Protein 2BF6 (pdb70)

Foldseek 3Di:
DPPWFKDDWDQPFFACQVNAHWKDAWAWEQFPLQKIKIKTWRWRPDQDFPQVTFIFIKIWMDNPFPPDIDSIDTAAGAPASWYWAFKAWDAQVVQRKIKIKTKTFFHPADLPFFAFALQWDDDPHDTFHWKAAPVGFIWTADVQFIAGPVRHTAQWGADLNQFIDRVRHTDGGQRHPDDRIHGGGAMWMWMWMDNPRPPHIDRTDTQSVAEIGRFWRHKTFLHYYWYQFCADDLHRKTKTKIWTAGPLSAIFIAIWIDSPRPPGIHIAATLLDQAQPPVGDGGGRRPDNDQQAHWGRWYWEADPRGKIWIWTQGDPQFIWIWIDPPNGNYTDNYIDGDVVAGHLRARKEKYWADDDDPPFGWMKIWAARDNDQFQIKIFIWGWDFPQADPVRHTDIDTDRQFIGRSAGDGWGHKYWYQGPVRWIWMWTCNDSIGGIIIIITHVVNRRD

InterPro domains:
  IPR004124 Glycoside hydrolase, family 33, N-terminal [PF02973] (50-236)
  IPR011040 Sialidase [PF13859] (268-617)
  IPR013320 Concanavalin A-like lectin/glucanase domain superfamily [SSF49899] (59-235)
  IPR023364 Trans-sialidase, domain 3 [G3DSA:2.40.220.10] (361-426)
  IPR026856 Sialidase family [PTHR10628] (252-686)
  IPR036278 Sialidase superfamily [SSF50939] (251-688)

Nearest PDB structures (foldseek):
  5tsp-assembly2_B  TM=1.002E+00  e=3.547E-85  Clostridium perfringens ATCC 13124
  8u2a-assembly1_A  TM=1.002E+00  e=2.166E-84  Clostridium perfringens ATCC 13124
  2vk7-assembly2_B  TM=9.993E-01  e=9.905E-85  Clostridium perfringens
  9c20-assembly1_A  TM=9.511E-01  e=1.148E-60  Clostridium perfringens ATCC 13124
  6qzh-assembly1_A  TM=9.066E-01  e=5.402E-44  Homo sapiens

Organism: Clostridium perfringens (NCBI:txid1502)

Structure (mmCIF, N/CA/C/O backbone):
data_2BF6
#
_entry.id   2BF6
#
_cell.length_a   96.981
_cell.length_b   69.413
_cell.length_c   72.694
_cell.angle_alpha   90.00
_cell.angle_beta   90.00
_cell.angle_gamma   90.00
#
_symmetry.space_group_name_H-M   'P 21 21 21'
#
loop_
_entity.id
_entity.type
_entity.pdbx_description
1 polymer EXO-ALPHA-SIALIDASE
2 non-polymer 'N-acetyl-alpha-neuraminic acid'
3 non-polymer 'CALCIUM ION'
4 non-polymer GLYCEROL
5 water water
#
loop_
_atom_site.group_PDB
_atom_site.id
_atom_site.type_symbol
_atom_site.label_atom_id
_atom_site.label_alt_id
_atom_site.label_comp_id
_atom_site.label_asym_id
_atom_site.label_entity_id
_atom_site.label_seq_id
_at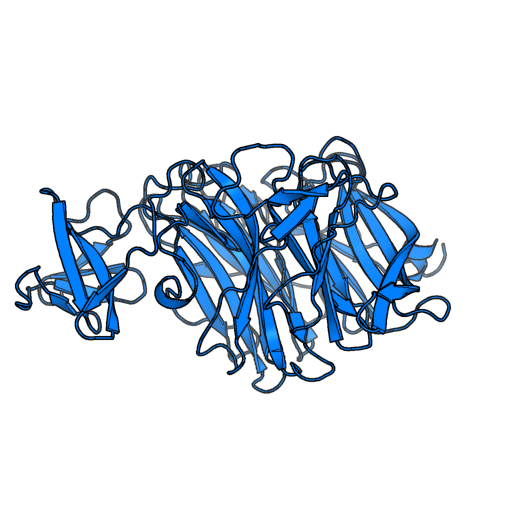om_site.pdbx_PDB_ins_code
_atom_site.Cartn_x
_atom_site.Cartn_y
_atom_site.Cartn_z
_atom_site.occupancy
_atom_site.B_iso_or_equiv
_atom_site.auth_seq_id
_atom_site.auth_comp_id
_atom_site.auth_asym_id
_atom_site.auth_atom_id
_atom_site.pdbx_PDB_model_num
ATOM 1 N N . VAL A 1 1 ? 90.408 -30.315 2.914 1.00 22.24 243 VAL A N 1
ATOM 2 C CA . VAL A 1 1 ? 91.432 -31.162 3.488 1.00 17.57 243 VAL A CA 1
ATOM 3 C C . VAL A 1 1 ? 90.975 -31.566 4.891 1.00 15.40 243 VAL A C 1
ATOM 4 O O . VAL A 1 1 ? 90.149 -30.864 5.489 1.00 15.42 243 VAL A O 1
ATOM 8 N N . GLU A 1 2 ? 91.451 -32.706 5.383 1.00 14.60 244 GLU A N 1
ATOM 9 C CA . GLU A 1 2 ? 91.017 -33.193 6.677 1.00 13.84 244 GLU A CA 1
ATOM 10 C C . GLU A 1 2 ? 91.297 -32.156 7.786 1.00 12.98 244 GLU A C 1
ATOM 11 O O . GLU A 1 2 ? 92.438 -31.713 7.956 1.00 14.82 244 GLU A O 1
ATOM 21 N N . GLY A 1 3 ? 90.250 -31.871 8.540 1.00 11.97 245 GLY A N 1
ATOM 22 C CA . GLY A 1 3 ? 90.346 -30.903 9.661 1.00 11.01 245 GLY A CA 1
ATOM 23 C C . GLY A 1 3 ? 90.026 -29.486 9.260 1.00 9.59 245 GLY A C 1
ATOM 24 O O . GLY A 1 3 ? 89.904 -28.583 10.096 1.00 9.89 245 GLY A O 1
ATOM 25 N N . ALA A 1 4 ? 89.868 -29.204 7.971 1.00 9.72 246 ALA A N 1
ATOM 26 C CA . ALA A 1 4 ? 89.507 -27.855 7.540 1.00 9.43 246 ALA A CA 1
ATOM 27 C C . ALA A 1 4 ? 88.070 -27.590 7.960 1.00 9.29 246 ALA A C 1
ATOM 28 O O . ALA A 1 4 ? 87.210 -28.474 7.917 1.00 12.72 246 ALA A O 1
ATOM 30 N N . VAL A 1 5 ? 87.842 -26.332 8.317 1.00 9.04 247 VAL A N 1
ATOM 31 C CA . VAL A 1 5 ? 86.508 -25.895 8.717 1.00 9.60 247 VAL A CA 1
ATOM 32 C C . VAL A 1 5 ? 86.149 -24.718 7.850 1.00 8.44 247 VAL A C 1
ATOM 33 O O . VAL A 1 5 ? 86.881 -23.737 7.777 1.00 7.38 247 VAL A O 1
ATOM 37 N N . LYS A 1 6 ? 84.995 -24.821 7.169 1.00 9.15 248 LYS A N 1
ATOM 38 C CA . LYS A 1 6 ? 84.299 -23.706 6.544 1.00 7.51 248 LYS A CA 1
ATOM 39 C C . LYS A 1 6 ? 82.829 -24.057 6.724 1.00 8.01 248 LYS A C 1
ATOM 40 O O . LYS A 1 6 ? 82.309 -24.942 6.032 1.00 10.67 248 LYS A O 1
ATOM 46 N N . THR A 1 7 ? 82.170 -23.495 7.719 1.00 7.82 249 THR A N 1
ATOM 47 C CA . THR A 1 7 ? 80.807 -23.891 7.998 1.00 8.44 249 THR A CA 1
ATOM 48 C C . THR A 1 7 ? 79.861 -23.489 6.869 1.00 9.27 249 THR A C 1
ATOM 49 O O . THR A 1 7 ? 80.094 -22.549 6.138 1.00 10.25 249 THR A O 1
ATOM 53 N N . GLU A 1 8 ? 78.779 -24.243 6.757 1.00 9.66 250 GLU A N 1
ATOM 54 C CA . GLU A 1 8 ? 77.744 -23.905 5.794 1.00 10.17 250 GLU A CA 1
ATOM 55 C C . GLU A 1 8 ? 77.119 -22.594 6.207 1.00 8.81 250 GLU A C 1
ATOM 56 O O . GLU A 1 8 ? 76.818 -22.403 7.395 1.00 9.31 250 GLU A O 1
ATOM 62 N N . PRO A 1 9 ? 76.890 -21.649 5.264 1.00 8.94 251 PRO A N 1
ATOM 63 C CA . PRO A 1 9 ? 76.390 -20.337 5.698 1.00 8.17 251 PRO A CA 1
ATOM 64 C C . PRO A 1 9 ? 75.078 -20.430 6.438 1.00 8.59 251 PRO A C 1
ATOM 65 O O . PRO A 1 9 ? 74.186 -21.207 6.069 1.00 10.68 251 PRO A O 1
ATOM 69 N N . VAL A 1 10 ? 74.947 -19.558 7.460 1.00 7.80 252 VAL A N 1
ATOM 70 C CA . VAL A 1 10 ? 73.679 -19.332 8.171 1.00 8.84 252 VAL A CA 1
ATOM 71 C C . VAL A 1 10 ? 73.219 -17.934 7.869 1.00 7.91 252 VAL A C 1
ATOM 72 O O . VAL A 1 10 ? 74.020 -16.995 7.833 1.00 9.26 252 VAL A O 1
ATOM 79 N N . ASP A 1 11 ? 71.944 -17.771 7.648 1.00 7.88 253 ASP A N 1
ATOM 80 C CA . ASP A 1 11 ? 71.333 -16.465 7.364 1.00 8.21 253 ASP A CA 1
ATOM 81 C C . ASP A 1 11 ? 71.093 -15.784 8.703 1.00 8.19 253 ASP A C 1
ATOM 82 O O . ASP A 1 11 ? 70.036 -15.862 9.311 1.00 9.72 253 ASP A O 1
ATOM 87 N N . LEU A 1 12 ? 72.114 -15.101 9.193 1.00 7.69 254 LEU A N 1
ATOM 88 C CA . LEU A 1 12 ? 72.068 -14.447 10.488 1.00 7.73 254 LEU A CA 1
ATOM 89 C C . LEU A 1 12 ? 71.021 -13.307 10.535 1.00 6.74 254 LEU A C 1
ATOM 90 O O . LEU A 1 12 ? 70.401 -13.017 11.530 1.00 7.63 254 LEU A O 1
ATOM 95 N N . PHE A 1 13 ? 70.896 -12.622 9.394 1.00 6.41 255 PHE A N 1
ATOM 96 C CA . PHE A 1 13 ? 69.789 -11.683 9.178 1.00 6.34 255 PHE A CA 1
ATOM 97 C C . PHE A 1 13 ? 69.155 -12.080 7.847 1.00 6.09 255 PHE A C 1
ATOM 98 O O . PHE A 1 13 ? 69.844 -12.586 6.971 1.00 6.97 255 PHE A O 1
ATOM 106 N N . HIS A 1 14 ? 67.859 -11.837 7.722 1.00 6.55 256 HIS A N 1
ATOM 107 C CA . HIS A 1 14 ? 67.133 -12.273 6.536 1.00 7.00 256 HIS A CA 1
ATOM 108 C C . HIS A 1 14 ? 65.771 -11.585 6.543 1.00 6.92 256 HIS A C 1
ATOM 109 O O . HIS A 1 14 ? 65.317 -11.150 7.605 1.00 6.97 256 HIS A O 1
ATOM 116 N N . PRO A 1 15 ? 65.113 -11.521 5.403 1.00 7.25 257 PRO A N 1
ATOM 117 C CA . PRO A 1 15 ? 63.765 -10.936 5.361 1.00 7.53 257 PRO A CA 1
ATOM 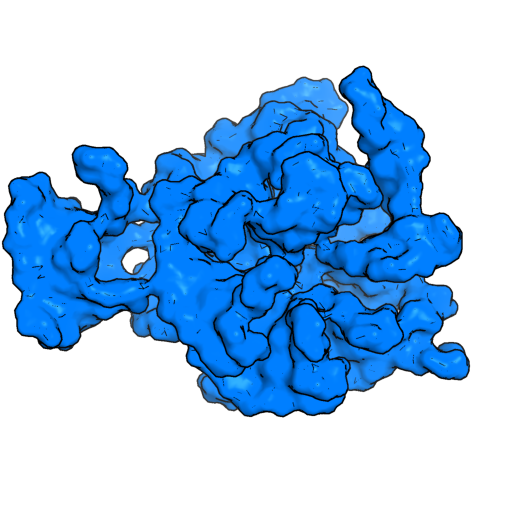118 C C . PRO A 1 15 ? 62.874 -11.585 6.393 1.00 8.05 257 PRO A C 1
ATOM 119 O O . PRO A 1 15 ? 62.807 -12.828 6.503 1.00 9.33 257 PRO A O 1
ATOM 123 N N . GLY A 1 16 ? 62.147 -10.752 7.139 1.00 8.21 258 GLY A N 1
ATOM 124 C CA . GLY A 1 16 ? 61.244 -11.225 8.184 1.00 8.98 258 GLY A CA 1
ATOM 125 C C . GLY A 1 16 ? 61.838 -11.252 9.576 1.00 8.18 258 GLY A C 1
ATOM 126 O O . GLY A 1 16 ? 61.118 -11.221 10.560 1.00 8.99 258 GLY A O 1
ATOM 127 N N . PHE A 1 17 ? 63.178 -11.312 9.701 1.00 8.04 259 PHE A N 1
ATOM 128 C CA . PHE A 1 17 ? 63.796 -11.287 11.009 1.00 7.73 259 PHE A CA 1
ATOM 129 C C . PHE A 1 17 ? 63.518 -9.916 11.623 1.00 7.28 259 PHE A C 1
ATOM 130 O O . PHE A 1 17 ? 63.726 -8.903 10.928 1.00 7.36 259 PHE A O 1
ATOM 138 N N . LEU A 1 18 ? 63.015 -9.888 12.840 1.00 7.89 260 LEU A N 1
ATOM 139 C CA . LEU A 1 18 ? 62.633 -8.635 13.490 1.00 7.85 260 LEU A CA 1
ATOM 140 C C . LEU A 1 18 ? 61.649 -7.834 12.640 1.00 8.07 260 LEU A C 1
ATOM 141 O O . LEU A 1 18 ? 61.552 -6.596 12.755 1.00 9.00 260 LEU A O 1
ATOM 146 N N . ASN A 1 19 ? 60.897 -8.510 11.791 1.00 8.26 261 ASN A N 1
ATOM 147 C CA . ASN A 1 19 ? 59.907 -7.890 10.926 1.00 8.73 261 ASN A CA 1
ATOM 148 C C . ASN A 1 19 ? 60.544 -6.850 10.023 1.00 8.22 261 ASN A C 1
ATOM 149 O O . ASN A 1 19 ? 59.888 -5.883 9.646 1.00 9.77 261 ASN A O 1
ATOM 154 N N . SER A 1 20 ? 61.790 -7.055 9.602 1.00 7.47 262 SER A N 1
ATOM 155 C CA . SER A 1 20 ? 62.417 -6.210 8.585 1.00 6.93 262 SER A CA 1
ATOM 156 C C . SER A 1 20 ? 62.494 -6.966 7.264 1.00 7.35 262 SER A C 1
ATOM 157 O O . SER A 1 20 ? 63.014 -8.080 7.191 1.00 7.72 262 SER A O 1
ATOM 160 N N . SER A 1 21 ? 62.049 -6.303 6.183 1.00 7.43 263 SER A N 1
ATOM 161 C CA . SER A 1 21 ? 62.119 -6.927 4.884 1.00 7.85 263 SER A CA 1
ATOM 162 C C . SER A 1 21 ? 63.524 -7.056 4.310 1.00 7.09 263 SER A C 1
ATOM 163 O O . SER A 1 21 ? 63.785 -7.914 3.493 1.00 7.88 263 SER A O 1
ATOM 166 N N . ASN A 1 22 ? 64.411 -6.140 4.735 1.00 6.47 264 ASN A N 1
ATOM 167 C CA . ASN A 1 22 ? 65.736 -6.047 4.109 1.00 5.88 264 ASN A CA 1
ATOM 168 C C . ASN A 1 22 ? 66.775 -5.800 5.206 1.00 5.03 264 ASN A C 1
ATOM 169 O O . ASN A 1 22 ? 66.474 -5.283 6.285 1.00 5.71 264 ASN A O 1
ATOM 174 N N . TYR A 1 23 ? 67.997 -6.122 4.858 1.00 5.11 265 TYR A N 1
ATOM 175 C CA . TYR A 1 23 ? 69.163 -5.975 5.729 1.00 4.92 265 TYR A CA 1
ATOM 176 C C . TYR A 1 23 ? 70.372 -5.647 4.885 1.00 4.66 265 TYR A C 1
ATOM 177 O O . TYR A 1 23 ? 70.520 -6.174 3.784 1.00 5.32 265 TYR A O 1
ATOM 186 N N . ARG A 1 24 ? 71.261 -4.811 5.433 1.00 4.55 266 ARG A N 1
ATOM 187 C CA . ARG A 1 24 ? 72.558 -4.537 4.814 1.00 4.43 266 ARG A CA 1
ATOM 188 C C . ARG A 1 24 ? 73.533 -4.087 5.873 1.00 4.00 266 ARG A C 1
ATOM 189 O O . ARG A 1 24 ? 73.138 -3.664 6.976 1.00 4.57 266 ARG A O 1
ATOM 197 N N . ILE A 1 25 ? 74.806 -4.149 5.524 1.00 3.74 267 ILE A N 1
ATOM 198 C CA . ILE A 1 25 ? 75.908 -3.447 6.222 1.00 3.73 267 ILE A CA 1
ATOM 199 C C . ILE A 1 25 ? 76.341 -4.167 7.509 1.00 3.81 267 ILE A C 1
ATOM 200 O O . ILE A 1 25 ? 76.042 -3.724 8.623 1.00 4.28 267 ILE A O 1
ATOM 205 N N . PRO A 1 26 ? 77.038 -5.279 7.370 1.00 4.05 268 PRO A N 1
ATOM 206 C CA . PRO A 1 26 ? 77.391 -6.085 8.551 1.00 4.61 268 PRO A CA 1
ATOM 207 C C . PRO A 1 26 ? 78.535 -5.522 9.383 1.00 4.16 268 PRO A C 1
ATOM 208 O O . PRO A 1 26 ? 79.536 -5.006 8.869 1.00 5.21 268 PRO A O 1
ATOM 212 N N . ALA A 1 27 ? 78.421 -5.748 10.676 1.00 4.22 269 ALA A N 1
ATOM 213 C CA . ALA A 1 27 ? 79.491 -5.514 11.637 1.00 4.32 269 ALA A CA 1
ATOM 214 C C . ALA A 1 27 ? 79.524 -6.725 12.571 1.00 3.89 269 ALA A C 1
ATOM 215 O O . ALA A 1 27 ? 78.476 -7.246 12.961 1.00 4.86 269 ALA A O 1
ATOM 217 N N . LEU A 1 28 ? 80.724 -7.182 12.932 1.00 4.10 270 LEU A N 1
ATOM 218 C CA . LEU A 1 28 ? 80.903 -8.395 13.702 1.00 4.37 270 LEU A CA 1
ATOM 219 C C . LEU A 1 28 ? 82.096 -8.244 14.626 1.00 4.56 270 LEU A C 1
ATOM 220 O O . LEU A 1 28 ? 83.173 -7.823 14.168 1.00 5.67 270 LEU A O 1
ATOM 225 N N . PHE A 1 29 ? 81.936 -8.593 15.887 1.00 4.61 271 PHE A N 1
ATOM 226 C CA . PHE A 1 29 ? 82.934 -8.332 16.882 1.00 4.83 271 PHE A CA 1
ATOM 227 C C . PHE A 1 29 ? 82.845 -9.374 18.011 1.00 4.87 271 PHE A C 1
ATOM 228 O O . PHE A 1 29 ? 81.767 -9.649 18.488 1.00 7.55 271 PHE A O 1
ATOM 236 N N . LYS A 1 30 ? 83.991 -9.851 18.472 1.00 5.09 272 LYS A N 1
ATOM 237 C CA . LYS A 1 30 ? 84.070 -10.725 19.642 1.00 5.40 272 LYS A CA 1
ATOM 238 C C . LYS A 1 30 ? 84.467 -9.889 20.867 1.00 5.37 272 LYS A C 1
ATOM 239 O O . LYS A 1 30 ? 85.520 -9.240 20.851 1.00 6.35 272 LYS A O 1
ATOM 245 N N . THR A 1 31 ? 83.647 -9.907 21.907 1.00 5.86 273 THR A N 1
ATOM 246 C CA . THR A 1 31 ? 83.906 -9.152 23.117 1.00 6.28 273 THR A CA 1
ATOM 247 C C . THR A 1 31 ? 84.976 -9.864 23.968 1.00 7.41 273 THR A C 1
ATOM 248 O O . THR A 1 31 ? 85.316 -11.028 23.731 1.00 8.03 273 THR A O 1
ATOM 252 N N . LYS A 1 32 ? 85.420 -9.155 24.962 1.00 10.11 274 LYS A N 1
ATOM 253 C CA . LYS A 1 32 ? 86.489 -9.708 25.849 1.00 14.93 274 LYS A CA 1
ATOM 254 C C . LYS A 1 32 ? 85.938 -10.936 26.576 1.00 13.18 274 LYS A C 1
ATOM 255 O O . LYS A 1 32 ? 86.708 -11.835 26.959 1.00 18.87 274 LYS A O 1
ATOM 261 N N . GLU A 1 33 ? 84.629 -11.031 26.781 1.00 14.14 275 GLU A N 1
ATOM 262 C CA . GLU A 1 33 ? 84.032 -12.210 27.402 1.00 15.45 275 GLU A CA 1
ATOM 263 C C . GLU A 1 33 ? 83.905 -13.383 26.445 1.00 13.29 275 GLU A C 1
ATOM 264 O O . GLU A 1 33 ? 83.580 -14.505 26.835 1.00 17.56 275 GLU A O 1
ATOM 270 N N . GLY A 1 34 ? 84.144 -13.128 25.176 1.00 10.84 276 GLY A N 1
ATOM 271 C CA . GLY A 1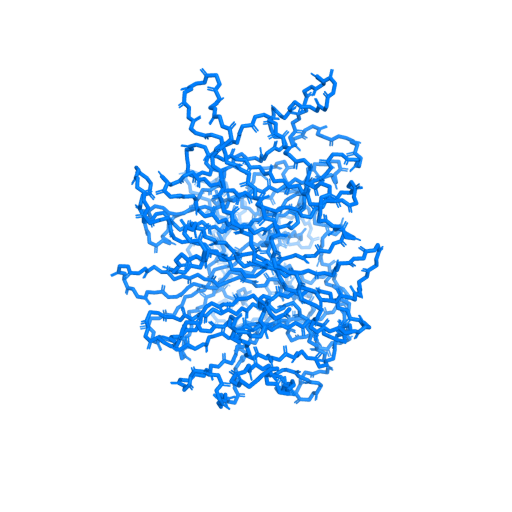 34 ? 83.966 -14.206 24.184 1.00 10.52 276 GLY A CA 1
ATOM 272 C C . GLY A 1 34 ? 82.681 -14.176 23.420 1.00 9.58 276 GLY A C 1
ATOM 273 O O . GLY A 1 34 ? 82.446 -15.061 22.589 1.00 12.05 276 GLY A O 1
ATOM 274 N N . THR A 1 35 ? 81.803 -13.232 23.699 1.00 8.71 277 THR A N 1
ATOM 275 C CA . THR A 1 35 ? 80.524 -13.142 23.012 1.00 7.41 277 THR A CA 1
ATOM 276 C C . THR A 1 35 ? 80.707 -12.559 21.626 1.00 6.36 277 THR A C 1
ATOM 277 O O . THR A 1 35 ? 81.465 -11.613 21.467 1.00 7.63 277 THR A O 1
ATOM 281 N N . LEU A 1 36 ? 79.981 -13.074 20.638 1.00 5.61 278 LEU A N 1
ATOM 282 C CA . LEU A 1 36 ? 79.943 -12.420 19.348 1.00 5.33 278 LEU A CA 1
ATOM 283 C C . LEU A 1 36 ? 78.744 -11.474 19.321 1.00 5.51 278 LEU A C 1
ATOM 284 O O . LEU A 1 36 ? 77.618 -11.824 19.686 1.00 6.52 278 LEU A O 1
ATOM 289 N N . ILE A 1 37 ? 79.030 -10.253 18.853 1.00 4.99 279 ILE A N 1
ATOM 290 C CA . ILE A 1 37 ? 78.012 -9.246 18.588 1.00 4.98 279 ILE A CA 1
ATOM 291 C C . ILE A 1 37 ? 78.005 -9.011 17.095 1.00 4.60 279 ILE A C 1
ATOM 292 O O . ILE A 1 37 ? 79.057 -8.699 16.501 1.00 5.24 279 ILE A O 1
ATOM 301 N N . ALA A 1 38 ? 76.827 -9.142 16.470 1.00 4.69 280 ALA A N 1
ATOM 302 C CA . ALA A 1 38 ? 76.621 -8.817 15.082 1.00 4.83 280 ALA A CA 1
ATOM 303 C C . ALA A 1 38 ? 75.611 -7.668 15.021 1.00 4.72 280 ALA A C 1
ATOM 304 O O . ALA A 1 38 ? 74.524 -7.782 15.570 1.00 5.92 280 ALA A O 1
ATOM 306 N N . SER A 1 39 ? 75.993 -6.582 14.335 1.00 4.74 281 SER A N 1
ATOM 307 C CA . SER A 1 39 ? 75.064 -5.489 14.092 1.00 4.67 281 SER A CA 1
ATOM 308 C C . SER A 1 39 ? 74.883 -5.324 12.577 1.00 4.49 281 SER A C 1
ATOM 309 O O . SER A 1 39 ? 75.653 -5.812 11.749 1.00 5.02 281 SER A O 1
ATOM 312 N N . ILE A 1 40 ? 73.801 -4.623 12.243 1.00 4.45 282 ILE A N 1
ATOM 313 C CA . ILE A 1 40 ? 73.317 -4.587 10.883 1.00 4.56 282 ILE A CA 1
ATOM 314 C C . ILE A 1 40 ? 72.323 -3.464 10.756 1.00 4.21 282 ILE A C 1
ATOM 315 O O . ILE A 1 40 ? 71.683 -3.052 11.750 1.00 4.94 282 ILE A O 1
ATOM 320 N N . ASP A 1 41 ? 72.108 -2.987 9.538 1.00 4.23 283 ASP A N 1
ATOM 321 C CA . ASP A 1 41 ? 71.009 -2.113 9.207 1.00 4.40 283 ASP A CA 1
ATOM 322 C C . ASP A 1 41 ? 69.768 -2.980 8.900 1.00 4.54 283 ASP A C 1
ATOM 323 O O . ASP A 1 41 ? 69.789 -3.774 7.967 1.00 5.32 283 ASP A O 1
ATOM 328 N N . ALA A 1 42 ? 68.693 -2.759 9.653 1.00 4.75 284 ALA A N 1
ATOM 329 C CA . ALA A 1 42 ? 67.362 -3.287 9.369 1.00 4.82 284 ALA A CA 1
ATOM 330 C C . ALA A 1 42 ? 66.665 -2.258 8.483 1.00 5.03 284 ALA A C 1
ATOM 331 O O . ALA A 1 42 ? 66.198 -1.199 8.933 1.00 5.48 284 ALA A O 1
ATOM 333 N N . ARG A 1 43 ? 66.731 -2.507 7.163 1.00 5.55 285 ARG A N 1
ATOM 334 C CA . ARG A 1 43 ? 66.246 -1.564 6.155 1.00 5.73 285 ARG A CA 1
ATOM 335 C C . ARG A 1 43 ? 64.795 -1.941 5.849 1.00 6.20 285 ARG A C 1
ATOM 336 O O . ARG A 1 43 ? 64.505 -2.974 5.253 1.00 7.30 285 ARG A O 1
ATOM 344 N N . ARG A 1 44 ? 63.874 -1.093 6.286 1.00 6.24 286 ARG A N 1
ATOM 345 C CA . ARG A 1 44 ? 62.481 -1.485 6.377 1.00 7.33 286 ARG A CA 1
ATOM 346 C C . ARG A 1 44 ? 61.702 -1.400 5.076 1.00 7.89 286 ARG A C 1
ATOM 347 O O . ARG A 1 44 ? 60.647 -2.028 4.958 1.00 9.91 286 ARG A O 1
ATOM 355 N N . HIS A 1 45 ? 62.166 -0.638 4.124 1.00 8.26 287 HIS A N 1
ATOM 356 C CA . HIS A 1 45 ? 61.417 -0.381 2.899 1.00 10.51 287 HIS A CA 1
ATOM 357 C C . HIS A 1 45 ? 62.237 -0.725 1.701 1.00 11.95 287 HIS A C 1
ATOM 358 O O . HIS A 1 45 ? 62.113 -0.062 0.695 1.00 27.57 287 HIS A O 1
ATOM 365 N N . GLY A 1 46 ? 62.994 -1.757 1.661 1.00 11.86 288 GLY A N 1
ATOM 366 C CA . GLY A 1 46 ? 63.839 -2.155 0.546 1.00 10.64 288 GLY A CA 1
ATOM 367 C C . GLY A 1 46 ? 65.300 -1.962 0.954 1.00 9.23 288 GLY A C 1
ATOM 368 O O . GLY A 1 46 ? 65.605 -1.685 2.118 1.00 9.71 288 GLY A O 1
ATOM 369 N N . GLY A 1 47 ? 66.189 -2.143 0.007 1.00 10.15 289 GLY A N 1
ATOM 370 C CA . GLY A 1 47 ? 67.619 -2.064 0.220 1.00 9.82 289 GLY A CA 1
ATOM 371 C C . GLY A 1 47 ? 68.247 -0.723 0.099 1.00 8.04 289 GLY A C 1
ATOM 372 O O . GLY A 1 47 ? 69.426 -0.563 0.393 1.00 8.84 289 GLY A O 1
ATOM 373 N N . ALA A 1 48 ? 67.507 0.303 -0.367 1.00 8.29 290 ALA A N 1
ATOM 374 C CA . ALA A 1 48 ? 68.127 1.580 -0.704 1.00 8.30 290 ALA A CA 1
ATOM 375 C C . ALA A 1 48 ? 68.734 2.280 0.501 1.00 6.72 290 ALA A C 1
ATOM 376 O O . ALA A 1 48 ? 68.248 2.177 1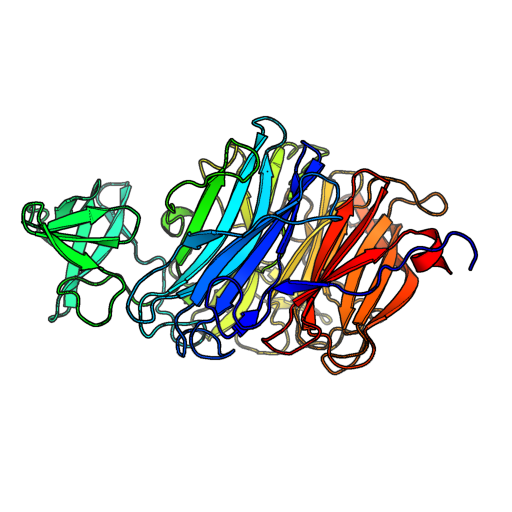.618 1.00 6.92 290 ALA A O 1
ATOM 378 N N . ASP A 1 49 ? 69.751 3.091 0.234 1.00 7.71 291 ASP A N 1
ATOM 379 C CA . ASP A 1 49 ? 70.321 3.975 1.245 1.00 7.58 291 ASP A CA 1
ATOM 380 C C . ASP A 1 49 ? 69.361 5.081 1.602 1.00 7.01 291 ASP A C 1
ATOM 381 O O . ASP A 1 49 ? 68.518 5.502 0.843 1.00 7.52 291 ASP A O 1
ATOM 386 N N . ALA A 1 50 ? 69.618 5.675 2.774 1.00 7.38 292 ALA A N 1
ATOM 387 C CA . ALA A 1 50 ? 69.019 6.945 3.116 1.00 7.15 292 ALA A CA 1
ATOM 388 C C . ALA A 1 50 ? 69.265 7.952 2.020 1.00 6.96 292 ALA A C 1
ATOM 389 O O . ALA A 1 50 ? 70.374 7.931 1.446 1.00 8.08 292 ALA A O 1
ATOM 391 N N . PRO A 1 51 ? 68.331 8.801 1.650 1.00 7.00 293 PRO A N 1
ATOM 392 C CA . PRO A 1 51 ? 67.073 9.066 2.345 1.00 6.69 293 PRO A CA 1
ATOM 393 C C . PRO A 1 51 ? 65.890 8.204 1.882 1.00 6.56 293 PRO A C 1
ATOM 394 O O . PRO A 1 51 ? 64.769 8.410 2.384 1.00 7.31 293 PRO A O 1
ATOM 398 N N . ASN A 1 52 ? 66.099 7.265 0.980 1.00 6.77 294 ASN A N 1
ATOM 399 C CA . ASN A 1 52 ? 65.004 6.510 0.374 1.00 7.48 294 ASN A CA 1
ATOM 400 C C . ASN A 1 52 ? 64.677 5.248 1.185 1.00 6.91 294 ASN A C 1
ATOM 401 O O . ASN A 1 52 ? 64.585 4.153 0.608 1.00 8.08 294 ASN A O 1
ATOM 406 N N . ASN A 1 53 ? 64.525 5.409 2.465 1.00 6.39 295 ASN A N 1
ATOM 407 C CA . ASN A 1 53 ? 64.247 4.251 3.326 1.00 6.30 295 ASN A CA 1
ATOM 408 C C . ASN A 1 53 ? 63.899 4.741 4.714 1.00 5.97 295 ASN A C 1
ATOM 409 O O . ASN A 1 53 ? 63.887 5.960 5.022 1.00 6.19 295 ASN A O 1
ATOM 414 N N . ASP A 1 54 ? 63.686 3.779 5.588 1.00 6.13 296 ASP A N 1
ATOM 415 C CA . ASP A 1 54 ? 63.554 3.983 7.047 1.00 5.63 296 ASP A CA 1
ATOM 416 C C . ASP A 1 54 ? 64.365 2.833 7.644 1.00 5.55 296 ASP A C 1
ATOM 417 O O . ASP A 1 54 ? 63.955 1.679 7.522 1.00 6.67 296 ASP A O 1
ATOM 422 N N . ILE A 1 55 ? 65.513 3.152 8.196 1.00 5.03 297 ILE A N 1
ATOM 423 C CA . ILE A 1 55 ? 66.504 2.161 8.592 1.00 4.98 297 ILE A CA 1
ATOM 424 C C . ILE A 1 55 ? 66.729 2.249 10.094 1.00 4.68 297 ILE A C 1
ATOM 425 O O . ILE A 1 55 ? 66.948 3.331 10.641 1.00 4.71 297 ILE A O 1
ATOM 430 N N . ASP A 1 56 ? 66.676 1.083 10.747 1.00 4.82 298 ASP A N 1
ATOM 431 C CA . ASP A 1 56 ? 66.926 0.903 12.168 1.00 4.70 298 ASP A CA 1
ATOM 432 C C . ASP A 1 56 ? 68.188 0.082 12.381 1.00 4.70 298 ASP A C 1
ATOM 433 O O . ASP A 1 56 ? 68.608 -0.633 11.458 1.00 6.49 298 ASP A O 1
ATOM 438 N N . THR A 1 57 ? 68.785 0.122 13.560 1.00 5.01 299 THR A N 1
ATOM 439 C CA . THR A 1 57 ? 69.939 -0.691 13.885 1.00 4.50 299 THR A CA 1
ATOM 440 C C . THR A 1 57 ? 69.507 -1.920 14.668 1.00 4.78 299 THR A C 1
ATOM 441 O O . THR A 1 57 ? 68.824 -1.801 15.689 1.00 5.53 299 THR A O 1
ATOM 445 N N . ALA A 1 58 ? 69.902 -3.116 14.173 1.00 5.04 300 ALA A N 1
ATOM 446 C CA . ALA A 1 58 ? 69.621 -4.382 14.854 1.00 5.07 300 ALA A CA 1
ATOM 447 C C . ALA A 1 58 ? 70.917 -5.033 15.313 1.00 4.82 300 ALA A C 1
ATOM 448 O O . ALA A 1 58 ? 71.967 -4.893 14.689 1.00 5.35 300 ALA A O 1
ATOM 450 N N . VAL A 1 59 ? 70.797 -5.816 16.402 1.00 5.46 301 VAL A N 1
ATOM 451 C CA . VAL A 1 59 ? 71.911 -6.526 17.002 1.00 5.38 301 VAL A CA 1
ATOM 452 C C . VAL A 1 59 ? 71.489 -7.947 17.336 1.00 5.49 301 VAL A C 1
ATOM 453 O O . VAL A 1 59 ? 70.412 -8.155 17.918 1.00 6.70 301 VAL A O 1
ATOM 457 N N . ARG A 1 60 ? 72.353 -8.922 17.054 1.00 5.19 302 ARG A N 1
ATOM 458 C CA . ARG A 1 60 ? 72.239 -10.266 17.601 1.00 5.60 302 ARG A CA 1
ATOM 459 C C . ARG A 1 60 ? 73.512 -10.625 18.370 1.00 5.67 302 ARG A C 1
ATOM 460 O O . ARG A 1 60 ? 74.599 -10.120 18.063 1.00 6.87 302 ARG A O 1
ATOM 468 N N . ARG A 1 61 ? 73.359 -11.493 19.348 1.00 5.79 303 ARG A N 1
ATOM 469 C CA . ARG A 1 61 ? 74.462 -11.959 20.183 1.00 5.86 303 ARG A CA 1
ATOM 470 C C . ARG A 1 61 ? 74.565 -13.484 20.132 1.00 5.53 303 ARG A C 1
ATOM 471 O O . ARG A 1 61 ? 73.552 -14.184 20.076 1.00 6.73 303 ARG A O 1
ATOM 479 N N . SER A 1 62 ? 75.801 -13.962 20.267 1.00 6.00 304 SER A N 1
ATOM 480 C CA . SER A 1 62 ? 76.057 -15.375 20.479 1.00 6.15 304 SER A CA 1
ATOM 481 C C . SER A 1 62 ? 77.019 -15.562 21.628 1.00 6.40 304 SER A C 1
ATOM 482 O O . SER A 1 62 ? 78.143 -15.118 21.572 1.00 8.68 304 SER A O 1
ATOM 485 N N . GLU A 1 63 ? 76.618 -16.267 22.652 1.00 10.40 305 GLU A N 1
ATOM 486 C CA . GLU A 1 63 ? 77.502 -16.539 23.795 1.00 11.79 305 GLU A CA 1
ATOM 487 C C . GLU A 1 63 ? 78.245 -17.856 23.605 1.00 13.37 305 GLU A C 1
ATOM 488 O O . GLU A 1 63 ? 78.957 -18.242 24.534 1.00 22.79 305 GLU A O 1
ATOM 494 N N . ASP A 1 64 ? 78.044 -18.619 22.545 1.00 10.95 306 ASP A N 1
ATOM 495 C CA . ASP A 1 64 ? 78.706 -19.924 22.348 1.00 11.79 306 ASP A CA 1
ATOM 496 C C . ASP A 1 64 ? 79.633 -19.958 21.121 1.00 12.75 306 ASP A C 1
ATOM 497 O O . ASP A 1 64 ? 79.817 -21.024 20.469 1.00 16.58 306 ASP A O 1
ATOM 502 N N . GLY A 1 65 ? 80.204 -18.851 20.798 1.00 13.36 307 GLY A N 1
ATOM 503 C CA . GLY A 1 65 ? 81.210 -18.808 19.766 1.00 14.14 307 GLY A CA 1
ATOM 504 C C . GLY A 1 65 ? 80.587 -18.822 18.395 1.00 11.97 307 GLY A C 1
ATOM 505 O O . GLY A 1 65 ? 81.280 -19.214 17.417 1.00 14.13 307 GLY A O 1
ATOM 506 N N . GLY A 1 66 ? 79.344 -18.413 18.186 1.00 9.43 308 GLY A N 1
ATOM 507 C CA . GLY A 1 66 ? 78.727 -18.337 16.903 1.00 8.18 308 GLY A CA 1
ATOM 508 C C . GLY A 1 66 ? 77.934 -19.526 16.514 1.00 8.66 308 GLY A C 1
ATOM 509 O O . GLY A 1 66 ? 77.429 -19.561 15.388 1.00 10.35 308 GLY A O 1
ATOM 510 N N . LYS A 1 67 ? 77.816 -20.516 17.383 1.00 9.01 309 LYS A N 1
ATOM 511 C CA . LYS A 1 67 ? 77.036 -21.708 17.086 1.00 10.92 309 LYS A CA 1
ATOM 512 C C . LYS A 1 67 ? 75.551 -21.444 17.156 1.00 10.51 309 LYS A C 1
ATOM 513 O O . LYS A 1 67 ? 74.797 -21.982 16.311 1.00 14.45 309 LYS A O 1
ATOM 519 N N . THR A 1 68 ? 75.100 -20.629 18.086 1.00 9.12 310 THR A N 1
ATOM 520 C CA . THR A 1 68 ? 73.702 -20.259 18.211 1.00 9.59 310 THR A CA 1
ATOM 521 C C . THR A 1 68 ? 73.612 -18.787 18.554 1.00 7.52 310 THR A C 1
ATOM 522 O O . THR A 1 68 ? 74.516 -18.231 19.213 1.00 8.52 310 THR A O 1
ATOM 526 N N . TRP A 1 69 ? 72.545 -18.171 18.108 1.00 7.18 311 TRP A N 1
ATOM 527 C CA . TRP A 1 69 ? 72.357 -16.714 18.206 1.00 6.88 311 TRP A CA 1
ATOM 528 C C . TRP A 1 69 ? 71.011 -16.430 18.866 1.00 7.53 311 TRP A C 1
ATOM 529 O O . TRP A 1 69 ? 70.055 -17.185 18.748 1.00 9.60 311 TRP A O 1
ATOM 540 N N . ASP A 1 70 ? 70.944 -15.282 19.530 1.00 7.58 312 ASP A N 1
ATOM 541 C CA . ASP A 1 70 ? 69.742 -14.846 20.236 1.00 7.44 312 ASP A CA 1
ATOM 542 C C . ASP A 1 70 ? 68.694 -14.333 19.258 1.00 6.67 312 ASP A C 1
ATOM 543 O O . ASP A 1 70 ? 68.862 -14.341 18.048 1.00 8.30 312 ASP A O 1
ATOM 548 N N . GLU A 1 71 ? 67.560 -13.872 19.845 1.00 7.68 313 GLU A N 1
ATOM 549 C CA . GLU A 1 71 ? 66.446 -13.444 19.034 1.00 7.99 313 GLU A CA 1
ATOM 550 C C . GLU A 1 71 ? 66.568 -12.034 18.464 1.00 7.71 313 GLU A C 1
ATOM 551 O O . GLU A 1 71 ? 65.684 -11.569 17.755 1.00 9.14 313 GLU A O 1
ATOM 557 N N . GLY A 1 72 ? 67.676 -11.361 18.744 1.00 7.51 314 GLY A N 1
ATOM 558 C CA . GLY A 1 72 ? 67.875 -10.023 18.218 1.00 7.73 314 GLY A CA 1
ATOM 559 C C . GLY A 1 72 ? 67.153 -8.946 18.939 1.00 6.23 314 GLY A C 1
ATOM 560 O O . GLY A 1 72 ? 66.193 -9.179 19.679 1.00 8.12 314 GLY A O 1
ATOM 561 N N . GLN A 1 73 ? 67.566 -7.709 18.698 1.00 6.23 315 GLN A N 1
ATOM 562 C CA . GLN A 1 73 ? 66.866 -6.542 19.203 1.00 7.31 315 GLN A CA 1
ATOM 563 C C . GLN A 1 73 ? 67.174 -5.374 18.274 1.00 6.27 315 GLN A C 1
ATOM 564 O O . GLN A 1 73 ? 68.229 -5.281 17.685 1.00 7.05 315 GLN A O 1
ATOM 570 N N . ILE A 1 74 ? 66.233 -4.432 18.219 1.00 7.33 316 ILE A N 1
ATOM 571 C CA . ILE A 1 74 ? 66.425 -3.123 17.610 1.00 6.18 316 ILE A CA 1
ATOM 572 C C . ILE A 1 74 ? 66.894 -2.173 18.685 1.00 6.95 316 ILE A C 1
ATOM 573 O O . ILE A 1 74 ? 66.264 -2.083 19.743 1.00 10.32 316 ILE A O 1
ATOM 578 N N . ILE A 1 75 ? 68.030 -1.518 18.446 1.00 6.64 317 ILE A N 1
ATOM 579 C CA . ILE A 1 75 ? 68.618 -0.619 19.444 1.00 6.86 317 ILE A CA 1
ATOM 580 C C . ILE A 1 75 ? 68.529 0.830 19.112 1.00 7.21 317 ILE A C 1
ATOM 581 O O . ILE A 1 75 ? 68.702 1.674 20.031 1.00 8.09 317 ILE A O 1
ATOM 586 N N . MET A 1 76 ? 68.244 1.199 17.865 1.00 6.46 318 MET A N 1
ATOM 587 C CA . MET A 1 76 ? 67.981 2.574 17.491 1.00 6.35 318 MET A CA 1
ATOM 588 C C . MET A 1 76 ? 66.926 2.540 16.372 1.00 5.98 318 MET A C 1
ATOM 589 O O . MET A 1 76 ? 67.090 1.797 15.394 1.00 6.73 318 MET A O 1
ATOM 594 N N . ASP A 1 77 ? 65.883 3.354 16.525 1.00 6.82 319 ASP A N 1
ATOM 595 C CA . ASP A 1 77 ? 64.765 3.418 15.576 1.00 6.79 319 ASP A CA 1
ATOM 596 C C . ASP A 1 77 ? 64.188 4.818 15.667 1.00 7.10 319 ASP A C 1
ATOM 597 O O . ASP A 1 77 ? 63.570 5.166 16.658 1.00 10.61 319 ASP A O 1
ATOM 602 N N . TYR A 1 78 ? 64.401 5.626 14.634 1.00 5.64 320 TYR A N 1
ATOM 603 C CA . TYR A 1 78 ? 63.839 6.944 14.512 1.00 5.32 320 TYR A CA 1
ATOM 604 C C . TYR A 1 78 ? 62.603 6.903 13.620 1.00 5.49 320 TYR A C 1
ATOM 605 O O . TYR A 1 78 ? 62.452 6.027 12.763 1.00 6.01 320 TYR A O 1
ATOM 614 N N . PRO A 1 79 ? 61.689 7.860 13.792 1.00 5.98 321 PRO A N 1
ATOM 615 C CA . PRO A 1 79 ? 60.459 7.802 13.022 1.00 6.06 321 PRO A CA 1
ATOM 616 C C . PRO A 1 79 ? 60.555 8.409 11.625 1.00 5.51 321 PRO A C 1
ATOM 617 O O . PRO A 1 79 ? 61.477 9.182 11.327 1.00 6.15 321 PRO A O 1
ATOM 621 N N . ASP A 1 80 ? 59.546 8.081 10.818 1.00 6.32 322 ASP A N 1
ATOM 622 C CA . ASP A 1 80 ? 59.218 8.891 9.644 1.00 5.99 322 ASP A CA 1
ATOM 623 C C . ASP A 1 80 ? 60.390 9.048 8.697 1.00 5.56 322 ASP A C 1
ATOM 624 O O . ASP A 1 80 ? 60.646 10.137 8.191 1.00 6.89 322 ASP A O 1
ATOM 629 N N . LYS A 1 81 ? 61.092 7.936 8.394 1.00 6.00 323 LYS A N 1
ATOM 630 C CA . LYS A 1 81 ? 62.135 7.920 7.387 1.00 6.15 323 LYS A CA 1
ATOM 631 C C . LYS A 1 81 ? 63.393 8.680 7.807 1.00 5.52 323 LYS A C 1
ATOM 632 O O . LYS A 1 81 ? 64.246 8.967 6.968 1.00 6.32 323 LYS A O 1
ATOM 638 N N . SER A 1 82 ? 63.553 8.946 9.101 1.00 5.18 324 SER A N 1
ATOM 639 C CA . SER A 1 82 ? 64.865 9.246 9.667 1.00 4.63 324 SER A CA 1
ATOM 640 C C . SER A 1 82 ? 65.578 7.928 9.869 1.00 5.07 324 SER A C 1
ATOM 641 O O . SER A 1 82 ? 64.958 7.021 10.421 1.00 7.55 324 SER A O 1
ATOM 644 N N . SER A 1 83 ? 66.817 7.821 9.428 1.00 4.98 325 SER A N 1
ATOM 645 C CA . SER A 1 83 ? 67.540 6.565 9.400 1.00 4.59 325 SER A CA 1
ATOM 646 C C . SER A 1 83 ? 68.837 6.613 10.178 1.00 4.25 325 SER A C 1
ATOM 647 O O . SER A 1 83 ? 69.542 7.624 10.177 1.00 4.97 325 SER A O 1
ATOM 650 N N . VAL A 1 84 ? 69.185 5.455 10.745 1.00 4.13 326 VAL A N 1
ATOM 651 C CA . VAL A 1 84 ? 70.539 5.163 11.196 1.00 4.25 326 VAL A CA 1
ATOM 652 C C . VAL A 1 84 ? 71.119 4.139 10.248 1.00 4.61 326 VAL A C 1
ATOM 653 O O . VAL A 1 84 ? 70.469 3.118 9.944 1.00 5.62 326 VAL A O 1
ATOM 657 N N . ILE A 1 85 ? 72.293 4.415 9.727 1.00 4.56 327 ILE A N 1
ATOM 658 C CA . ILE A 1 85 ? 72.916 3.664 8.637 1.00 5.29 327 ILE A CA 1
ATOM 659 C C . ILE A 1 85 ? 74.403 3.558 8.904 1.00 5.38 327 ILE A C 1
ATOM 660 O O . ILE A 1 85 ? 75.022 4.571 9.217 1.00 6.10 327 ILE A O 1
ATOM 669 N N . ASP A 1 86 ? 74.941 2.347 8.748 1.00 4.62 328 ASP A N 1
ATOM 670 C CA . ASP A 1 86 ? 76.369 2.043 8.765 1.00 4.50 328 ASP A CA 1
ATOM 671 C C . ASP A 1 86 ? 76.938 1.981 10.179 1.00 4.19 328 ASP A C 1
ATOM 672 O O . ASP A 1 86 ? 77.377 3.001 10.730 1.00 5.89 328 ASP A O 1
ATOM 677 N N . THR A 1 87 ? 76.891 0.791 10.768 1.00 4.27 329 THR A N 1
ATOM 678 C CA . THR A 1 87 ? 77.342 0.606 12.140 1.00 4.09 329 THR A CA 1
ATOM 679 C C . THR A 1 87 ? 78.811 0.132 12.203 1.00 3.83 329 THR A C 1
ATOM 680 O O . THR A 1 87 ? 79.362 -0.469 11.258 1.00 4.15 329 THR A O 1
ATOM 684 N N . THR A 1 88 ? 79.389 0.341 13.368 1.00 3.83 330 THR A N 1
ATOM 685 C CA . THR A 1 88 ? 80.731 -0.107 13.712 1.00 3.76 330 THR A CA 1
ATOM 686 C C . THR A 1 88 ? 80.781 -0.477 15.183 1.00 3.85 330 THR A C 1
ATOM 687 O O . THR A 1 88 ? 80.133 0.173 16.006 1.00 4.69 330 THR A O 1
ATOM 691 N N . LEU A 1 89 ? 81.572 -1.503 15.501 1.00 3.69 331 LEU A N 1
ATOM 692 C CA . LEU A 1 89 ? 81.714 -2.037 16.856 1.00 3.71 331 LEU A CA 1
ATOM 693 C C . LEU A 1 89 ? 83.154 -1.942 17.346 1.00 3.64 331 LEU A C 1
ATOM 694 O O . LEU A 1 89 ? 84.097 -2.217 16.583 1.00 4.12 331 LEU A O 1
ATOM 699 N N . ILE A 1 90 ? 83.313 -1.611 18.617 1.00 4.30 332 ILE A N 1
ATOM 700 C CA . ILE A 1 90 ? 84.610 -1.635 19.280 1.00 4.35 332 ILE A CA 1
ATOM 701 C C . ILE A 1 90 ? 84.356 -1.771 20.787 1.00 4.68 332 ILE A C 1
ATOM 702 O O . ILE A 1 90 ? 83.251 -1.694 21.262 1.00 8.95 332 ILE A O 1
ATOM 707 N N . GLN A 1 91 ? 85.380 -2.037 21.575 1.00 7.56 333 GLN A N 1
ATOM 708 C CA . GLN A 1 91 ? 85.294 -2.229 22.997 1.00 6.64 333 GLN A CA 1
ATOM 709 C C . GLN A 1 91 ? 86.494 -1.574 23.651 1.00 6.37 333 GLN A C 1
ATOM 710 O O . GLN A 1 91 ? 87.592 -1.574 23.074 1.00 8.62 333 GLN A O 1
ATOM 716 N N . ASP A 1 92 ? 86.311 -1.060 24.847 1.00 6.56 334 ASP A N 1
ATOM 717 C CA . ASP A 1 92 ? 87.408 -0.644 25.734 1.00 6.79 334 ASP A CA 1
ATOM 718 C C . ASP A 1 92 ? 87.781 -1.801 26.643 1.00 7.61 334 ASP A C 1
ATOM 719 O O . ASP A 1 92 ? 86.988 -2.159 27.501 1.00 9.42 334 ASP A O 1
ATOM 724 N N . ASP A 1 93 ? 88.975 -2.351 26.427 1.00 9.79 335 ASP A N 1
ATOM 725 C CA . ASP A 1 93 ? 89.347 -3.515 27.224 1.00 15.41 335 ASP A CA 1
ATOM 726 C C . ASP A 1 93 ? 89.530 -3.174 28.686 1.00 15.62 335 ASP A C 1
ATOM 727 O O . ASP A 1 93 ? 89.350 -4.027 29.570 1.00 20.40 335 ASP A O 1
ATOM 736 N N . GLU A 1 94 ? 89.842 -1.937 29.045 1.00 14.48 336 GLU A N 1
ATOM 737 C CA . GLU A 1 94 ? 90.077 -1.656 30.432 1.00 17.17 336 GLU A CA 1
ATOM 738 C C . GLU A 1 94 ? 88.757 -1.555 31.215 1.00 16.34 336 GLU A C 1
ATOM 739 O O . GLU A 1 94 ? 88.767 -1.960 32.394 1.00 19.77 336 GLU A O 1
ATOM 745 N N . THR A 1 95 ? 87.694 -0.985 30.658 1.00 14.34 337 THR A N 1
ATOM 746 C CA . THR A 1 95 ? 86.405 -0.891 31.350 1.00 14.20 337 THR A CA 1
ATOM 747 C C . THR A 1 95 ? 85.424 -1.981 30.993 1.00 13.15 337 THR A C 1
ATOM 748 O O . THR A 1 95 ? 84.445 -2.125 31.652 1.00 16.69 337 THR A O 1
ATOM 752 N N . GLY A 1 96 ? 85.619 -2.706 29.903 1.00 11.65 338 GLY A N 1
ATOM 753 C CA . GLY A 1 96 ? 84.668 -3.658 29.412 1.00 12.45 338 GLY A CA 1
ATOM 754 C C . GLY A 1 96 ? 83.510 -3.092 28.624 1.00 9.79 338 GLY A C 1
ATOM 755 O O . GLY A 1 96 ? 82.710 -3.868 28.081 1.00 13.00 338 GLY A O 1
ATOM 756 N N . ARG A 1 97 ? 83.473 -1.800 28.424 1.00 7.09 339 ARG A N 1
ATOM 757 C CA . ARG A 1 97 ? 82.378 -1.136 27.698 1.00 6.41 339 ARG A CA 1
ATOM 758 C C . ARG A 1 97 ? 82.482 -1.424 26.228 1.00 5.78 339 ARG A C 1
ATOM 759 O O . ARG A 1 97 ? 83.545 -1.256 25.627 1.00 7.87 339 ARG A O 1
ATOM 767 N N . ILE A 1 98 ? 81.395 -1.819 25.613 1.00 5.46 340 ILE A N 1
ATOM 768 C CA . ILE A 1 98 ? 81.263 -2.012 24.173 1.00 5.19 340 ILE A CA 1
ATOM 769 C C . ILE A 1 98 ? 80.599 -0.793 23.570 1.00 4.95 340 ILE A C 1
ATOM 770 O O . ILE A 1 98 ? 79.614 -0.290 24.111 1.00 6.70 340 ILE A O 1
ATOM 775 N N . PHE A 1 99 ? 81.125 -0.324 22.457 1.00 4.71 341 PHE A N 1
ATOM 776 C CA . PHE A 1 99 ? 80.600 0.826 21.744 1.00 4.73 341 PHE A CA 1
ATOM 777 C C . PHE A 1 99 ? 80.063 0.379 20.368 1.00 4.34 341 PHE A C 1
ATOM 778 O O . PHE A 1 99 ? 80.694 -0.424 19.694 1.00 5.08 341 PHE A O 1
ATOM 786 N N . LEU A 1 100 ? 78.974 1.004 19.985 1.00 4.21 342 LEU A N 1
ATOM 787 C CA . LEU A 1 100 ? 78.473 0.923 18.626 1.00 4.09 342 LEU A CA 1
ATOM 788 C C . LEU A 1 100 ? 78.261 2.347 18.174 1.00 3.77 342 LEU A C 1
ATOM 789 O O . LEU A 1 100 ? 77.627 3.154 18.890 1.00 4.68 342 LEU A O 1
ATOM 796 N N . LEU A 1 101 ? 78.785 2.696 17.010 1.00 3.72 343 LEU A N 1
ATOM 797 C CA . LEU A 1 101 ? 78.569 4.006 16.422 1.00 3.73 343 LEU A CA 1
ATOM 798 C C . LEU A 1 101 ? 77.868 3.803 15.075 1.00 3.74 343 LEU A C 1
ATOM 799 O O . LEU A 1 101 ? 78.013 2.762 14.423 1.00 4.20 343 LEU A O 1
ATOM 804 N N . VAL A 1 102 ? 77.120 4.828 14.652 1.00 3.81 344 VAL A N 1
ATOM 805 C CA . VAL A 1 102 ? 76.338 4.765 13.429 1.00 3.94 344 VAL A CA 1
ATOM 806 C C . VAL A 1 102 ? 76.133 6.180 12.917 1.00 3.73 344 VAL A C 1
ATOM 807 O O . VAL A 1 102 ? 76.114 7.119 13.674 1.00 5.48 344 VAL A O 1
ATOM 811 N N . THR A 1 103 ? 75.894 6.298 11.609 1.00 3.77 345 THR A N 1
ATOM 812 C CA . THR A 1 103 ? 75.538 7.585 11.029 1.00 3.62 345 THR A CA 1
ATOM 813 C C . THR A 1 103 ? 74.020 7.745 11.130 1.00 3.77 345 THR A C 1
ATOM 814 O O . THR A 1 103 ? 73.250 6.815 10.902 1.00 5.55 345 THR A O 1
ATOM 818 N N . HIS A 1 104 ? 73.568 8.969 11.442 1.00 3.95 346 HIS A N 1
ATOM 819 C CA . HIS A 1 104 ? 72.150 9.270 11.594 1.00 3.81 346 HIS A CA 1
ATOM 820 C C . HIS A 1 104 ? 71.790 10.465 10.716 1.00 3.84 346 HIS A C 1
ATOM 821 O O . HIS A 1 104 ? 72.486 11.468 10.709 1.00 4.95 346 HIS A O 1
ATOM 828 N N . PHE A 1 105 ? 70.666 10.349 10.004 1.00 4.17 347 PHE A N 1
ATOM 829 C CA . PHE A 1 105 ? 70.099 11.445 9.238 1.00 4.28 347 PHE A CA 1
ATOM 830 C C . PHE A 1 105 ? 68.660 11.699 9.659 1.00 4.05 347 PHE A C 1
ATOM 831 O O . PHE A 1 105 ? 67.868 10.757 9.744 1.00 4.50 347 PHE A O 1
ATOM 839 N N . PRO A 1 106 ? 68.266 12.974 9.764 1.00 4.46 348 PRO A N 1
ATOM 840 C CA . PRO A 1 106 ? 66.863 13.316 9.810 1.00 4.61 348 PRO A CA 1
ATOM 841 C C . PRO A 1 106 ? 66.137 12.853 8.532 1.00 4.59 348 PRO A C 1
ATOM 842 O O . PRO A 1 106 ? 66.753 12.611 7.489 1.00 5.17 348 PRO A O 1
ATOM 846 N N . SER A 1 107 ? 64.816 12.791 8.611 1.00 5.01 349 SER A N 1
ATOM 847 C CA . SER A 1 107 ? 63.982 12.496 7.468 1.00 5.62 349 SER A CA 1
ATOM 848 C C . SER A 1 107 ? 64.352 13.406 6.293 1.00 5.44 349 SER A C 1
ATOM 849 O O . SER A 1 107 ? 64.519 14.596 6.484 1.00 6.15 349 SER A O 1
ATOM 852 N N . LYS A 1 108 ? 64.471 12.798 5.103 1.00 6.01 350 LYS A N 1
ATOM 853 C CA . LYS A 1 108 ? 64.763 13.418 3.818 1.00 6.72 350 LYS A CA 1
ATOM 854 C C . LYS A 1 108 ? 66.241 13.567 3.489 1.00 6.54 350 LYS A C 1
ATOM 855 O O . LYS A 1 108 ? 66.567 13.948 2.374 1.00 8.03 350 LYS A O 1
ATOM 861 N N . TYR A 1 109 ? 67.127 13.245 4.431 1.00 5.74 351 TYR A N 1
ATOM 862 C CA . TYR A 1 109 ? 68.568 13.468 4.218 1.00 5.73 351 TYR A CA 1
ATOM 863 C C . TYR A 1 109 ? 69.349 12.179 4.145 1.00 5.79 351 TYR A C 1
ATOM 864 O O . TYR A 1 109 ? 68.989 11.141 4.696 1.00 6.32 351 TYR A O 1
ATOM 873 N N . GLY A 1 110 ? 70.467 12.243 3.420 1.00 6.68 352 GLY A N 1
ATOM 874 C CA . GLY A 1 110 ? 71.410 11.172 3.247 1.00 6.95 352 GLY A CA 1
ATOM 875 C C . GLY A 1 110 ? 72.723 11.689 2.739 1.00 6.59 352 GLY A C 1
ATOM 876 O O . GLY A 1 110 ? 72.954 12.885 2.737 1.00 7.25 352 GLY A O 1
ATOM 877 N N . PHE A 1 111 ? 73.568 10.767 2.281 1.00 7.26 353 PHE A N 1
ATOM 878 C CA . PHE A 1 111 ? 74.923 11.077 1.835 1.00 7.84 353 PHE A CA 1
ATOM 879 C C . PHE A 1 111 ? 74.945 12.252 0.859 1.00 8.29 353 PHE A C 1
ATOM 880 O O . PHE A 1 111 ? 75.821 13.110 0.935 1.00 10.14 353 PHE A O 1
ATOM 888 N N . TRP A 1 112 ? 74.047 12.222 -0.145 1.00 8.97 354 TRP A N 1
ATOM 889 C CA . TRP A 1 112 ? 74.194 13.111 -1.269 1.00 10.17 354 TRP A CA 1
ATOM 890 C C . TRP A 1 112 ? 73.739 14.528 -0.971 1.00 9.85 354 TRP A C 1
ATOM 891 O O . TRP A 1 112 ? 74.260 15.529 -1.486 1.00 18.08 354 TRP A O 1
ATOM 902 N N . ASN A 1 113 ? 72.772 14.686 -0.054 1.00 8.79 355 ASN A N 1
ATOM 903 C CA . ASN A 1 113 ? 72.193 15.990 0.190 1.00 8.09 355 ASN A CA 1
ATOM 904 C C . ASN A 1 113 ? 72.458 16.517 1.606 1.00 8.33 355 ASN A C 1
ATOM 905 O O . ASN A 1 113 ? 71.838 17.519 2.016 1.00 9.69 355 ASN A O 1
ATOM 910 N N . ALA A 1 114 ? 73.392 15.994 2.325 1.00 8.86 356 ALA A N 1
ATOM 911 C CA . ALA A 1 114 ? 73.708 16.471 3.678 1.00 8.28 356 ALA A CA 1
ATOM 912 C C . ALA A 1 114 ? 74.127 17.910 3.633 1.00 8.73 356 ALA A C 1
ATOM 913 O O . ALA A 1 114 ? 74.958 18.327 2.833 1.00 10.14 356 ALA A O 1
ATOM 915 N N . GLY A 1 115 ? 73.594 18.698 4.555 1.00 8.44 357 GLY A N 1
ATOM 916 C CA . GLY A 1 115 ? 73.983 20.071 4.700 1.00 9.13 357 GLY A CA 1
ATOM 917 C C . GLY A 1 115 ? 75.338 20.264 5.346 1.00 7.77 357 GLY A C 1
ATOM 918 O O . GLY A 1 115 ? 75.891 19.419 6.026 1.00 7.70 357 GLY A O 1
ATOM 919 N N . LEU A 1 116 ? 75.946 21.456 5.179 1.00 8.59 358 LEU A N 1
ATOM 920 C CA . LEU A 1 116 ? 77.234 21.750 5.742 1.00 8.22 358 LEU A CA 1
ATOM 921 C C . LEU A 1 116 ? 77.257 21.813 7.274 1.00 7.15 358 LEU A C 1
ATOM 922 O O . LEU A 1 116 ? 76.397 22.456 7.899 1.00 8.33 358 LEU A O 1
ATOM 927 N N . GLY A 1 117 ? 78.305 21.250 7.834 1.00 7.40 359 GLY A N 1
ATOM 928 C CA . GLY A 1 117 ? 78.646 21.481 9.231 1.00 7.43 359 GLY A CA 1
ATOM 929 C C . GLY A 1 117 ? 77.980 20.532 10.214 1.00 5.68 359 GLY A C 1
ATOM 930 O O . GLY A 1 117 ? 77.293 19.587 9.869 1.00 5.88 359 GLY A O 1
ATOM 931 N N . SER A 1 118 ? 78.219 20.844 11.465 1.00 6.31 360 SER A N 1
ATOM 932 C CA . SER A 1 118 ? 77.885 19.933 12.565 1.00 5.71 360 SER A CA 1
ATOM 933 C C . SER A 1 118 ? 76.430 19.953 12.980 1.00 5.14 360 SER A C 1
ATOM 934 O O . SER A 1 118 ? 76.003 18.996 13.685 1.00 5.19 360 SER A O 1
ATOM 937 N N . GLY A 1 119 ? 75.687 20.999 12.694 1.00 5.10 361 GLY A N 1
ATOM 938 C CA . GLY A 1 119 ? 74.373 21.173 13.215 1.00 4.86 361 GLY A CA 1
ATOM 939 C C . GLY A 1 119 ? 74.332 21.747 14.628 1.00 4.94 361 GLY A C 1
ATOM 940 O O . GLY A 1 119 ? 73.215 21.822 15.209 1.00 5.98 361 GLY A O 1
ATOM 941 N N . PHE A 1 120 ? 75.483 22.118 15.182 1.00 4.84 362 PHE A N 1
ATOM 942 C CA . PHE A 1 120 ? 75.612 22.713 16.494 1.00 4.97 362 PHE A CA 1
ATOM 943 C C . PHE A 1 120 ? 76.098 24.151 16.395 1.00 5.51 362 PHE A C 1
ATOM 944 O O . PHE A 1 120 ? 76.821 24.482 15.440 1.00 7.41 362 PHE A O 1
ATOM 952 N N . LYS A 1 121 ? 75.765 24.947 17.389 1.00 6.41 363 LYS A N 1
ATOM 953 C CA . LYS A 1 121 ? 76.163 26.331 17.524 1.00 6.77 363 LYS A CA 1
ATOM 954 C C . LYS A 1 121 ? 76.852 26.544 18.875 1.00 6.58 363 LYS A C 1
ATOM 955 O O . LYS A 1 121 ? 76.370 26.032 19.890 1.00 6.69 363 LYS A O 1
ATOM 961 N N . ASN A 1 122 ? 77.948 27.292 18.884 1.00 6.81 364 ASN A N 1
ATOM 962 C CA . ASN A 1 122 ? 78.623 27.653 20.108 1.00 7.80 364 ASN A CA 1
ATOM 963 C C . ASN A 1 122 ? 77.969 28.865 20.756 1.00 8.73 364 ASN A C 1
ATOM 964 O O . ASN A 1 122 ? 77.937 29.909 20.090 1.00 13.01 364 ASN A O 1
ATOM 969 N N . ILE A 1 123 ? 77.450 28.732 21.963 1.00 7.36 365 ILE A N 1
ATOM 970 C CA . ILE A 1 123 ? 76.974 29.821 22.736 1.00 8.63 365 ILE A CA 1
ATOM 971 C C . ILE A 1 123 ? 77.790 29.848 24.029 1.00 8.27 365 ILE A C 1
ATOM 972 O O . ILE A 1 123 ? 77.732 28.945 24.872 1.00 8.46 365 ILE A O 1
ATOM 977 N N . ASP A 1 124 ? 78.573 30.915 24.148 1.00 9.98 366 ASP A N 1
ATOM 978 C CA . ASP A 1 124 ? 79.383 31.188 25.308 1.00 10.72 366 ASP A CA 1
ATOM 979 C C . ASP A 1 124 ? 80.211 29.998 25.735 1.00 10.03 366 ASP A C 1
ATOM 980 O O . ASP A 1 124 ? 80.451 29.772 26.922 1.00 11.69 366 ASP A O 1
ATOM 985 N N . GLY A 1 125 ? 80.755 29.285 24.773 1.00 9.40 367 GLY A N 1
ATOM 986 C CA . GLY A 1 125 ? 81.769 28.300 24.993 1.00 9.79 367 GLY A CA 1
ATOM 987 C C . GLY A 1 125 ? 81.272 26.890 25.149 1.00 8.54 367 GLY A C 1
ATOM 988 O O . GLY A 1 125 ? 82.045 26.047 25.547 1.00 13.52 367 GLY A O 1
ATOM 989 N N . LYS A 1 126 ? 80.005 26.641 24.865 1.00 7.75 368 LYS A N 1
ATOM 990 C CA . LYS A 1 126 ? 79.458 25.289 24.787 1.00 7.94 368 LYS A CA 1
ATOM 991 C C . LYS A 1 126 ? 78.687 25.147 23.493 1.00 6.79 368 LYS A C 1
ATOM 992 O O . LYS A 1 126 ? 78.070 26.068 22.997 1.00 7.27 368 LYS A O 1
ATOM 1003 N N . GLU A 1 127 ? 78.764 23.929 22.946 1.00 6.81 369 GLU A N 1
ATOM 1004 C CA . GLU A 1 127 ? 78.101 23.587 21.701 1.00 6.10 369 GLU A CA 1
ATOM 1005 C C . GLU A 1 127 ? 76.697 23.073 21.984 1.00 5.46 369 GLU A C 1
ATOM 1006 O O . GLU A 1 127 ? 76.507 22.159 22.805 1.00 6.50 369 GLU A O 1
ATOM 1012 N N . TYR A 1 128 ? 75.706 23.613 21.242 1.00 5.24 370 TYR A N 1
ATOM 1013 C CA . TYR A 1 128 ? 74.311 23.251 21.413 1.00 5.31 370 TYR A CA 1
ATOM 1014 C C . TYR A 1 128 ? 73.702 22.891 20.067 1.00 4.63 370 TYR A C 1
ATOM 1015 O O . TYR A 1 128 ? 73.924 23.590 19.076 1.00 5.45 370 TYR A O 1
ATOM 1024 N N . LEU A 1 129 ? 72.907 21.829 20.021 1.00 4.69 371 LEU A N 1
ATOM 1025 C CA . LEU A 1 129 ? 72.210 21.451 18.821 1.00 4.35 371 LEU A CA 1
ATOM 1026 C C . LEU A 1 129 ? 71.265 22.560 18.407 1.00 4.66 371 LEU A C 1
ATOM 1027 O O . LEU A 1 129 ? 70.507 23.086 19.239 1.00 5.30 371 LEU A O 1
ATOM 1032 N N . CYS A 1 130 ? 71.257 22.908 17.127 1.00 4.77 372 CYS A N 1
ATOM 1033 C CA . CYS A 1 130 ? 70.308 23.888 16.595 1.00 5.46 372 CYS A CA 1
ATOM 1034 C C . CYS A 1 130 ? 69.009 23.221 16.178 1.00 5.15 372 CYS A C 1
ATOM 1035 O O . CYS A 1 130 ? 68.972 22.076 15.699 1.00 6.42 372 CYS A O 1
ATOM 1038 N N . LEU A 1 131 ? 67.927 23.961 16.340 1.00 5.26 373 LEU A N 1
ATOM 1039 C CA . LEU A 1 131 ? 66.626 23.566 15.759 1.00 5.24 373 LEU A CA 1
ATOM 1040 C C . LEU A 1 131 ? 66.118 24.740 14.929 1.00 5.60 373 LEU A C 1
ATOM 1041 O O . LEU A 1 131 ? 66.436 25.919 15.248 1.00 6.89 373 LEU A O 1
ATOM 1046 N N . TYR A 1 132 ? 65.287 24.440 13.973 1.00 5.86 374 TYR A N 1
ATOM 1047 C CA . TYR A 1 132 ? 64.771 25.472 13.055 1.00 6.31 374 TYR A CA 1
ATOM 1048 C C . TYR A 1 132 ? 63.265 25.361 12.985 1.00 6.97 374 TYR A C 1
ATOM 1049 O O . TYR A 1 132 ? 62.746 24.215 12.906 1.00 7.92 374 TYR A O 1
ATOM 1058 N N . ASP A 1 133 ? 62.590 26.472 12.950 1.00 8.13 375 ASP A N 1
ATOM 1059 C CA . ASP A 1 133 ? 61.146 26.528 12.754 1.00 9.79 375 ASP A CA 1
ATOM 1060 C C . ASP A 1 133 ? 60.835 26.735 11.277 1.00 11.47 375 ASP A C 1
ATOM 1061 O O . ASP A 1 133 ? 61.740 26.820 10.437 1.00 11.98 375 ASP A O 1
ATOM 1066 N N . SER A 1 134 ? 59.524 26.831 11.017 1.00 13.17 376 SER A N 1
ATOM 1067 C CA . SER A 1 134 ? 59.061 26.904 9.636 1.00 14.67 376 SER A CA 1
ATOM 1068 C C . SER A 1 134 ? 59.577 28.152 8.871 1.00 17.61 376 SER A C 1
ATOM 1069 O O . SER A 1 134 ? 59.651 28.178 7.658 1.00 23.92 376 SER A O 1
ATOM 1072 N N . SER A 1 135 ? 59.883 29.164 9.616 1.00 16.53 377 SER A N 1
ATOM 1073 C CA . SER A 1 135 ? 60.366 30.383 8.947 1.00 17.96 377 SER A CA 1
ATOM 1074 C C . SER A 1 135 ? 61.889 30.421 8.881 1.00 17.49 377 SER A C 1
ATOM 1075 O O . SER A 1 135 ? 62.485 31.406 8.412 1.00 21.19 377 SER A O 1
ATOM 1078 N N . GLY A 1 136 ? 62.592 29.388 9.374 1.00 13.86 378 GLY A N 1
ATOM 1079 C CA . GLY A 1 136 ? 64.033 29.390 9.426 1.00 13.29 378 GLY A CA 1
ATOM 1080 C C . GLY A 1 136 ? 64.657 30.005 10.639 1.00 11.15 378 GLY A C 1
ATOM 1081 O O . GLY A 1 136 ? 65.875 30.070 10.690 1.00 12.25 378 GLY A O 1
ATOM 1082 N N . LYS A 1 137 ? 63.848 30.405 11.601 1.00 10.47 379 LYS A N 1
ATOM 1083 C CA . LYS A 1 137 ? 64.404 30.923 12.838 1.00 10.49 379 LYS A CA 1
ATOM 1084 C C . LYS A 1 137 ? 65.167 29.805 13.561 1.00 9.35 379 LYS A C 1
ATOM 1085 O O . LYS A 1 137 ? 64.725 28.654 13.545 1.00 9.25 379 LYS A O 1
ATOM 1091 N N . GLU A 1 138 ? 66.284 30.167 14.177 1.00 9.30 380 GLU A N 1
ATOM 1092 C CA . GLU A 1 138 ? 67.216 29.243 14.827 1.00 8.39 380 GLU A CA 1
ATOM 1093 C C . GLU A 1 138 ? 67.017 29.266 16.315 1.00 8.57 380 GLU A C 1
ATOM 1094 O O . GLU A 1 138 ? 67.011 30.320 16.957 1.00 14.70 380 GLU A O 1
ATOM 1100 N N . PHE A 1 139 ? 66.924 28.104 16.901 1.00 6.86 381 PHE A N 1
ATOM 1101 C CA . PHE A 1 139 ? 66.822 27.827 18.323 1.00 6.32 381 PHE A CA 1
ATOM 1102 C C . PHE A 1 139 ? 68.008 26.962 18.702 1.00 5.84 381 PHE A C 1
ATOM 1103 O O . PHE A 1 139 ? 68.618 26.314 17.855 1.00 6.50 381 PHE A O 1
ATOM 1111 N N . THR A 1 140 ? 68.289 26.888 20.005 1.00 6.13 382 THR A N 1
ATOM 1112 C CA . THR A 1 140 ? 69.328 25.977 20.506 1.00 5.66 382 THR A CA 1
ATOM 1113 C C . THR A 1 140 ? 68.747 25.098 21.606 1.00 5.62 382 THR A C 1
ATOM 1114 O O . THR A 1 140 ? 67.900 25.509 22.377 1.00 7.13 382 THR A O 1
ATOM 1118 N N . VAL A 1 141 ? 69.323 23.888 21.695 1.00 4.77 383 VAL A N 1
ATOM 1119 C CA . VAL A 1 141 ? 68.941 22.959 22.767 1.00 4.81 383 VAL A CA 1
ATOM 1120 C C . VAL A 1 141 ? 70.041 22.973 23.810 1.00 5.21 383 VAL A C 1
ATOM 1121 O O . VAL A 1 141 ? 71.196 22.584 23.530 1.00 5.63 383 VAL A O 1
ATOM 1125 N N . ARG A 1 142 ? 69.709 23.446 25.014 1.00 5.48 384 ARG A N 1
ATOM 1126 C CA . ARG A 1 142 ? 70.683 23.622 26.077 1.00 5.73 384 ARG A CA 1
ATOM 1127 C C . ARG A 1 142 ? 70.235 22.708 27.228 1.00 5.93 384 ARG A C 1
ATOM 1128 O O . ARG A 1 142 ? 69.215 22.970 27.847 1.00 6.08 384 ARG A O 1
ATOM 1136 N N . GLU A 1 143 ? 70.975 21.645 27.486 1.00 6.14 385 GLU A N 1
ATOM 1137 C CA . GLU A 1 143 ? 70.578 20.646 28.488 1.00 6.92 385 GLU A CA 1
ATOM 1138 C C . GLU A 1 143 ? 69.122 20.238 28.262 1.00 5.84 385 GLU A C 1
ATOM 1139 O O . GLU A 1 143 ? 68.310 20.192 29.187 1.00 6.87 385 GLU A O 1
ATOM 1145 N N . ASN A 1 144 ? 68.790 19.958 27.013 1.00 5.25 386 ASN A N 1
ATOM 1146 C CA . ASN A 1 144 ? 67.492 19.437 26.597 1.00 4.82 386 ASN A CA 1
ATOM 1147 C C . ASN A 1 144 ? 66.346 20.419 26.722 1.00 4.93 386 ASN A C 1
ATOM 1148 O O . ASN A 1 144 ? 65.187 20.047 26.549 1.00 5.70 386 ASN A O 1
ATOM 1153 N N . VAL A 1 145 ? 66.671 21.723 26.939 1.00 5.27 387 VAL A N 1
ATOM 1154 C CA . VAL A 1 145 ? 65.683 22.782 26.961 1.00 5.45 387 VAL A CA 1
ATOM 1155 C C . VAL A 1 145 ? 65.904 23.673 25.742 1.00 5.04 387 VAL A C 1
ATOM 1156 O O . VAL A 1 145 ? 67.009 24.079 25.460 1.00 5.72 387 VAL A O 1
ATOM 1160 N N . VAL A 1 146 ? 64.824 23.965 25.012 1.00 5.42 388 VAL A N 1
ATOM 1161 C CA . VAL A 1 146 ? 64.944 24.735 23.783 1.00 5.17 388 VAL A CA 1
ATOM 1162 C C . VAL A 1 146 ? 64.863 26.240 24.109 1.00 5.66 388 VAL A C 1
ATOM 1163 O O . VAL A 1 146 ? 63.902 26.692 24.732 1.00 6.91 388 VAL A O 1
ATOM 1167 N N . TYR A 1 147 ? 65.870 26.957 23.647 1.00 6.08 389 TYR A N 1
ATOM 1168 C CA . TYR A 1 147 ? 65.984 28.414 23.758 1.00 6.66 389 TYR A CA 1
ATOM 1169 C C . TYR A 1 147 ? 65.848 29.057 22.385 1.00 7.12 389 TYR A C 1
ATOM 1170 O O . TYR A 1 147 ? 66.355 28.538 21.388 1.00 7.52 389 TYR A O 1
ATOM 1179 N N . ASP A 1 148 ? 65.179 30.220 22.340 1.00 8.11 390 ASP A N 1
ATOM 1180 C CA . ASP A 1 148 ? 65.106 30.961 21.119 1.00 10.40 390 ASP A CA 1
ATOM 1181 C C . ASP A 1 148 ? 66.381 31.755 20.834 1.00 12.73 390 ASP A C 1
ATOM 1182 O O . ASP A 1 148 ? 67.363 31.691 21.586 1.00 13.32 390 ASP A O 1
ATOM 1187 N N . LYS A 1 149 ? 66.365 32.487 19.736 1.00 17.42 391 LYS A N 1
ATOM 1188 C CA . LYS A 1 149 ? 67.617 33.123 19.316 1.00 23.12 391 LYS A CA 1
ATOM 1189 C C . LYS A 1 149 ? 68.062 34.236 20.276 1.00 25.06 391 LYS A C 1
ATOM 1190 O O . LYS A 1 149 ? 69.254 34.655 20.272 1.00 31.83 391 LYS A O 1
ATOM 1196 N N . ASP A 1 150 ? 67.077 34.715 21.045 1.00 21.33 392 ASP A N 1
ATOM 1197 C CA . ASP A 1 150 ? 67.298 35.761 22.068 1.00 25.38 392 ASP A CA 1
ATOM 1198 C C . ASP A 1 150 ? 67.646 35.180 23.449 1.00 20.13 392 ASP A C 1
ATOM 1199 O O . ASP A 1 150 ? 67.712 35.872 24.475 1.00 23.89 392 ASP A O 1
ATOM 1204 N N . SER A 1 151 ? 67.876 33.861 23.505 1.00 17.32 393 SER A N 1
ATOM 1205 C CA . SER A 1 151 ? 68.259 33.153 24.725 1.00 17.04 393 SER A CA 1
ATOM 1206 C C . SER A 1 151 ? 67.130 33.173 25.761 1.00 16.02 393 SER A C 1
ATOM 1207 O O . SER A 1 151 ? 67.357 33.113 26.948 1.00 20.75 393 SER A O 1
ATOM 1210 N N . ASN A 1 152 ? 65.882 33.191 25.275 1.00 16.24 394 ASN A N 1
ATOM 1211 C CA . ASN A 1 152 ? 64.705 33.038 26.097 1.00 16.11 394 ASN A CA 1
ATOM 1212 C C . ASN A 1 152 ? 64.272 31.566 26.061 1.00 12.71 394 ASN A C 1
ATOM 1213 O O . ASN A 1 152 ? 64.226 30.953 25.003 1.00 11.41 394 ASN A O 1
ATOM 1218 N N . LYS A 1 153 ? 63.960 31.027 27.224 1.00 13.56 395 LYS A N 1
ATOM 1219 C CA . LYS A 1 153 ? 63.443 29.641 27.278 1.00 11.94 395 LYS A CA 1
ATOM 1220 C C . LYS A 1 153 ? 62.107 29.571 26.587 1.00 9.93 395 LYS A C 1
ATOM 1221 O O . LYS A 1 153 ? 61.239 30.415 26.789 1.00 14.51 395 LYS A O 1
ATOM 1227 N N . THR A 1 154 ? 61.884 28.538 25.811 1.00 8.87 396 THR A N 1
ATOM 1228 C CA . THR A 1 154 ? 60.635 28.248 25.196 1.00 8.65 396 THR A CA 1
ATOM 1229 C C . THR A 1 154 ? 59.882 27.230 26.029 1.00 8.13 396 THR A C 1
ATOM 1230 O O . THR A 1 154 ? 60.328 26.799 27.080 1.00 9.60 396 THR A O 1
ATOM 1234 N N . GLU A 1 155 ? 58.737 26.793 25.504 1.00 8.77 397 GLU A N 1
ATOM 1235 C CA . GLU A 1 155 ? 57.927 25.694 26.060 1.00 8.97 397 GLU A CA 1
ATOM 1236 C C . GLU A 1 155 ? 58.414 24.296 25.653 1.00 7.35 397 GLU A C 1
ATOM 1237 O O . GLU A 1 155 ? 57.827 23.288 26.061 1.00 7.89 397 GLU A O 1
ATOM 1243 N N . TYR A 1 156 ? 59.471 24.230 24.828 1.00 6.13 398 TYR A N 1
ATOM 1244 C CA . TYR A 1 156 ? 59.906 22.960 24.274 1.00 5.64 398 TYR A CA 1
ATOM 1245 C C . TYR A 1 156 ? 61.123 22.417 24.993 1.00 5.31 398 TYR A C 1
ATOM 1246 O O . TYR A 1 156 ? 62.025 23.129 25.442 1.00 5.47 398 TYR A O 1
ATOM 1255 N N . THR A 1 157 ? 61.155 21.065 25.050 1.00 4.99 399 THR A N 1
ATOM 1256 C CA . THR A 1 157 ? 62.300 20.291 25.484 1.00 4.54 399 THR 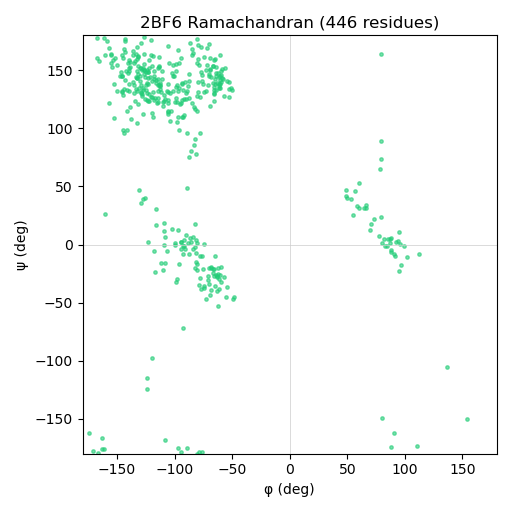A CA 1
ATOM 1257 C C . THR A 1 157 ? 62.472 19.126 24.520 1.00 4.64 399 THR A C 1
ATOM 1258 O O . THR A 1 157 ? 61.582 18.817 23.722 1.00 4.95 399 THR A O 1
ATOM 1262 N N . THR A 1 158 ? 63.638 18.478 24.610 1.00 4.35 400 THR A N 1
ATOM 1263 C CA . THR A 1 158 ? 63.921 17.309 23.801 1.00 4.30 400 THR A CA 1
ATOM 1264 C C . THR A 1 158 ? 64.428 16.178 24.709 1.00 4.51 400 THR A C 1
ATOM 1265 O O . THR A 1 158 ? 64.696 16.383 25.907 1.00 4.76 400 THR A O 1
ATOM 1269 N N . ASN A 1 159 ? 64.602 15.010 24.117 1.00 4.38 401 ASN A N 1
ATOM 1270 C CA . ASN A 1 159 ? 65.385 13.956 24.739 1.00 4.36 401 ASN A CA 1
ATOM 1271 C C . ASN A 1 159 ? 66.485 13.487 23.739 1.00 4.48 401 ASN A C 1
ATOM 1272 O O . ASN A 1 159 ? 66.610 14.013 22.627 1.00 5.07 401 ASN A O 1
ATOM 1277 N N . ALA A 1 160 ? 67.277 12.535 24.215 1.00 5.10 402 ALA A N 1
ATOM 1278 C CA . ALA A 1 160 ? 68.390 12.046 23.425 1.00 5.25 402 ALA A CA 1
ATOM 1279 C C . ALA A 1 160 ? 67.994 11.434 22.107 1.00 5.55 402 ALA A C 1
ATOM 1280 O O . ALA A 1 160 ? 68.812 11.452 21.177 1.00 7.22 402 ALA A O 1
ATOM 1282 N N . LEU A 1 161 ? 66.780 10.916 21.993 1.00 5.18 403 LEU A N 1
ATOM 1283 C CA . LEU A 1 161 ? 66.267 10.348 20.752 1.00 5.68 403 LEU A CA 1
ATOM 1284 C C . LEU A 1 161 ? 65.596 11.378 19.853 1.00 5.90 403 LEU A C 1
ATOM 1285 O O . LEU A 1 161 ? 65.086 11.027 18.780 1.00 7.41 403 LEU A O 1
ATOM 1290 N N . GLY A 1 162 ? 65.578 12.632 20.272 1.00 5.46 404 GLY A N 1
ATOM 1291 C CA . GLY A 1 162 ? 64.993 13.676 19.458 1.00 5.72 404 GLY A CA 1
ATOM 1292 C C . GLY A 1 162 ? 63.525 13.898 19.645 1.00 4.59 404 GLY A C 1
ATOM 1293 O O . GLY A 1 162 ? 62.931 14.714 18.940 1.00 4.88 404 GLY A O 1
ATOM 1294 N N . ASP A 1 163 ? 62.895 13.230 20.596 1.00 4.66 405 ASP A N 1
ATOM 1295 C CA . ASP A 1 163 ? 61.510 13.525 20.850 1.00 4.75 405 ASP A CA 1
ATOM 1296 C C . ASP A 1 163 ? 61.393 14.990 21.282 1.00 4.75 405 ASP A C 1
ATOM 1297 O O . ASP A 1 163 ? 62.262 15.530 21.972 1.00 5.29 405 ASP A O 1
ATOM 1302 N N . LEU A 1 164 ? 60.292 15.609 20.841 1.00 4.91 406 LEU A N 1
ATOM 1303 C CA . LEU A 1 164 ? 60.035 17.014 21.073 1.00 4.78 406 LEU A CA 1
ATOM 1304 C C . LEU A 1 164 ? 58.800 17.120 21.961 1.00 5.07 406 LEU A C 1
ATOM 1305 O O . LEU A 1 164 ? 57.727 16.633 21.585 1.00 5.86 406 LEU A O 1
ATOM 1310 N N . PHE A 1 165 ? 58.978 17.770 23.119 1.00 4.94 407 PHE A N 1
ATOM 1311 C CA . PHE A 1 165 ? 57.942 17.894 24.135 1.00 5.25 407 PHE A CA 1
ATOM 1312 C C . PHE A 1 165 ? 57.520 19.336 24.289 1.00 5.66 407 PHE A C 1
ATOM 1313 O O . PHE A 1 165 ? 58.389 20.200 24.416 1.00 6.89 407 PHE A O 1
ATOM 1321 N N . LYS A 1 166 ? 56.243 19.600 24.306 1.00 6.23 408 LYS A N 1
ATOM 1322 C CA . LYS A 1 166 ? 55.680 20.921 24.587 1.00 6.56 408 LYS A CA 1
ATOM 1323 C C . LYS A 1 166 ? 55.115 20.853 25.991 1.00 6.80 408 LYS A C 1
ATOM 1324 O O . LYS A 1 166 ? 54.195 20.092 26.249 1.00 7.46 408 LYS A O 1
ATOM 1330 N N . ASN A 1 167 ? 55.676 21.614 26.928 1.00 7.30 409 ASN A N 1
ATOM 1331 C CA . ASN A 1 167 ? 55.265 21.542 28.325 1.00 8.23 409 ASN A CA 1
ATOM 1332 C C . ASN A 1 167 ? 55.215 20.101 28.825 1.00 7.51 409 ASN A C 1
ATOM 1333 O O . ASN A 1 167 ? 54.293 19.751 29.598 1.00 9.17 409 ASN A O 1
ATOM 1338 N N . GLY A 1 168 ? 56.188 19.304 28.471 1.00 6.43 410 GLY A N 1
ATOM 1339 C CA . GLY A 1 168 ? 56.252 17.933 28.997 1.00 6.67 410 GLY A CA 1
ATOM 1340 C C . GLY A 1 168 ? 55.434 16.905 28.241 1.00 5.99 410 GLY A C 1
ATOM 1341 O O . GLY A 1 168 ? 55.459 15.736 28.637 1.00 6.86 410 GLY A O 1
ATOM 1342 N N . THR A 1 169 ? 54.703 17.278 27.204 1.00 6.21 411 THR A N 1
ATOM 1343 C CA . THR A 1 169 ? 53.884 16.357 26.419 1.00 6.85 411 THR A CA 1
ATOM 1344 C C . THR A 1 169 ? 54.528 16.149 25.060 1.00 6.39 411 THR A C 1
ATOM 1345 O O . THR A 1 169 ? 54.830 17.121 24.371 1.00 6.65 411 THR A O 1
ATOM 1349 N N . LYS A 1 170 ? 54.795 14.894 24.669 1.00 6.78 412 LYS A N 1
ATOM 1350 C CA . LYS A 1 170 ? 55.426 14.650 23.395 1.00 6.19 412 LYS A CA 1
ATOM 1351 C C . LYS A 1 170 ? 54.473 15.067 22.271 1.00 6.93 412 LYS A C 1
ATOM 1352 O O . LYS A 1 170 ? 53.317 14.634 22.260 1.00 9.24 412 LYS A O 1
ATOM 1358 N N . ILE A 1 171 ? 54.987 15.858 21.320 1.00 6.38 413 ILE A N 1
ATOM 1359 C CA . ILE A 1 171 ? 54.212 16.261 20.176 1.00 7.37 413 ILE A CA 1
ATOM 1360 C C . ILE A 1 171 ? 54.767 15.768 18.852 1.00 6.82 413 ILE A C 1
ATOM 1361 O O . ILE A 1 171 ? 54.007 15.692 17.875 1.00 7.41 413 ILE A O 1
ATOM 1366 N N . ASP A 1 172 ? 56.067 15.470 18.775 1.00 6.33 414 ASP A N 1
ATOM 1367 C CA . ASP A 1 172 ? 56.698 15.073 17.520 1.00 5.47 414 ASP A CA 1
ATOM 1368 C C . ASP A 1 172 ? 58.128 14.677 17.854 1.00 5.02 414 ASP A C 1
ATOM 1369 O O . ASP A 1 172 ? 58.425 14.388 19.038 1.00 5.55 414 ASP A O 1
ATOM 1374 N N . ASN A 1 173 ? 58.980 14.626 16.870 1.00 4.90 415 ASN A N 1
ATOM 1375 C CA . ASN A 1 173 ? 60.375 14.286 16.990 1.00 4.54 415 ASN A CA 1
ATOM 1376 C C . ASN A 1 173 ? 61.143 15.152 15.997 1.00 4.33 415 ASN A C 1
ATOM 1377 O O . ASN A 1 173 ? 60.688 15.293 14.846 1.00 4.90 415 ASN A O 1
ATOM 1382 N N . ILE A 1 174 ? 62.237 15.760 16.418 1.00 4.25 416 ILE A N 1
ATOM 1383 C CA . ILE A 1 174 ? 62.969 16.745 15.629 1.00 4.37 416 ILE A CA 1
ATOM 1384 C C . ILE A 1 174 ? 63.581 16.181 14.380 1.00 4.48 416 ILE A C 1
ATOM 1385 O O . ILE A 1 174 ? 64.095 16.959 13.549 1.00 5.10 416 ILE A O 1
ATOM 1390 N N . ASN A 1 175 ? 63.577 14.856 14.204 1.00 4.29 417 ASN A N 1
ATOM 1391 C CA . ASN A 1 175 ? 64.061 14.168 13.025 1.00 4.58 417 ASN A CA 1
ATOM 1392 C C . ASN A 1 175 ? 62.982 13.872 12.016 1.00 4.74 417 ASN A C 1
ATOM 1393 O O . ASN A 1 175 ? 63.290 13.325 10.960 1.00 5.27 417 ASN A O 1
ATOM 1398 N N . SER A 1 176 ? 61.730 14.178 12.324 1.00 5.00 418 SER A N 1
ATOM 1399 C CA . SER A 1 176 ? 60.628 13.814 11.432 1.00 5.20 418 SER A CA 1
ATOM 1400 C C . SER A 1 176 ? 60.409 14.891 10.365 1.00 5.33 418 SER A C 1
ATOM 1401 O O . SER A 1 176 ? 60.967 15.965 10.397 1.00 6.62 418 SER A O 1
ATOM 1404 N N . SER A 1 177 ? 59.525 14.577 9.428 1.00 5.07 419 SER A N 1
ATOM 1405 C CA . SER A 1 177 ? 59.139 15.540 8.385 1.00 5.32 419 SER A CA 1
ATOM 1406 C C . SER A 1 177 ? 58.094 16.542 8.824 1.00 5.48 419 SER A C 1
ATOM 1407 O O . SER A 1 177 ? 57.780 17.449 8.069 1.00 6.55 419 SER A O 1
ATOM 1410 N N . THR A 1 178 ? 57.513 16.373 10.031 1.00 5.81 420 THR A N 1
ATOM 1411 C CA . THR A 1 178 ? 56.377 17.178 10.469 1.00 5.88 420 THR A CA 1
ATOM 1412 C C . THR A 1 178 ? 56.642 18.000 11.684 1.00 5.66 420 THR A C 1
ATOM 1413 O O . THR A 1 178 ? 55.777 18.800 12.101 1.00 7.15 420 THR A O 1
ATOM 1417 N N . ALA A 1 179 ? 57.801 17.898 12.354 1.00 5.73 421 ALA A N 1
ATOM 1418 C CA . ALA A 1 179 ? 57.939 18.556 13.625 1.00 5.76 421 ALA A CA 1
ATOM 1419 C C . ALA A 1 179 ? 57.985 20.071 13.468 1.00 5.41 421 ALA A C 1
ATOM 1420 O O . ALA A 1 179 ? 58.582 20.608 12.508 1.00 6.30 421 ALA A O 1
ATOM 1422 N N . PRO A 1 180 ? 57.442 20.812 14.436 1.00 5.90 422 PRO A N 1
ATOM 1423 C CA . PRO A 1 180 ? 57.511 22.297 14.338 1.00 6.30 422 PRO A CA 1
ATOM 1424 C C . PRO A 1 180 ? 58.897 22.854 14.527 1.00 6.75 422 PRO A C 1
ATOM 1425 O O . PRO A 1 180 ? 59.158 24.007 14.168 1.00 8.40 422 PRO A O 1
ATOM 1429 N N . LEU A 1 181 ? 59.779 22.066 15.148 1.00 5.37 423 LEU A N 1
ATOM 1430 C CA . LEU A 1 181 ? 61.200 22.394 15.285 1.00 5.03 423 LEU A CA 1
ATOM 1431 C C . LEU A 1 181 ? 61.968 21.185 14.796 1.00 4.99 423 LEU A C 1
ATOM 1432 O O . LEU A 1 181 ? 61.691 20.055 15.264 1.00 5.90 423 LEU A O 1
ATOM 1437 N N . LYS A 1 182 ? 62.896 21.394 13.886 1.00 5.10 424 LYS A N 1
ATOM 1438 C CA . LYS A 1 182 ? 63.648 20.315 13.238 1.00 5.03 424 LYS A CA 1
ATOM 1439 C C . LYS A 1 182 ? 65.146 20.546 13.383 1.00 4.71 424 LYS A C 1
ATOM 1440 O O . LYS A 1 182 ? 65.615 21.685 13.299 1.00 5.48 424 LYS A O 1
ATOM 1446 N N . ALA A 1 183 ? 65.908 19.484 13.553 1.00 5.07 425 ALA A N 1
ATOM 1447 C CA . ALA A 1 183 ? 67.363 19.552 13.451 1.00 5.40 425 ALA A CA 1
ATOM 1448 C C . ALA A 1 183 ? 67.769 19.891 12.031 1.00 5.33 425 ALA A C 1
ATOM 1449 O O . ALA A 1 183 ? 67.023 19.680 11.085 1.00 6.21 425 ALA A O 1
ATOM 1451 N N . LYS A 1 184 ? 68.981 20.400 11.874 1.00 5.55 426 LYS A N 1
ATOM 1452 C CA . LYS A 1 184 ? 69.514 20.625 10.522 1.00 6.13 426 LYS A CA 1
ATOM 1453 C C . LYS A 1 184 ? 69.574 19.318 9.753 1.00 5.32 426 LYS A C 1
ATOM 1454 O O . LYS A 1 184 ? 69.960 18.269 10.289 1.00 5.70 426 LYS A O 1
ATOM 1460 N N . GLY A 1 185 ? 69.223 19.363 8.477 1.00 6.29 427 GLY A N 1
ATOM 1461 C CA . GLY A 1 185 ? 69.288 18.180 7.625 1.00 5.98 427 GLY A CA 1
ATOM 1462 C C . GLY A 1 185 ? 70.691 17.913 7.203 1.00 6.01 427 GLY A C 1
ATOM 1463 O O . GLY A 1 185 ? 71.212 18.481 6.197 1.00 7.34 427 GLY A O 1
ATOM 1464 N N . THR A 1 186 ? 71.361 17.048 7.915 1.00 5.43 428 THR A N 1
ATOM 1465 C CA . THR A 1 186 ? 72.742 16.663 7.652 1.00 4.95 428 THR A CA 1
ATOM 1466 C C . THR A 1 186 ? 72.998 15.331 8.373 1.00 4.57 428 THR A C 1
ATOM 1467 O O . THR A 1 186 ? 72.122 14.804 9.040 1.00 4.83 428 THR A O 1
ATOM 1471 N N . SER A 1 187 ? 74.221 14.819 8.186 1.00 4.43 429 SER A N 1
ATOM 1472 C CA . SER A 1 187 ? 74.658 13.638 8.920 1.00 4.14 429 SER A CA 1
ATOM 1473 C C . SER A 1 187 ? 75.030 14.028 10.342 1.00 3.93 429 SER A C 1
ATOM 1474 O O . SER A 1 187 ? 75.586 15.095 10.597 1.00 4.24 429 SER A O 1
ATOM 1477 N N . TYR A 1 188 ? 74.790 13.063 11.244 1.00 3.90 430 TYR A N 1
ATOM 1478 C CA . TYR A 1 188 ? 75.237 13.092 12.620 1.00 3.85 430 TYR A CA 1
ATOM 1479 C C . TYR A 1 188 ? 75.872 11.767 12.976 1.00 3.91 430 TYR A C 1
ATOM 1480 O O . TYR A 1 188 ? 75.412 10.718 12.541 1.00 6.36 430 TYR A O 1
ATOM 1489 N N . ILE A 1 189 ? 76.924 11.781 13.790 1.00 4.06 431 ILE A N 1
ATOM 1490 C CA . ILE A 1 189 ? 77.496 10.544 14.318 1.00 4.30 431 ILE A CA 1
ATOM 1491 C C . ILE A 1 189 ? 76.871 10.268 15.694 1.00 4.10 431 ILE A C 1
ATOM 1492 O O . ILE A 1 189 ? 76.984 11.090 16.607 1.00 4.94 431 ILE A O 1
ATOM 1497 N N . ASN A 1 190 ? 76.238 9.109 15.800 1.00 4.17 432 ASN A N 1
ATOM 1498 C CA . ASN A 1 190 ? 75.649 8.607 17.049 1.00 4.41 432 ASN A CA 1
ATOM 1499 C C . ASN A 1 190 ? 76.569 7.557 17.674 1.00 4.07 432 ASN A C 1
ATOM 1500 O O . ASN A 1 190 ? 77.199 6.758 16.984 1.00 4.81 432 ASN A O 1
ATOM 1505 N N . LEU A 1 191 ? 76.591 7.557 19.013 1.00 4.46 433 LEU A N 1
ATOM 1506 C CA . LEU A 1 191 ? 77.335 6.607 19.810 1.00 4.27 433 LEU A CA 1
ATOM 1507 C C . LEU A 1 191 ? 76.385 6.010 20.861 1.00 4.29 433 LEU A C 1
ATOM 1508 O O . LEU A 1 191 ? 75.758 6.768 21.622 1.00 4.80 433 LEU A O 1
ATOM 1517 N N . VAL A 1 192 ? 76.376 4.691 20.955 1.00 4.35 434 VAL A N 1
ATOM 1518 C CA . VAL A 1 192 ? 75.724 3.982 22.075 1.00 4.46 434 VAL A CA 1
ATOM 1519 C C . VAL A 1 192 ? 76.746 3.044 22.690 1.00 4.50 434 VAL A C 1
ATOM 1520 O O . VAL A 1 192 ? 77.757 2.687 22.079 1.00 5.02 434 VAL A O 1
ATOM 1524 N N . TYR A 1 193 ? 76.457 2.579 23.896 1.00 5.08 435 TYR A N 1
ATOM 1525 C CA . TYR A 1 193 ? 77.368 1.684 24.586 1.00 5.03 435 TYR A CA 1
ATOM 1526 C C . TYR A 1 193 ? 76.571 0.666 25.404 1.00 4.90 435 TYR A C 1
ATOM 1527 O O . TYR A 1 193 ? 75.437 0.886 25.784 1.00 5.76 435 TYR A O 1
ATOM 1536 N N . SER A 1 194 ? 77.293 -0.404 25.715 1.00 5.61 436 SER A N 1
ATOM 1537 C CA . SER A 1 194 ? 76.792 -1.486 26.570 1.00 5.42 436 SER A CA 1
ATOM 1538 C C . SER A 1 194 ? 77.820 -1.853 27.613 1.00 5.79 436 SER A C 1
ATOM 1539 O O . SER A 1 194 ? 78.971 -2.079 27.256 1.00 6.31 436 SER A O 1
ATOM 1542 N N . ASP A 1 195 ? 77.361 -1.999 28.868 1.00 6.33 437 ASP A N 1
ATOM 1543 C CA . ASP A 1 195 ? 78.200 -2.437 29.965 1.00 7.54 437 ASP A CA 1
ATOM 1544 C C . ASP A 1 195 ? 77.867 -3.853 30.411 1.00 7.31 437 ASP A C 1
ATOM 1545 O O . ASP A 1 195 ? 78.385 -4.312 31.447 1.00 9.57 437 ASP A O 1
ATOM 1550 N N . ASP A 1 196 ? 76.994 -4.544 29.691 1.00 7.30 438 ASP A N 1
ATOM 1551 C CA . ASP A 1 196 ? 76.560 -5.893 30.060 1.00 7.93 438 ASP A CA 1
ATOM 1552 C C . ASP A 1 196 ? 76.734 -6.832 28.877 1.00 8.31 438 ASP A C 1
ATOM 1553 O O . ASP A 1 196 ? 75.898 -7.715 28.590 1.00 9.90 438 ASP A O 1
ATOM 1558 N N . ASP A 1 197 ? 77.835 -6.647 28.156 1.00 7.89 439 ASP A N 1
ATOM 1559 C CA . ASP A 1 197 ? 78.230 -7.579 27.141 1.00 8.51 439 ASP A CA 1
ATOM 1560 C C . ASP A 1 197 ? 77.237 -7.614 25.962 1.00 7.68 439 ASP A C 1
ATOM 1561 O O . ASP A 1 197 ? 77.070 -8.626 25.288 1.00 8.62 439 ASP A O 1
ATOM 1566 N N . GLY A 1 198 ? 76.646 -6.452 25.664 1.00 7.54 440 GLY A N 1
ATOM 1567 C CA . GLY A 1 198 ? 75.767 -6.292 24.561 1.00 7.55 440 GLY A CA 1
ATOM 1568 C C . GLY A 1 198 ? 74.306 -6.609 24.808 1.00 7.68 440 GLY A C 1
ATOM 1569 O O . GLY A 1 198 ? 73.508 -6.533 23.834 1.00 8.33 440 GLY A O 1
ATOM 1570 N N . LYS A 1 199 ? 73.955 -6.977 26.043 1.00 7.45 441 LYS A N 1
ATOM 1571 C CA . LYS A 1 199 ? 72.553 -7.291 26.311 1.00 8.04 441 LYS A CA 1
ATOM 1572 C C . LYS A 1 199 ? 71.667 -6.031 26.241 1.00 8.00 441 LYS A C 1
ATOM 1573 O O . LYS A 1 199 ? 70.547 -6.062 25.689 1.00 10.10 441 LYS A O 1
ATOM 1579 N N . THR A 1 200 ? 72.140 -4.930 26.820 1.00 7.66 442 THR A N 1
ATOM 1580 C CA . THR A 1 200 ? 71.387 -3.682 26.804 1.00 8.29 442 THR A CA 1
ATOM 1581 C C . THR A 1 200 ? 72.334 -2.579 26.382 1.00 7.36 442 THR A C 1
ATOM 1582 O O . THR A 1 200 ? 73.546 -2.644 26.552 1.00 7.63 442 THR A O 1
ATOM 1586 N N . TRP A 1 201 ? 71.739 -1.539 25.801 1.00 7.28 443 TRP A N 1
ATOM 1587 C CA . TRP A 1 201 ? 72.460 -0.432 25.199 1.00 6.71 443 TRP A CA 1
ATOM 1588 C C . TRP A 1 201 ? 71.875 0.893 25.643 1.00 6.99 443 TRP A C 1
ATOM 1589 O O . TRP A 1 201 ? 70.687 1.019 25.895 1.00 8.85 443 TRP A O 1
ATOM 1600 N N . SER A 1 202 ? 72.747 1.904 25.709 1.00 6.38 444 SER A N 1
ATOM 1601 C CA . SER A 1 202 ? 72.363 3.250 26.051 1.00 6.32 444 SER A CA 1
ATOM 1602 C C . SER A 1 202 ? 71.570 3.894 24.894 1.00 6.06 444 SER A C 1
ATOM 1603 O O . SER A 1 202 ? 71.528 3.378 23.788 1.00 7.64 444 SER A O 1
ATOM 1606 N N . GLU A 1 203 ? 70.977 5.054 25.207 1.00 6.94 445 GLU A N 1
ATOM 1607 C CA . GLU A 1 203 ? 70.417 5.888 24.168 1.00 6.88 445 GLU A CA 1
ATOM 1608 C C . GLU A 1 203 ? 71.555 6.660 23.500 1.00 6.70 445 GLU A C 1
ATOM 1609 O O . GLU A 1 203 ? 72.591 6.914 24.089 1.00 8.31 445 GLU A O 1
ATOM 1618 N N . PRO A 1 204 ? 71.385 7.055 22.252 1.00 7.06 446 PRO A N 1
ATOM 1619 C CA . PRO A 1 204 ? 72.498 7.642 21.540 1.00 6.68 446 PRO A CA 1
ATOM 1620 C C . PRO A 1 204 ? 72.940 9.000 22.058 1.00 6.32 446 PRO A C 1
ATOM 1621 O O . PRO A 1 204 ? 72.165 9.857 22.446 1.00 9.83 446 PRO A O 1
ATOM 1625 N N . GLN A 1 205 ? 74.232 9.170 21.996 1.00 5.56 447 GLN A N 1
ATOM 1626 C CA . GLN A 1 205 ? 74.910 10.450 22.097 1.00 5.30 447 GLN A CA 1
ATOM 1627 C C . GLN A 1 205 ? 75.230 10.946 20.702 1.00 4.91 447 GLN A C 1
ATOM 1628 O O . GLN A 1 205 ? 75.741 10.210 19.907 1.00 8.49 447 GLN A O 1
ATOM 1634 N N . ASN A 1 206 ? 75.013 12.217 20.458 1.00 5.03 448 ASN A N 1
ATOM 1635 C CA . ASN A 1 206 ? 75.334 12.866 19.190 1.00 4.57 448 ASN A CA 1
ATOM 1636 C C . ASN A 1 206 ? 76.665 13.567 19.346 1.00 4.64 448 ASN A C 1
ATOM 1637 O O . ASN A 1 206 ? 76.773 14.590 20.048 1.00 5.99 448 ASN A O 1
ATOM 1642 N N . ILE A 1 207 ? 77.719 13.007 18.759 1.00 4.54 449 ILE A N 1
ATOM 1643 C CA . ILE A 1 207 ? 79.075 13.498 18.948 1.00 4.69 449 ILE A CA 1
ATOM 1644 C C . ILE A 1 207 ? 79.529 14.431 17.809 1.00 4.57 449 ILE A C 1
ATOM 1645 O O . ILE A 1 207 ? 80.701 14.792 17.742 1.00 4.84 449 ILE A O 1
ATOM 1650 N N . ASN A 1 208 ? 78.603 14.874 16.973 1.00 4.72 450 ASN A N 1
ATOM 1651 C CA . ASN A 1 208 ? 78.969 15.743 15.863 1.00 4.51 450 ASN A CA 1
ATOM 1652 C C . ASN A 1 208 ? 79.721 16.965 16.332 1.00 4.55 450 ASN A C 1
ATOM 1653 O O . ASN A 1 208 ? 80.593 17.497 15.622 1.00 6.22 450 ASN A O 1
ATOM 1658 N N . PHE A 1 209 ? 79.341 17.504 17.506 1.00 4.85 451 PHE A N 1
ATOM 1659 C CA . PHE A 1 209 ? 79.943 18.749 18.015 1.00 6.96 451 PHE A CA 1
ATOM 1660 C C . PHE A 1 209 ? 81.432 18.584 18.261 1.00 6.95 451 PHE A C 1
ATOM 1661 O O . PHE A 1 209 ? 82.115 19.604 18.366 1.00 12.44 451 PHE A O 1
ATOM 1669 N N . GLN A 1 210 ? 81.934 17.376 18.407 1.00 5.22 452 GLN A N 1
ATOM 1670 C CA . GLN A 1 210 ? 83.351 17.136 18.610 1.00 5.71 452 GLN A CA 1
ATOM 1671 C C . GLN A 1 210 ? 84.083 16.737 17.337 1.00 5.60 452 GLN A C 1
ATOM 1672 O O . GLN A 1 210 ? 85.262 17.013 17.256 1.00 10.48 452 GLN A O 1
ATOM 1678 N N . VAL A 1 211 ? 83.438 16.032 16.417 1.00 5.31 453 VAL A N 1
ATOM 1679 C CA . VAL A 1 211 ? 84.164 15.406 15.315 1.00 5.55 453 VAL A CA 1
ATOM 1680 C C . VAL A 1 211 ? 83.879 16.004 13.945 1.00 5.85 453 VAL A C 1
ATOM 1681 O O . VAL A 1 211 ? 84.617 15.684 13.008 1.00 7.53 453 VAL A O 1
ATOM 1685 N N . LYS A 1 212 ? 82.810 16.790 13.770 1.00 5.42 454 LYS A N 1
ATOM 1686 C CA . LYS A 1 212 ? 82.451 17.253 12.441 1.00 5.48 454 LYS A CA 1
ATOM 1687 C C . LYS A 1 212 ? 82.823 18.727 12.299 1.00 5.76 454 LYS A C 1
ATOM 1688 O O . LYS A 1 212 ? 82.415 19.575 13.062 1.00 8.20 454 LYS A O 1
ATOM 1694 N N . LYS A 1 213 ? 83.614 19.022 11.286 1.00 6.53 455 LYS A N 1
ATOM 1695 C CA . LYS A 1 213 ? 84.089 20.377 11.014 1.00 7.16 455 LYS A CA 1
ATOM 1696 C C . LYS A 1 213 ? 83.054 21.147 10.195 1.00 6.86 455 LYS A C 1
ATOM 1697 O O . LYS A 1 213 ? 82.194 20.607 9.525 1.00 6.74 455 LYS A O 1
ATOM 1703 N N . ASP A 1 214 ? 83.204 22.478 10.190 1.00 8.22 456 ASP A N 1
ATOM 1704 C CA . ASP A 1 214 ? 82.230 23.366 9.572 1.00 8.37 456 ASP A CA 1
ATOM 1705 C C . ASP A 1 214 ? 82.212 23.232 8.048 1.00 8.13 456 ASP A C 1
ATOM 1706 O O . ASP A 1 214 ? 81.199 23.621 7.442 1.00 10.39 456 ASP A O 1
ATOM 1711 N N . TRP A 1 215 ? 83.264 22.691 7.452 1.00 7.62 457 TRP A N 1
ATOM 1712 C CA . TRP A 1 215 ? 83.414 22.545 6.011 1.00 7.98 457 TRP A CA 1
ATOM 1713 C C . TRP A 1 215 ? 83.073 21.136 5.508 1.00 6.87 457 TRP A C 1
ATOM 1714 O O . TRP A 1 215 ? 83.135 20.901 4.341 1.00 8.88 457 TRP A O 1
ATOM 1725 N N . MET A 1 216 ? 82.702 20.218 6.420 1.00 6.14 458 MET A N 1
ATOM 1726 C CA . MET A 1 216 ? 82.276 18.916 6.044 1.00 5.82 458 MET A CA 1
ATOM 1727 C C . MET A 1 216 ? 80.763 18.881 5.766 1.00 5.81 458 MET A C 1
ATOM 1728 O O . MET A 1 216 ? 80.001 19.461 6.545 1.00 6.50 458 MET A O 1
ATOM 1733 N N . LYS A 1 217 ? 80.372 18.217 4.706 1.00 6.18 459 LYS A N 1
ATOM 1734 C CA . LYS A 1 217 ? 78.937 18.043 4.346 1.00 6.71 459 LYS A CA 1
ATOM 1735 C C . LYS A 1 217 ? 78.454 16.728 4.953 1.00 5.85 459 LYS A C 1
ATOM 1736 O O . LYS A 1 217 ? 77.675 16.739 5.904 1.00 7.20 459 LYS A O 1
ATOM 1742 N N . PHE A 1 218 ? 78.905 15.627 4.387 1.00 5.46 460 PHE A N 1
ATOM 1743 C CA . PHE A 1 218 ? 78.687 14.308 5.020 1.00 4.97 460 PHE A CA 1
ATOM 1744 C C . PHE A 1 218 ? 79.895 13.959 5.885 1.00 4.50 460 PHE A C 1
ATOM 1745 O O . PHE A 1 218 ? 81.026 14.147 5.461 1.00 4.87 460 PHE A O 1
ATOM 1753 N N . LEU A 1 219 ? 79.623 13.400 7.053 1.00 4.25 461 LEU A N 1
ATOM 1754 C CA . LEU A 1 219 ? 80.634 12.718 7.852 1.00 4.04 461 LEU A CA 1
ATOM 1755 C C . LEU A 1 219 ? 79.951 11.470 8.392 1.00 3.83 461 LEU A C 1
ATOM 1756 O O . LEU A 1 219 ? 78.945 11.560 9.091 1.00 4.78 461 LEU A O 1
ATOM 1761 N N . GLY A 1 220 ? 80.474 10.283 8.022 1.00 4.00 462 GLY A N 1
ATOM 1762 C CA . GLY A 1 220 ? 79.826 9.061 8.409 1.00 3.97 462 GLY A CA 1
ATOM 1763 C C . GLY A 1 220 ? 80.811 8.034 8.938 1.00 3.93 462 GLY A C 1
ATOM 1764 O O . GLY A 1 220 ? 81.996 8.041 8.636 1.00 4.11 462 GLY A O 1
ATOM 1765 N N . ILE A 1 221 ? 80.236 7.124 9.721 1.00 3.55 463 ILE A N 1
ATOM 1766 C CA . ILE A 1 221 ? 80.946 5.892 10.097 1.00 3.61 463 ILE A CA 1
ATOM 1767 C C . ILE A 1 221 ? 81.277 5.109 8.858 1.00 3.76 463 ILE A C 1
ATOM 1768 O O . ILE A 1 221 ? 80.476 4.950 7.924 1.00 4.55 463 ILE A O 1
ATOM 1773 N N . ALA A 1 222 ? 82.507 4.549 8.824 1.00 3.71 464 ALA A N 1
ATOM 1774 C CA . ALA A 1 222 ? 82.892 3.587 7.807 1.00 3.65 464 ALA A CA 1
ATOM 1775 C C . ALA A 1 222 ? 82.619 2.199 8.408 1.00 3.66 464 ALA A C 1
ATOM 1776 O O . ALA A 1 222 ? 83.258 1.829 9.396 1.00 4.45 464 ALA A O 1
ATOM 1778 N N . PRO A 1 223 ? 81.615 1.472 7.929 1.00 3.62 465 PRO A N 1
ATOM 1779 C CA . PRO A 1 223 ? 81.059 0.375 8.708 1.00 3.85 465 PRO A CA 1
ATOM 1780 C C . PRO A 1 223 ? 82.010 -0.798 8.839 1.00 3.60 465 PRO A C 1
ATOM 1781 O O . PRO A 1 223 ? 82.846 -1.108 7.969 1.00 4.06 465 PRO A O 1
ATOM 1785 N N . GLY A 1 224 ? 81.830 -1.496 9.971 1.00 3.72 466 GLY A N 1
ATOM 1786 C CA . GLY A 1 224 ? 82.578 -2.696 10.320 1.00 3.90 466 GLY A CA 1
ATOM 1787 C C . GLY A 1 224 ? 82.975 -2.630 11.788 1.00 3.74 466 GLY A C 1
ATOM 1788 O O . GLY A 1 224 ? 82.122 -2.781 12.670 1.00 4.32 466 GLY A O 1
ATOM 1789 N N . ARG A 1 225 ? 84.260 -2.360 12.037 1.00 3.66 467 ARG A N 1
ATOM 1790 C CA . ARG A 1 225 ? 84.773 -2.344 13.387 1.00 3.91 467 ARG A CA 1
ATOM 1791 C C . ARG A 1 225 ? 85.804 -1.263 13.538 1.00 3.80 467 ARG A C 1
ATOM 1792 O O . ARG A 1 225 ? 86.329 -0.691 12.583 1.00 4.56 467 ARG A O 1
ATOM 1800 N N . GLY A 1 226 ? 86.116 -0.976 14.817 1.00 4.75 468 GLY A N 1
ATOM 1801 C CA . GLY A 1 226 ? 87.248 -0.160 15.173 1.00 4.87 468 GLY A CA 1
ATOM 1802 C C . GLY A 1 226 ? 88.365 -0.994 15.807 1.00 4.42 468 GLY A C 1
ATOM 1803 O O . GLY A 1 226 ? 88.312 -2.217 15.799 1.00 5.23 468 GLY A O 1
ATOM 1804 N N . ILE A 1 227 ? 89.338 -0.284 16.394 1.00 4.55 469 ILE A N 1
ATOM 1805 C CA . ILE A 1 227 ? 90.404 -0.935 17.165 1.00 4.25 469 ILE A CA 1
ATOM 1806 C C . ILE A 1 227 ? 90.619 -0.163 18.441 1.00 4.10 469 ILE A C 1
ATOM 1807 O O . ILE A 1 227 ? 90.250 0.985 18.578 1.00 4.86 469 ILE A O 1
ATOM 1812 N N . GLN A 1 228 ? 91.290 -0.809 19.391 1.00 4.80 470 GLN A N 1
ATOM 1813 C CA . GLN A 1 228 ? 91.887 -0.152 20.543 1.00 4.93 470 GLN A CA 1
ATOM 1814 C C . GLN A 1 228 ? 93.385 -0.414 20.426 1.00 5.06 470 GLN A C 1
ATOM 1815 O O . GLN A 1 228 ? 93.808 -1.575 20.326 1.00 5.81 470 GLN A O 1
ATOM 1821 N N . ILE A 1 229 ? 94.187 0.655 20.424 1.00 4.82 471 ILE A N 1
ATOM 1822 C CA . ILE A 1 229 ? 95.628 0.496 20.209 1.00 5.05 471 ILE A CA 1
ATOM 1823 C C . ILE A 1 229 ? 96.242 -0.275 21.378 1.00 5.12 471 ILE A C 1
ATOM 1824 O O . ILE A 1 229 ? 95.974 -0.001 22.540 1.00 5.73 471 ILE A O 1
ATOM 1829 N N . LYS A 1 230 ? 97.059 -1.258 21.048 1.00 5.72 472 LYS A N 1
ATOM 1830 C CA . LYS A 1 230 ? 97.669 -2.150 22.028 1.00 6.67 472 LYS A CA 1
ATOM 1831 C C . LYS A 1 230 ? 99.089 -1.766 22.404 1.00 7.36 472 LYS A C 1
ATOM 1832 O O . LYS A 1 230 ? 99.507 -2.074 23.537 1.00 10.29 472 LYS A O 1
ATOM 1838 N N . ASN A 1 231 ? 99.837 -1.151 21.515 1.00 6.87 473 ASN A N 1
ATOM 1839 C CA . ASN A 1 231 ? 101.266 -0.910 21.694 1.00 7.85 473 ASN A CA 1
ATOM 1840 C C . ASN A 1 231 ? 101.598 0.552 21.600 1.00 8.44 473 ASN A C 1
ATOM 1841 O O . ASN A 1 231 ? 101.071 1.248 20.767 1.00 9.25 473 ASN A O 1
ATOM 1846 N N . GLY A 1 232 ? 102.562 0.943 22.441 1.00 11.85 474 GLY A N 1
ATOM 1847 C CA . GLY A 1 232 ? 103.208 2.258 22.237 1.00 12.60 474 GLY A CA 1
ATOM 1848 C C . GLY A 1 232 ? 102.516 3.364 22.973 1.00 9.58 474 GLY A C 1
ATOM 1849 O O . GLY A 1 232 ? 101.708 3.252 23.898 1.00 10.78 474 GLY A O 1
ATOM 1850 N N . GLU A 1 233 ? 102.874 4.583 22.483 1.00 9.26 475 GLU A N 1
ATOM 1851 C CA . GLU A 1 233 ? 102.537 5.827 23.148 1.00 7.63 475 GLU A CA 1
ATOM 1852 C C . GLU A 1 233 ? 101.051 6.145 23.188 1.00 7.35 475 GLU A C 1
ATOM 1853 O O . GLU A 1 233 ? 100.612 6.959 24.005 1.00 8.72 475 GLU A O 1
ATOM 1859 N N . HIS A 1 234 ? 100.300 5.524 22.286 1.00 6.11 476 HIS A N 1
ATOM 1860 C CA . HIS A 1 234 ? 98.856 5.737 22.208 1.00 6.04 476 HIS A CA 1
ATOM 1861 C C . HIS A 1 234 ? 98.061 4.495 22.673 1.00 6.09 476 HIS A C 1
ATOM 1862 O O . HIS A 1 234 ? 96.896 4.390 22.369 1.00 6.13 476 HIS A O 1
ATOM 1869 N N . LYS A 1 235 ? 98.714 3.599 23.415 1.00 6.56 477 LYS A N 1
ATOM 1870 C CA . LYS A 1 235 ? 98.023 2.445 23.957 1.00 6.53 477 LYS A CA 1
ATOM 1871 C C . LYS A 1 235 ? 96.738 2.886 24.668 1.00 6.24 477 LYS A C 1
ATOM 1872 O O . LYS A 1 235 ? 96.724 3.832 25.456 1.00 8.07 477 LYS A O 1
ATOM 1878 N N . GLY A 1 236 ? 95.642 2.186 24.373 1.00 5.62 478 GLY A N 1
ATOM 1879 C CA . GLY A 1 236 ? 94.368 2.469 24.966 1.00 5.79 478 GLY A CA 1
ATOM 1880 C C . GLY A 1 236 ? 93.453 3.338 24.128 1.00 5.13 478 GLY A C 1
ATOM 1881 O O . GLY A 1 236 ? 92.268 3.385 24.361 1.00 5.88 478 GLY A O 1
ATOM 1882 N N . ARG A 1 237 ? 94.023 4.032 23.142 1.00 5.32 479 ARG A N 1
ATOM 1883 C CA . ARG A 1 237 ? 93.206 4.889 22.279 1.00 4.77 479 ARG A CA 1
ATOM 1884 C C . ARG A 1 237 ? 92.232 4.025 21.493 1.00 4.53 479 ARG A C 1
ATOM 1885 O O . ARG A 1 237 ? 92.618 3.021 20.883 1.00 5.75 479 ARG A O 1
ATOM 1893 N N . ILE A 1 238 ? 90.981 4.437 21.473 1.00 4.53 480 ILE A N 1
ATOM 1894 C CA . ILE A 1 238 ? 89.908 3.789 20.694 1.00 4.47 480 ILE A CA 1
ATOM 1895 C C . ILE A 1 238 ? 89.825 4.519 19.365 1.00 4.29 480 ILE A C 1
ATOM 1896 O O . ILE A 1 238 ? 89.676 5.735 19.356 1.00 5.36 480 ILE A O 1
ATOM 1901 N N . VAL A 1 239 ? 89.947 3.770 18.267 1.00 4.26 481 VAL A N 1
ATOM 1902 C CA . VAL A 1 239 ? 90.050 4.319 16.918 1.00 3.99 481 VAL A CA 1
ATOM 1903 C C . VAL A 1 239 ? 88.899 3.790 16.090 1.00 4.03 481 VAL A C 1
ATOM 1904 O O . VAL A 1 239 ? 88.747 2.566 15.932 1.00 4.47 481 VAL A O 1
ATOM 1908 N N . VAL A 1 240 ? 88.146 4.704 15.461 1.00 3.75 482 VAL A N 1
ATOM 1909 C CA . VAL A 1 240 ? 86.948 4.379 14.686 1.00 3.68 482 VAL A CA 1
ATOM 1910 C C . VAL A 1 240 ? 87.054 4.992 13.309 1.00 3.40 482 VAL A C 1
ATOM 1911 O O . VAL A 1 240 ? 86.995 6.222 13.153 1.00 3.83 482 VAL A O 1
ATOM 1915 N N . PRO A 1 241 ? 87.173 4.168 12.260 1.00 3.53 483 PRO A N 1
ATOM 1916 C CA . PRO A 1 241 ? 87.186 4.684 10.887 1.00 3.68 483 PRO A CA 1
ATOM 1917 C C . PRO A 1 241 ? 85.915 5.438 10.508 1.00 3.22 483 PRO A C 1
ATOM 1918 O O . PRO A 1 241 ? 84.803 5.033 10.824 1.00 3.89 483 PRO A O 1
ATOM 1922 N N . VAL A 1 242 ? 86.123 6.517 9.746 1.00 3.50 484 VAL A N 1
ATOM 1923 C CA . VAL A 1 242 ? 85.091 7.364 9.232 1.00 3.61 484 VAL A CA 1
ATOM 1924 C C . VAL A 1 242 ? 85.466 7.844 7.831 1.00 3.61 484 VAL A C 1
ATOM 1925 O O . VAL A 1 242 ? 86.598 7.620 7.347 1.00 4.02 484 VAL A O 1
ATOM 1929 N N . TYR A 1 243 ? 84.562 8.569 7.165 1.00 3.58 485 TYR A N 1
ATOM 1930 C CA . TYR A 1 243 ? 84.912 9.277 5.949 1.00 3.60 485 TYR A CA 1
ATOM 1931 C C . TYR A 1 243 ? 83.965 10.448 5.819 1.00 3.83 485 TYR A C 1
ATOM 1932 O O . TYR A 1 243 ? 82.859 10.463 6.407 1.00 4.11 485 TYR A O 1
ATOM 1941 N N . TYR A 1 244 ? 84.358 11.454 5.042 1.00 4.19 486 TYR A N 1
ATOM 1942 C CA . TYR A 1 244 ? 83.566 12.680 4.911 1.00 4.18 486 TYR A CA 1
ATOM 1943 C C . TYR A 1 244 ? 83.678 13.238 3.516 1.00 4.30 486 TYR A C 1
ATOM 1944 O O . TYR A 1 244 ? 84.577 12.905 2.747 1.00 5.12 486 TYR A O 1
ATOM 1953 N N . THR A 1 245 ? 82.733 14.133 3.201 1.00 5.20 487 THR A N 1
ATOM 1954 C CA . THR A 1 245 ? 82.818 14.941 2.005 1.00 5.24 487 THR A CA 1
ATOM 1955 C C . THR A 1 245 ? 83.078 16.396 2.404 1.00 5.13 487 THR A C 1
ATOM 1956 O O . THR A 1 245 ? 82.640 16.888 3.440 1.00 5.71 487 THR A O 1
ATOM 1960 N N . ASN A 1 246 ? 83.786 17.073 1.495 1.00 5.67 488 ASN A N 1
ATOM 1961 C CA . ASN A 1 246 ? 83.992 18.520 1.581 1.00 6.64 488 ASN A CA 1
ATOM 1962 C C . ASN A 1 246 ? 82.882 19.221 0.863 1.00 7.90 488 ASN A C 1
ATOM 1963 O O . ASN A 1 246 ? 81.891 18.634 0.408 1.00 7.88 488 ASN A O 1
ATOM 1968 N N . GLU A 1 247 ? 83.002 20.561 0.777 1.00 10.30 489 GLU A N 1
ATOM 1969 C CA . GLU A 1 247 ? 81.981 21.407 0.226 1.00 13.36 489 GLU A CA 1
ATOM 1970 C C . GLU A 1 247 ? 81.778 21.061 -1.267 1.00 12.75 489 GLU A C 1
ATOM 1971 O O . GLU A 1 247 ? 80.643 21.254 -1.768 1.00 19.19 489 GLU A O 1
ATOM 1977 N N . LYS A 1 248 ? 82.793 20.541 -1.960 1.00 11.05 490 LYS A N 1
ATOM 1978 C CA . LYS A 1 248 ? 82.679 20.103 -3.341 1.00 11.07 490 LYS A CA 1
ATOM 1979 C C . LYS A 1 248 ? 82.172 18.685 -3.498 1.00 9.98 490 LYS A C 1
ATOM 1980 O O . LYS A 1 248 ? 82.086 18.180 -4.653 1.00 11.59 490 LYS A O 1
ATOM 1986 N N . GLY A 1 249 ? 81.846 18.018 -2.402 1.00 8.51 491 GLY A N 1
ATOM 1987 C CA . GLY A 1 249 ? 81.313 16.687 -2.494 1.00 8.93 491 GLY A CA 1
ATOM 1988 C C . GLY A 1 249 ? 82.335 15.568 -2.589 1.00 7.08 491 GLY A C 1
ATOM 1989 O O . GLY A 1 249 ? 81.934 14.410 -2.772 1.00 8.80 491 GLY A O 1
ATOM 1990 N N . LYS A 1 250 ? 83.619 15.865 -2.485 1.00 6.00 492 LYS A N 1
ATOM 1991 C CA . LYS A 1 250 ? 84.643 14.841 -2.670 1.00 5.66 492 LYS A CA 1
ATOM 1992 C C . LYS A 1 250 ? 84.973 14.202 -1.331 1.00 4.94 492 LYS A C 1
ATOM 1993 O O . LYS A 1 250 ? 85.091 14.856 -0.297 1.00 4.91 492 LYS A O 1
ATOM 1999 N N . GLN A 1 251 ? 85.159 12.879 -1.392 1.00 4.87 493 GLN A N 1
ATOM 2000 C CA . GLN A 1 251 ? 85.315 12.019 -0.208 1.00 4.44 493 GLN A CA 1
ATOM 2001 C C . GLN A 1 251 ? 86.747 11.778 0.197 1.00 4.25 493 GLN A C 1
ATOM 2002 O O . GLN A 1 251 ? 87.616 11.486 -0.637 1.00 4.70 493 GLN A O 1
ATOM 2008 N N . SER A 1 252 ? 86.959 11.831 1.526 1.00 4.00 494 SER A N 1
ATOM 2009 C CA . SER A 1 252 ? 88.231 11.523 2.162 1.00 4.07 494 SER A CA 1
ATOM 2010 C C . SER A 1 252 ? 88.009 10.733 3.457 1.00 3.81 494 SER A C 1
ATOM 2011 O O . SER A 1 252 ? 87.171 11.077 4.265 1.00 4.91 494 SER A O 1
ATOM 2014 N N . SER A 1 253 ? 88.867 9.716 3.663 1.00 3.93 495 SER A N 1
ATOM 2015 C CA . SER A 1 253 ? 88.832 8.881 4.856 1.00 3.67 495 SER A CA 1
ATOM 2016 C C . SER A 1 253 ? 89.514 9.566 6.033 1.00 3.75 495 SER A C 1
ATOM 2017 O O . SER A 1 253 ? 90.386 10.411 5.874 1.00 4.37 495 SER A O 1
ATOM 2020 N N . ALA A 1 254 ? 89.197 9.110 7.250 1.00 3.82 496 ALA A N 1
ATOM 2021 C CA . ALA A 1 254 ? 89.920 9.527 8.440 1.00 3.77 496 ALA A CA 1
ATOM 2022 C C . ALA A 1 254 ? 89.584 8.525 9.545 1.00 3.32 496 ALA A C 1
ATOM 2023 O O . ALA A 1 254 ? 88.840 7.555 9.325 1.00 4.05 496 ALA A O 1
ATOM 2025 N N . VAL A 1 255 ? 90.086 8.781 10.755 1.00 3.69 497 VAL A N 1
ATOM 2026 C CA . VAL A 1 255 ? 89.594 8.116 11.944 1.00 3.84 497 VAL A CA 1
ATOM 2027 C C . VAL A 1 255 ? 89.166 9.161 12.966 1.00 3.75 497 VAL A C 1
ATOM 2028 O O . VAL A 1 255 ? 89.776 10.239 13.059 1.00 4.48 497 VAL A O 1
ATOM 2032 N N . ILE A 1 256 ? 88.152 8.812 13.755 1.00 3.69 498 ILE A N 1
ATOM 2033 C CA . ILE A 1 256 ? 87.909 9.516 15.009 1.00 4.01 498 ILE A CA 1
ATOM 2034 C C . ILE A 1 256 ? 88.463 8.641 16.113 1.00 3.99 498 ILE A C 1
ATOM 2035 O O . ILE A 1 256 ? 88.608 7.427 15.997 1.00 4.69 498 ILE A O 1
ATOM 2040 N N . TYR A 1 257 ? 88.823 9.279 17.241 1.00 4.21 499 TYR A N 1
ATOM 2041 C CA . TYR A 1 257 ? 89.417 8.534 18.306 1.00 4.31 499 TYR A CA 1
ATOM 2042 C C . TYR A 1 257 ? 89.139 9.167 19.661 1.00 4.59 499 TYR A C 1
ATOM 2043 O O . TYR A 1 257 ? 88.837 10.343 19.780 1.00 5.14 499 TYR A O 1
ATOM 2052 N N . SER A 1 258 ? 89.291 8.333 20.687 1.00 4.72 500 SER A N 1
ATOM 2053 C CA . SER A 1 258 ? 89.083 8.706 22.066 1.00 4.78 500 SER A CA 1
ATOM 2054 C C . SER A 1 258 ? 90.205 8.179 22.938 1.00 5.01 500 SER A C 1
ATOM 2055 O O . SER A 1 258 ? 90.512 6.971 22.865 1.00 6.00 500 SER A O 1
ATOM 2058 N N . ASP A 1 259 ? 90.789 9.045 23.762 1.00 5.43 501 ASP A N 1
ATOM 2059 C CA . ASP A 1 259 ? 91.817 8.695 24.735 1.00 6.01 501 ASP A CA 1
ATOM 2060 C C . ASP A 1 259 ? 91.256 8.541 26.130 1.00 6.71 501 ASP A C 1
ATOM 2061 O O . ASP A 1 259 ? 92.026 8.236 27.057 1.00 9.03 501 ASP A O 1
ATOM 2066 N N . ASP A 1 260 ? 89.949 8.702 26.320 1.00 6.54 502 ASP A N 1
ATOM 2067 C CA . ASP A 1 260 ? 89.341 8.631 27.650 1.00 8.00 502 ASP A CA 1
ATOM 2068 C C . ASP A 1 260 ? 88.144 7.726 27.655 1.00 7.81 502 ASP A C 1
ATOM 2069 O O . ASP A 1 260 ? 87.061 8.021 28.186 1.00 8.52 502 ASP A O 1
ATOM 2074 N N . SER A 1 261 ? 88.331 6.545 27.053 1.00 8.72 503 SER A N 1
ATOM 2075 C CA . SER A 1 261 ? 87.372 5.450 27.218 1.00 10.08 503 SER A CA 1
ATOM 2076 C C . SER A 1 261 ? 86.016 5.847 26.609 1.00 8.92 503 SER A C 1
ATOM 2077 O O . SER A 1 261 ? 84.978 5.407 27.079 1.00 10.99 503 SER A O 1
ATOM 2080 N N . GLY A 1 262 ? 86.040 6.680 25.549 1.00 8.47 504 GLY A N 1
ATOM 2081 C CA . GLY A 1 262 ? 84.845 7.013 24.851 1.00 9.00 504 GLY A CA 1
ATOM 2082 C C . GLY A 1 262 ? 84.105 8.240 25.301 1.00 7.85 504 GLY A C 1
ATOM 2083 O O . GLY A 1 262 ? 83.041 8.569 24.748 1.00 9.40 504 GLY A O 1
ATOM 2084 N N . LYS A 1 263 ? 84.614 8.969 26.280 1.00 7.11 505 LYS A N 1
ATOM 2085 C CA . LYS A 1 263 ? 83.939 10.145 26.797 1.00 7.49 505 LYS A CA 1
ATOM 2086 C C . LYS A 1 263 ? 84.021 11.290 25.818 1.00 6.66 505 LYS A C 1
ATOM 2087 O O . LYS A 1 263 ? 83.019 11.950 25.559 1.00 9.93 505 LYS A O 1
ATOM 2093 N N . ASN A 1 264 ? 85.230 11.550 25.270 1.00 5.44 506 ASN A N 1
ATOM 2094 C CA . ASN A 1 264 ? 85.461 12.601 24.302 1.00 5.15 506 ASN A CA 1
ATOM 2095 C C . ASN A 1 264 ? 86.125 12.050 23.066 1.00 4.73 506 ASN A C 1
ATOM 2096 O O . ASN A 1 264 ? 86.891 11.081 23.162 1.00 5.79 506 ASN A O 1
ATOM 2101 N N . TRP A 1 265 ? 85.855 12.684 21.917 1.00 4.65 507 TRP A N 1
ATOM 2102 C CA . TRP A 1 265 ? 86.313 12.232 20.638 1.00 4.69 507 TRP A CA 1
ATOM 2103 C C . TRP A 1 265 ? 86.965 13.376 19.883 1.00 4.64 507 TRP A C 1
ATOM 2104 O O . TRP A 1 265 ? 86.596 14.538 20.016 1.00 5.66 507 TRP A O 1
ATOM 2115 N N . THR A 1 266 ? 87.908 12.994 19.007 1.00 4.97 508 THR A N 1
ATOM 2116 C CA . THR A 1 266 ? 88.610 13.880 18.102 1.00 5.06 508 THR A CA 1
ATOM 2117 C C . THR A 1 266 ? 88.637 13.259 16.727 1.00 4.71 508 THR A C 1
ATOM 2118 O O . THR A 1 266 ? 88.794 12.038 16.616 1.00 6.03 508 THR A O 1
ATOM 2122 N N . ILE A 1 267 ? 88.538 14.070 15.663 1.00 4.46 509 ILE A N 1
ATOM 2123 C CA . ILE A 1 267 ? 88.796 13.553 14.301 1.00 4.51 509 ILE A CA 1
ATOM 2124 C C . ILE A 1 267 ? 90.221 13.883 13.918 1.00 4.49 509 ILE A C 1
ATOM 2125 O O . ILE A 1 267 ? 90.692 15.039 14.086 1.00 5.97 509 ILE A O 1
ATOM 2130 N N . GLY A 1 268 ? 90.957 12.909 13.411 1.00 4.48 510 GLY A N 1
ATOM 2131 C CA . GLY A 1 268 ? 92.257 13.157 12.873 1.00 4.96 510 GLY A CA 1
ATOM 2132 C C . GLY A 1 268 ? 92.217 13.713 11.465 1.00 4.66 510 GLY A C 1
ATOM 2133 O O . GLY A 1 268 ? 91.160 13.840 10.853 1.00 5.28 510 GLY A O 1
ATOM 2134 N N . GLU A 1 269 ? 93.410 14.037 10.931 1.00 4.71 511 GLU A N 1
ATOM 2135 C CA . GLU A 1 269 ? 93.517 14.409 9.533 1.00 4.72 511 GLU A CA 1
ATOM 2136 C C . GLU A 1 269 ? 93.156 13.194 8.655 1.00 4.64 511 GLU A C 1
ATOM 2137 O O . GLU A 1 269 ? 93.311 12.028 9.053 1.00 4.92 511 GLU A O 1
ATOM 2143 N N . SER A 1 270 ? 92.811 13.477 7.422 1.00 4.46 512 SER A N 1
ATOM 2144 C CA . SER A 1 270 ? 92.705 12.444 6.420 1.00 4.25 512 SER A CA 1
ATOM 2145 C C . SER A 1 270 ? 94.075 12.079 5.852 1.00 4.10 512 SER A C 1
ATOM 2146 O O . SER A 1 270 ? 94.956 12.954 5.774 1.00 4.28 512 SER A O 1
ATOM 2149 N N . PRO A 1 271 ? 94.238 10.877 5.312 1.00 4.00 513 PRO A N 1
ATOM 2150 C CA . PRO A 1 271 ? 95.391 10.643 4.417 1.00 4.40 513 PRO A CA 1
ATOM 2151 C C . PRO A 1 271 ? 95.389 11.545 3.207 1.00 4.41 513 PRO A C 1
ATOM 2152 O O . PRO A 1 271 ? 96.440 11.680 2.589 1.00 5.39 513 PRO A O 1
ATOM 2156 N N . ASN A 1 272 ? 94.258 12.140 2.828 1.00 4.13 514 ASN A N 1
ATOM 2157 C CA . ASN A 1 272 ? 94.246 13.112 1.758 1.00 4.43 514 ASN A CA 1
ATOM 2158 C C . ASN A 1 272 ? 94.794 14.502 2.149 1.00 4.68 514 ASN A C 1
ATOM 2159 O O . ASN A 1 272 ? 95.014 15.326 1.265 1.00 6.01 514 ASN A O 1
ATOM 2164 N N . ASP A 1 273 ? 95.029 14.746 3.434 1.00 4.63 515 ASP A N 1
ATOM 2165 C CA . ASP A 1 273 ? 95.551 16.046 3.851 1.00 5.03 515 ASP A CA 1
ATOM 2166 C C . ASP A 1 273 ? 97.070 16.055 3.664 1.00 5.08 515 ASP A C 1
ATOM 2167 O O . ASP A 1 273 ? 97.802 15.314 4.319 1.00 5.92 515 ASP A O 1
ATOM 2172 N N . ASN A 1 274 ? 97.520 16.945 2.777 1.00 5.56 516 ASN A N 1
ATOM 2173 C CA . ASN A 1 274 ? 98.946 17.008 2.419 1.00 6.02 516 ASN A CA 1
ATOM 2174 C C . ASN A 1 274 ? 99.400 15.683 1.814 1.00 5.86 516 ASN A C 1
ATOM 2175 O O . ASN A 1 274 ? 100.565 15.309 1.907 1.00 7.80 516 ASN A O 1
ATOM 2180 N N . ARG A 1 275 ? 98.502 14.992 1.121 1.00 5.47 517 ARG A N 1
ATOM 2181 C CA . ARG A 1 275 ? 98.875 13.803 0.403 1.00 5.14 517 ARG A CA 1
ATOM 2182 C C . ARG A 1 275 ? 99.724 14.174 -0.819 1.00 5.18 517 ARG A C 1
ATOM 2183 O O . ARG A 1 275 ? 99.372 15.119 -1.527 1.00 5.95 517 ARG A O 1
ATOM 2191 N N . LYS A 1 276 ? 100.773 13.404 -1.029 1.00 5.31 518 LYS A N 1
ATOM 2192 C CA . LYS A 1 276 ? 101.599 13.518 -2.219 1.00 5.60 518 LYS A CA 1
ATOM 2193 C C . LYS A 1 276 ? 101.128 12.473 -3.201 1.00 5.31 518 LYS A C 1
ATOM 2194 O O . LYS A 1 276 ? 101.308 11.247 -2.977 1.00 6.29 518 LYS A O 1
ATOM 2200 N N . LEU A 1 277 ? 100.503 12.912 -4.287 1.00 5.79 519 LEU A N 1
ATOM 2201 C CA . LEU A 1 277 ? 100.085 11.972 -5.343 1.00 6.27 519 LEU A CA 1
ATOM 2202 C C . LEU A 1 277 ? 101.291 11.455 -6.067 1.00 6.66 519 LEU A C 1
ATOM 2203 O O . LEU A 1 277 ? 102.439 11.895 -5.869 1.00 7.33 519 LEU A O 1
ATOM 2208 N N . GLU A 1 278 ? 101.077 10.477 -6.939 1.00 8.02 520 GLU A N 1
ATOM 2209 C CA . GLU A 1 278 ? 102.160 9.694 -7.545 1.00 10.93 520 GLU A CA 1
ATOM 2210 C C . GLU A 1 278 ? 103.286 10.505 -8.108 1.00 9.33 520 GLU A C 1
ATOM 2211 O O . GLU A 1 278 ? 104.443 10.174 -7.910 1.00 13.12 520 GLU A O 1
ATOM 2217 N N . ASN A 1 279 ? 102.941 11.579 -8.843 1.00 7.89 521 ASN A N 1
ATOM 2218 C CA . ASN A 1 279 ? 103.970 12.414 -9.453 1.00 7.88 521 ASN A CA 1
ATOM 2219 C C . ASN A 1 279 ? 104.277 13.721 -8.766 1.00 6.63 521 ASN A C 1
ATOM 2220 O O . ASN A 1 279 ? 105.031 14.532 -9.297 1.00 7.83 521 ASN A O 1
ATOM 2225 N N . GLY A 1 280 ? 103.797 13.877 -7.541 1.00 6.21 522 GLY A N 1
ATOM 2226 C CA . GLY A 1 280 ? 104.263 14.949 -6.659 1.00 6.13 522 GLY A CA 1
ATOM 2227 C C . GLY A 1 280 ? 103.241 16.016 -6.357 1.00 5.96 522 GLY A C 1
ATOM 2228 O O . GLY A 1 280 ? 103.558 16.880 -5.530 1.00 6.71 522 GLY A O 1
ATOM 2229 N N . LYS A 1 281 ? 102.087 16.041 -6.996 1.00 6.35 523 LYS A N 1
ATOM 2230 C CA . LYS A 1 281 ? 101.062 17.011 -6.655 1.00 6.28 523 LYS A CA 1
ATOM 2231 C C . LYS A 1 281 ? 100.622 16.802 -5.214 1.00 6.02 523 LYS A C 1
ATOM 2232 O O . LYS A 1 281 ? 100.426 15.668 -4.754 1.00 6.85 523 LYS A O 1
ATOM 2238 N N . ILE A 1 282 ? 100.436 17.910 -4.459 1.00 6.37 524 ILE A N 1
ATOM 2239 C CA . ILE A 1 282 ? 99.987 17.864 -3.081 1.00 6.32 524 ILE A CA 1
ATOM 2240 C C . ILE A 1 282 ? 98.521 18.267 -3.032 1.00 6.73 524 ILE A C 1
ATOM 2241 O O . ILE A 1 282 ? 98.151 19.328 -3.582 1.00 9.82 524 ILE A O 1
ATOM 2246 N N . ILE A 1 283 ? 97.697 17.476 -2.363 1.00 6.43 525 ILE A N 1
ATOM 2247 C CA . ILE A 1 283 ? 96.270 17.774 -2.227 1.00 6.11 525 ILE A CA 1
ATOM 2248 C C . ILE A 1 283 ? 95.920 17.915 -0.710 1.00 5.66 525 ILE A C 1
ATOM 2249 O O . ILE A 1 283 ? 96.728 17.661 0.157 1.00 5.80 525 ILE A O 1
ATOM 2254 N N . ASN A 1 284 ? 94.673 18.269 -0.490 1.00 5.89 526 ASN A N 1
ATOM 2255 C CA . ASN A 1 284 ? 94.115 18.377 0.824 1.00 5.40 526 ASN A CA 1
ATOM 2256 C C . ASN A 1 284 ? 92.658 17.977 0.814 1.00 5.09 526 ASN A C 1
ATOM 2257 O O . ASN A 1 284 ? 91.969 18.227 -0.158 1.00 6.13 526 ASN A O 1
ATOM 2262 N N . SER A 1 285 ? 92.162 17.343 1.893 1.00 5.27 527 SER A N 1
ATOM 2263 C CA . SER A 1 285 ? 90.784 16.924 1.886 1.00 5.20 527 SER A CA 1
ATOM 2264 C C . SER A 1 285 ? 89.806 18.079 1.848 1.00 5.40 527 SER A C 1
ATOM 2265 O O . SER A 1 285 ? 88.673 17.918 1.378 1.00 6.20 527 SER A O 1
ATOM 2268 N N . LYS A 1 286 ? 90.192 19.239 2.359 1.00 5.66 528 LYS A N 1
ATOM 2269 C CA . LYS A 1 286 ? 89.290 20.391 2.365 1.00 6.86 528 LYS A CA 1
ATOM 2270 C C . LYS A 1 286 ? 89.080 20.936 0.964 1.00 7.15 528 LYS A C 1
ATOM 2271 O O . LYS A 1 286 ? 87.991 21.437 0.645 1.00 8.85 528 LYS A O 1
ATOM 2277 N N . THR A 1 287 ? 90.098 20.881 0.122 1.00 7.16 529 THR A N 1
ATOM 2278 C CA . THR A 1 287 ? 90.076 21.497 -1.198 1.00 8.03 529 THR A CA 1
ATOM 2279 C C . THR A 1 287 ? 89.946 20.492 -2.329 1.00 7.32 529 THR A C 1
ATOM 2280 O O . THR A 1 287 ? 89.794 20.920 -3.474 1.00 9.86 529 THR A O 1
ATOM 2284 N N . LEU A 1 288 ? 89.982 19.210 -2.037 1.00 7.08 530 LEU A N 1
ATOM 2285 C CA . LEU A 1 288 ? 89.959 18.196 -3.113 1.00 7.12 530 LEU A CA 1
ATOM 2286 C C . LEU A 1 288 ? 88.777 18.452 -4.036 1.00 7.02 530 LEU A C 1
ATOM 2287 O O . LEU A 1 288 ? 87.622 18.523 -3.608 1.00 7.28 530 LEU A O 1
ATOM 2292 N N . SER A 1 289 ? 89.099 18.550 -5.344 1.00 8.19 531 SER A N 1
ATOM 2293 C C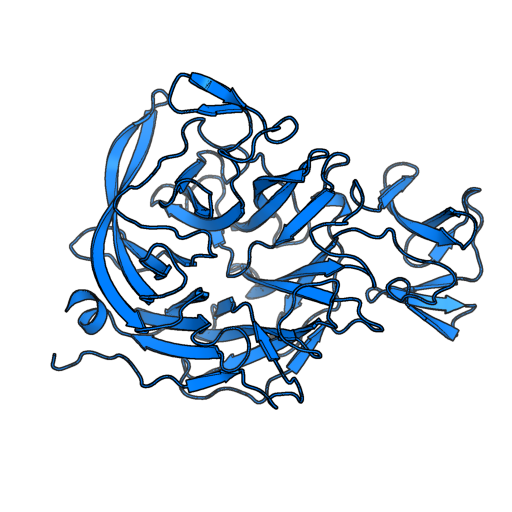A . SER A 1 289 ? 88.087 18.914 -6.325 1.00 9.25 531 SER A CA 1
ATOM 2294 C C . SER A 1 289 ? 87.937 17.894 -7.432 1.00 9.21 531 SER A C 1
ATOM 2295 O O . SER A 1 289 ? 87.132 18.099 -8.367 1.00 11.92 531 SER A O 1
ATOM 2298 N N . ASP A 1 290 ? 88.677 16.804 -7.375 1.00 9.17 532 ASP A N 1
ATOM 2299 C CA . ASP A 1 290 ? 88.716 15.757 -8.382 1.00 9.67 532 ASP A CA 1
ATOM 2300 C C . ASP A 1 290 ? 88.235 14.455 -7.783 1.00 8.62 532 ASP A C 1
ATOM 2301 O O . ASP A 1 290 ? 88.481 14.149 -6.615 1.00 8.59 532 ASP A O 1
ATOM 2306 N N . ASP A 1 291 ? 87.621 13.611 -8.604 1.00 8.80 533 ASP A N 1
ATOM 2307 C CA . ASP A 1 291 ? 87.140 12.321 -8.165 1.00 8.30 533 ASP A CA 1
ATOM 2308 C C . ASP A 1 291 ? 88.269 11.306 -7.956 1.00 7.61 533 ASP A C 1
ATOM 2309 O O . ASP A 1 291 ? 88.171 10.469 -7.030 1.00 7.41 533 ASP A O 1
ATOM 2314 N N . ALA A 1 292 ? 89.316 11.341 -8.770 1.00 7.95 534 ALA A N 1
ATOM 2315 C CA . ALA A 1 292 ? 90.241 10.244 -8.771 1.00 8.02 534 ALA A CA 1
ATOM 2316 C C . ALA A 1 292 ? 90.955 9.982 -7.443 1.00 6.79 534 ALA A C 1
ATOM 2317 O O . ALA A 1 292 ? 91.147 8.771 -7.154 1.00 8.08 534 ALA A O 1
ATOM 2319 N N . PRO A 1 293 ? 91.370 10.964 -6.648 1.00 6.59 535 PRO A N 1
ATOM 2320 C CA . PRO A 1 293 ? 92.083 10.672 -5.381 1.00 6.29 535 PRO A CA 1
ATOM 2321 C C . PRO A 1 293 ? 91.162 10.380 -4.200 1.00 5.46 535 PRO A C 1
ATOM 2322 O O . PRO A 1 293 ? 91.668 10.320 -3.078 1.00 5.68 535 PRO A O 1
ATOM 2326 N N . GLN A 1 294 ? 89.857 10.283 -4.396 1.00 4.96 536 GLN A N 1
ATOM 2327 C CA . GLN A 1 294 ? 88.969 10.100 -3.237 1.00 4.72 536 GLN A CA 1
ATOM 2328 C C . GLN A 1 294 ? 89.319 8.814 -2.471 1.00 4.35 536 GLN A C 1
ATOM 2329 O O . GLN A 1 294 ? 89.680 7.789 -3.021 1.00 5.78 536 GLN A O 1
ATOM 2335 N N . LEU A 1 295 ? 89.127 8.925 -1.160 1.00 4.24 537 LEU A N 1
ATOM 2336 C CA . LEU A 1 295 ? 89.322 7.802 -0.232 1.00 4.07 537 LEU A CA 1
ATOM 2337 C C . LEU A 1 295 ? 88.072 7.741 0.601 1.00 4.21 537 LEU A C 1
ATOM 2338 O O . LEU A 1 295 ? 87.617 8.791 1.097 1.00 4.55 537 LEU A O 1
ATOM 2343 N N . THR A 1 296 ? 87.437 6.550 0.760 1.00 4.08 538 THR A N 1
ATOM 2344 C CA . THR A 1 296 ? 86.088 6.517 1.301 1.00 4.21 538 THR A CA 1
ATOM 2345 C C . THR A 1 296 ? 86.038 5.619 2.526 1.00 3.98 538 THR A C 1
ATOM 2346 O O . THR A 1 296 ? 86.751 5.850 3.501 1.00 4.39 538 THR A O 1
ATOM 2350 N N . GLU A 1 297 ? 85.159 4.619 2.515 1.00 3.86 539 GLU A N 1
ATOM 2351 C CA . GLU A 1 297 ? 85.072 3.683 3.635 1.00 3.72 539 GLU A CA 1
ATOM 2352 C C . GLU A 1 297 ? 86.448 3.053 3.843 1.00 3.93 539 GLU A C 1
ATOM 2353 O O . GLU A 1 297 ? 87.237 2.854 2.919 1.00 5.01 539 GLU A O 1
ATOM 2359 N N . CYS A 1 298 ? 86.720 2.672 5.079 1.00 3.97 540 CYS A N 1
ATOM 2360 C CA . CYS A 1 298 ? 88.041 2.208 5.453 1.00 3.80 540 CYS A CA 1
ATOM 2361 C C . CYS A 1 298 ? 87.941 1.415 6.742 1.00 3.30 540 CYS A C 1
ATOM 2362 O O . CYS A 1 298 ? 86.960 1.514 7.493 1.00 3.43 540 CYS A O 1
ATOM 2365 N N . GLN A 1 299 ? 89.004 0.650 7.003 1.00 3.64 541 GLN A N 1
ATOM 2366 C CA . GLN A 1 299 ? 89.177 -0.124 8.225 1.00 3.50 541 GLN A CA 1
ATOM 2367 C C . GLN A 1 299 ? 90.654 -0.053 8.604 1.00 3.72 541 GLN A C 1
ATOM 2368 O O . GLN A 1 299 ? 91.509 0.093 7.703 1.00 4.39 541 GLN A O 1
ATOM 2374 N N . VAL A 1 300 ? 90.953 -0.111 9.881 1.00 3.81 542 VAL A N 1
ATOM 2375 C CA . VAL A 1 300 ? 92.291 0.149 10.395 1.00 3.87 542 VAL A CA 1
ATOM 2376 C C . VAL A 1 300 ? 92.839 -1.055 11.165 1.00 3.89 542 VAL A C 1
ATOM 2377 O O . VAL A 1 300 ? 92.112 -1.751 11.852 1.00 4.52 542 VAL A O 1
ATOM 2381 N N . VAL A 1 301 ? 94.145 -1.275 11.032 1.00 4.14 543 VAL A N 1
ATOM 2382 C CA . VAL A 1 301 ? 94.853 -2.281 11.808 1.00 4.49 543 VAL A CA 1
ATOM 2383 C C . VAL A 1 301 ? 96.135 -1.686 12.349 1.00 4.50 543 VAL A C 1
ATOM 2384 O O . VAL A 1 301 ? 96.609 -0.637 11.908 1.00 5.36 543 VAL A O 1
ATOM 2388 N N . GLU A 1 302 ? 96.708 -2.393 13.343 1.00 4.86 544 GLU A N 1
ATOM 2389 C CA . GLU A 1 302 ? 97.875 -1.937 14.058 1.00 4.87 544 GLU A CA 1
ATOM 2390 C C . GLU A 1 302 ? 99.087 -2.836 13.746 1.00 4.90 544 GLU A C 1
ATOM 2391 O O . GLU A 1 302 ? 98.951 -4.065 13.751 1.00 6.33 544 GLU A O 1
ATOM 2397 N N . MET A 1 303 ? 100.232 -2.223 13.523 1.00 4.97 545 MET A N 1
ATOM 2398 C CA . MET A 1 303 ? 101.500 -2.947 13.321 1.00 6.20 545 MET A CA 1
ATOM 2399 C C . MET A 1 303 ? 102.128 -3.254 14.660 1.00 7.35 545 MET A C 1
ATOM 2400 O O . MET A 1 303 ? 101.697 -2.713 15.705 1.00 7.89 545 MET A O 1
ATOM 2405 N N . PRO A 1 304 ? 103.149 -4.111 14.693 1.00 10.14 546 PRO A N 1
ATOM 2406 C CA . PRO A 1 304 ? 103.706 -4.525 15.981 1.00 12.64 546 PRO A CA 1
ATOM 2407 C C . PRO A 1 304 ? 104.210 -3.408 16.887 1.00 11.26 546 PRO A C 1
ATOM 2408 O O . PRO A 1 304 ? 104.236 -3.549 18.121 1.00 14.53 546 PRO A O 1
ATOM 2412 N N . ASN A 1 305 ? 104.630 -2.296 16.270 1.00 9.53 547 ASN A N 1
ATOM 2413 C CA . ASN A 1 305 ? 105.146 -1.175 17.093 1.00 9.43 547 ASN A CA 1
ATOM 2414 C C . ASN A 1 305 ? 104.105 -0.153 17.420 1.00 8.79 547 ASN A C 1
ATOM 2415 O O . ASN A 1 305 ? 104.454 0.872 18.028 1.00 10.43 547 ASN A O 1
ATOM 2420 N N . GLY A 1 306 ? 102.854 -0.342 17.013 1.00 7.58 548 GLY A N 1
ATOM 2421 C CA . GLY A 1 306 ? 101.786 0.631 17.210 1.00 7.90 548 GLY A CA 1
ATOM 2422 C C . GLY A 1 306 ? 101.425 1.455 15.983 1.00 7.61 548 GLY A C 1
ATOM 2423 O O . GLY A 1 306 ? 100.447 2.179 16.001 1.00 10.91 548 GLY A O 1
ATOM 2424 N N . GLN A 1 307 ? 102.219 1.394 14.921 1.00 6.15 549 GLN A N 1
ATOM 2425 C CA . GLN A 1 307 ? 101.929 2.140 13.708 1.00 5.10 549 GLN A CA 1
ATOM 2426 C C . GLN A 1 307 ? 100.544 1.708 13.198 1.00 4.69 549 GLN A C 1
ATOM 2427 O O . GLN A 1 307 ? 100.209 0.519 13.256 1.00 5.58 549 GLN A O 1
ATOM 2433 N N . LEU A 1 308 ? 99.753 2.643 12.669 1.00 4.23 550 LEU A N 1
ATOM 2434 C CA . LEU A 1 308 ? 98.452 2.305 12.123 1.00 4.25 550 LEU A CA 1
ATOM 2435 C C . LEU A 1 308 ? 98.504 2.218 10.598 1.00 4.20 550 LEU A C 1
ATOM 2436 O O . LEU A 1 308 ? 99.197 2.985 9.935 1.00 4.57 550 LEU A O 1
ATOM 2441 N N . LYS A 1 309 ? 97.705 1.285 10.076 1.00 3.88 551 LYS A N 1
ATOM 2442 C CA . LYS A 1 309 ? 97.474 1.127 8.651 1.00 4.16 551 LYS A CA 1
ATOM 2443 C C . LYS A 1 309 ? 95.981 1.244 8.375 1.00 4.12 551 LYS A C 1
ATOM 2444 O O . LYS A 1 309 ? 95.182 0.501 8.928 1.00 5.14 551 LYS A O 1
ATOM 2450 N N . LEU A 1 310 ? 95.632 2.183 7.498 1.00 3.96 552 LEU A N 1
ATOM 2451 C CA . LEU A 1 310 ? 94.246 2.441 7.098 1.00 3.69 552 LEU A CA 1
ATOM 2452 C C . LEU A 1 310 ? 94.057 1.895 5.706 1.00 3.51 552 LEU A C 1
ATOM 2453 O O . LEU A 1 310 ? 94.642 2.398 4.755 1.00 4.32 552 LEU A O 1
ATOM 2458 N N . PHE A 1 311 ? 93.255 0.846 5.600 1.00 3.64 553 PHE A N 1
ATOM 2459 C CA . PHE A 1 311 ? 92.911 0.171 4.346 1.00 3.66 553 PHE A CA 1
ATOM 2460 C C . PHE A 1 311 ? 91.641 0.863 3.808 1.00 3.78 553 PHE A C 1
ATOM 2461 O O . PHE A 1 311 ? 90.647 0.927 4.545 1.00 4.27 553 PHE A O 1
ATOM 2469 N N . MET A 1 312 ? 91.677 1.343 2.572 1.00 3.72 554 MET A N 1
ATOM 2470 C CA . MET A 1 312 ? 90.652 2.260 2.103 1.00 3.71 554 MET A CA 1
ATOM 2471 C C . MET A 1 312 ? 90.059 1.864 0.747 1.00 4.04 554 MET A C 1
ATOM 2472 O O . MET A 1 312 ? 90.788 1.593 -0.201 1.00 4.43 554 MET A O 1
ATOM 2477 N N . ARG A 1 313 ? 88.725 1.932 0.696 1.00 3.94 555 ARG A N 1
ATOM 2478 C CA . ARG A 1 313 ? 87.975 1.964 -0.541 1.00 4.12 555 ARG A CA 1
ATOM 2479 C C . ARG A 1 313 ? 88.343 3.227 -1.315 1.00 4.14 555 ARG A C 1
ATOM 2480 O O . ARG A 1 313 ? 88.526 4.299 -0.745 1.00 4.58 555 ARG A O 1
ATOM 2488 N N . ASN A 1 314 ? 88.494 3.076 -2.644 1.00 4.39 556 ASN A N 1
ATOM 2489 C CA . ASN A 1 314 ? 89.024 4.169 -3.471 1.00 4.92 556 ASN A CA 1
ATOM 2490 C C . ASN A 1 314 ? 88.652 3.902 -4.900 1.00 5.32 556 ASN A C 1
ATOM 2491 O O . ASN A 1 314 ? 87.903 2.945 -5.176 1.00 6.26 556 ASN A O 1
ATOM 2496 N N . LEU A 1 315 ? 89.125 4.749 -5.821 1.00 5.69 557 LEU A N 1
ATOM 2497 C CA . LEU A 1 315 ? 88.711 4.647 -7.232 1.00 6.30 557 LEU A CA 1
ATOM 2498 C C . LEU A 1 315 ? 89.834 4.145 -8.125 1.00 6.91 557 LEU A C 1
ATOM 2499 O O . LEU A 1 315 ? 89.652 4.119 -9.352 1.00 8.89 557 LEU A O 1
ATOM 2504 N N . SER A 1 316 ? 90.919 3.641 -7.562 1.00 6.44 558 SER A N 1
ATOM 2505 C CA . SER A 1 316 ? 92.036 3.170 -8.389 1.00 6.63 558 SER A CA 1
ATOM 2506 C C . SER A 1 316 ? 91.861 1.776 -8.952 1.00 6.77 558 SER A C 1
ATOM 2507 O O . SER A 1 316 ? 92.624 1.349 -9.814 1.00 8.06 558 SER A O 1
ATOM 2510 N N . GLY A 1 317 ? 90.884 1.006 -8.412 1.00 6.56 559 GLY A N 1
ATOM 2511 C CA . GLY A 1 317 ? 90.721 -0.385 -8.763 1.00 6.56 559 GLY A CA 1
ATOM 2512 C C . GLY A 1 317 ? 91.462 -1.345 -7.874 1.00 5.56 559 GLY A C 1
ATOM 2513 O O . GLY A 1 317 ? 91.233 -2.582 -7.995 1.00 6.24 559 GLY A O 1
ATOM 2514 N N . TYR A 1 318 ? 92.337 -0.834 -7.011 1.00 5.08 560 TYR A N 1
ATOM 2515 C CA . TYR A 1 318 ? 93.179 -1.631 -6.139 1.00 4.89 560 TYR A CA 1
ATOM 2516 C C . TYR A 1 318 ? 93.128 -1.090 -4.722 1.00 4.47 560 TYR A C 1
ATOM 2517 O O . TYR A 1 318 ? 92.817 0.073 -4.505 1.00 5.00 560 TYR A O 1
ATOM 2526 N N . LEU A 1 319 ? 93.481 -1.929 -3.774 1.00 4.68 561 LEU A N 1
ATOM 2527 C CA . LEU A 1 319 ? 93.565 -1.527 -2.375 1.00 4.58 561 LEU A CA 1
ATOM 2528 C C . LEU A 1 319 ? 94.474 -0.319 -2.226 1.00 4.26 561 LEU A C 1
ATOM 2529 O O . LEU A 1 319 ? 95.543 -0.233 -2.845 1.00 5.12 561 LEU A O 1
ATOM 2534 N N . ASN A 1 320 ? 94.095 0.621 -1.354 1.00 4.24 562 ASN A N 1
ATOM 2535 C CA . ASN A 1 320 ? 94.955 1.715 -0.935 1.00 4.24 562 ASN A CA 1
ATOM 2536 C C . ASN A 1 320 ? 95.191 1.606 0.560 1.00 3.86 562 ASN A C 1
ATOM 2537 O O . ASN A 1 320 ? 94.284 1.251 1.313 1.00 4.48 562 ASN A O 1
ATOM 2542 N N . ILE A 1 321 ? 96.416 1.934 0.985 1.00 4.00 563 ILE A N 1
ATOM 2543 C CA . ILE A 1 321 ? 96.831 1.789 2.380 1.00 3.93 563 ILE A CA 1
ATOM 2544 C C . ILE A 1 321 ? 97.571 3.047 2.833 1.00 3.86 563 ILE A C 1
ATOM 2545 O O . ILE A 1 321 ? 98.576 3.446 2.207 1.00 4.66 563 ILE A O 1
ATOM 2550 N N . ALA A 1 322 ? 97.090 3.678 3.890 1.00 3.77 564 ALA A N 1
ATOM 2551 C CA . ALA A 1 322 ? 97.746 4.827 4.519 1.00 3.92 564 ALA A CA 1
ATOM 2552 C C . ALA A 1 322 ? 98.406 4.402 5.825 1.0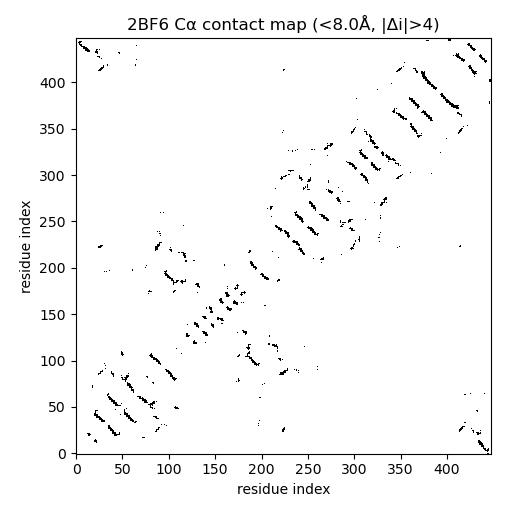0 3.83 564 ALA A C 1
ATOM 2553 O O . ALA A 1 322 ? 97.994 3.423 6.455 1.00 4.37 564 ALA A O 1
ATOM 2555 N N . THR A 1 323 ? 99.404 5.176 6.223 1.00 3.85 565 THR A N 1
ATOM 2556 C CA . THR A 1 323 ? 100.206 4.884 7.413 1.00 4.08 565 THR A CA 1
ATOM 2557 C C . THR A 1 323 ? 100.207 6.037 8.378 1.00 4.26 565 THR A C 1
ATOM 2558 O O . THR A 1 323 ? 100.446 7.184 7.928 1.00 4.66 565 THR A O 1
ATOM 2562 N N . SER A 1 324 ? 99.988 5.779 9.661 1.00 4.23 566 SER A N 1
ATOM 2563 C CA . SER A 1 324 ? 100.063 6.835 10.691 1.00 4.31 566 SER A CA 1
ATOM 2564 C C . SER A 1 324 ? 101.071 6.449 11.774 1.00 4.57 566 SER A C 1
ATOM 2565 O O . SER A 1 324 ? 101.010 5.339 12.327 1.00 5.19 566 SER A O 1
ATOM 2568 N N . PHE A 1 325 ? 101.964 7.401 12.075 1.00 5.04 567 PHE A N 1
ATOM 2569 C CA . PHE A 1 325 ? 102.955 7.247 13.105 1.00 5.43 567 PHE A CA 1
ATOM 2570 C C . PHE A 1 325 ? 102.506 7.786 14.453 1.00 6.24 567 PHE A C 1
ATOM 2571 O O . PHE A 1 325 ? 103.240 7.569 15.452 1.00 9.21 567 PHE A O 1
ATOM 2579 N N . ASP A 1 326 ? 101.388 8.459 14.520 1.00 5.40 568 ASP A N 1
ATOM 2580 C CA . ASP A 1 326 ? 100.977 9.227 15.686 1.00 6.16 568 ASP A CA 1
ATOM 2581 C C . ASP A 1 326 ? 99.546 8.871 16.120 1.00 5.80 568 ASP A C 1
ATOM 2582 O O . ASP A 1 326 ? 98.775 9.694 16.649 1.00 7.27 568 ASP A O 1
ATOM 2587 N N . GLY A 1 327 ? 99.193 7.592 15.970 1.00 5.52 569 GLY A N 1
ATOM 2588 C CA . GLY A 1 327 ? 97.936 7.119 16.534 1.00 5.62 569 GLY A CA 1
ATOM 2589 C C . GLY A 1 327 ? 96.708 7.569 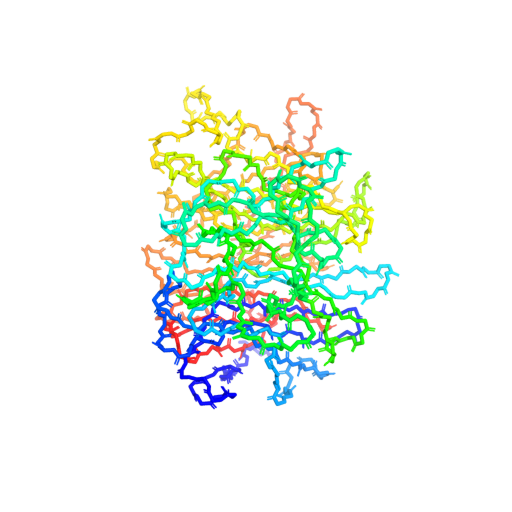15.810 1.00 5.04 569 GLY A C 1
ATOM 2590 O O . GLY A 1 327 ? 95.621 7.600 16.387 1.00 5.75 569 GLY A O 1
ATOM 2591 N N . GLY A 1 328 ? 96.855 7.955 14.519 1.00 5.16 570 GLY A N 1
ATOM 2592 C CA . GLY A 1 328 ? 95.733 8.382 13.717 1.00 5.00 570 GLY A CA 1
ATOM 2593 C C . GLY A 1 328 ? 95.507 9.891 13.651 1.00 4.87 570 GLY A C 1
ATOM 2594 O O . GLY A 1 328 ? 94.573 10.350 13.001 1.00 5.85 570 GLY A O 1
ATOM 2595 N N . ALA A 1 329 ? 96.355 10.685 14.318 1.00 5.02 571 ALA A N 1
ATOM 2596 C CA . ALA A 1 329 ? 96.212 12.145 14.201 1.00 5.23 571 ALA A CA 1
ATOM 2597 C C . ALA A 1 329 ? 96.563 12.636 12.817 1.00 4.80 571 ALA A C 1
ATOM 2598 O O . ALA A 1 329 ? 95.917 13.559 12.311 1.00 5.33 571 ALA A O 1
ATOM 2600 N N . THR A 1 330 ? 97.592 12.071 12.200 1.00 4.80 572 THR A N 1
ATOM 2601 C CA . THR A 1 330 ? 98.029 12.449 10.871 1.00 5.19 572 THR A CA 1
ATOM 2602 C C . THR A 1 330 ? 98.496 11.182 10.152 1.00 4.73 572 THR A C 1
ATOM 2603 O O . THR A 1 330 ? 98.747 10.159 10.768 1.00 5.60 572 THR A O 1
ATOM 2607 N N . TRP A 1 331 ? 98.693 11.308 8.837 1.00 4.92 573 TRP A N 1
ATOM 2608 C CA . TRP A 1 331 ? 99.146 10.195 8.008 1.00 4.54 573 TRP A CA 1
ATOM 2609 C C . TRP A 1 331 ? 100.338 10.631 7.183 1.00 4.75 573 TRP A C 1
ATOM 2610 O O . TRP A 1 331 ? 100.496 11.781 6.790 1.00 5.61 573 TRP A O 1
ATOM 2621 N N . ASP A 1 332 ? 101.190 9.641 6.862 1.00 4.86 574 ASP A N 1
ATOM 2622 C CA . ASP A 1 332 ? 102.292 9.859 5.947 1.00 4.70 574 ASP A CA 1
ATOM 2623 C C . ASP A 1 332 ? 101.733 10.300 4.593 1.00 4.70 574 ASP A C 1
ATOM 2624 O O . ASP A 1 332 ? 100.649 9.882 4.159 1.00 4.88 574 ASP A O 1
ATOM 2629 N N . GLU A 1 333 ? 102.504 11.114 3.864 1.00 4.83 575 GLU A N 1
ATOM 2630 C CA . GLU A 1 333 ? 102.049 11.685 2.597 1.00 5.41 575 GLU A CA 1
ATOM 2631 C C . GLU A 1 333 ? 101.814 10.661 1.475 1.00 5.06 575 GLU A C 1
ATOM 2632 O O . GLU A 1 333 ? 101.135 11.014 0.512 1.00 6.19 575 GLU A O 1
ATOM 2638 N N . THR A 1 334 ? 102.399 9.471 1.552 1.00 5.32 576 THR A N 1
ATOM 2639 C CA . THR A 1 334 ? 102.243 8.497 0.494 1.00 5.38 576 THR A CA 1
ATOM 2640 C C . THR A 1 334 ? 101.162 7.496 0.861 1.00 4.90 576 THR A C 1
ATOM 2641 O O . THR A 1 334 ? 101.291 6.795 1.883 1.00 5.44 576 THR A O 1
ATOM 2645 N N . VAL A 1 335 ? 100.164 7.405 -0.003 1.00 5.14 577 VAL A N 1
ATOM 2646 C CA . VAL A 1 335 ? 99.163 6.333 0.068 1.00 4.96 577 VAL A CA 1
ATOM 2647 C C . VAL A 1 335 ? 99.618 5.240 -0.880 1.00 4.98 577 VAL A C 1
ATOM 2648 O O . VAL A 1 335 ? 99.784 5.467 -2.072 1.00 6.39 577 VAL A O 1
ATOM 2652 N N . GLU A 1 336 ? 99.839 4.034 -0.348 1.00 4.91 578 GLU A N 1
ATOM 2653 C CA . GLU A 1 336 ? 100.261 2.885 -1.126 1.00 4.86 578 GLU A CA 1
ATOM 2654 C C . GLU A 1 336 ? 99.090 2.348 -1.908 1.00 5.03 578 GLU A C 1
ATOM 2655 O O . GLU A 1 336 ? 97.997 2.178 -1.380 1.00 5.75 578 GLU A O 1
ATOM 2661 N N . LYS A 1 337 ? 99.358 1.973 -3.187 1.00 5.35 579 LYS A N 1
ATOM 2662 C CA . LYS A 1 337 ? 98.424 1.228 -3.992 1.00 5.10 579 LYS A CA 1
ATOM 2663 C C . LYS A 1 337 ? 98.952 -0.192 -4.070 1.00 5.41 579 LYS A C 1
ATOM 2664 O O . LYS A 1 337 ? 100.027 -0.432 -4.624 1.00 7.01 579 LYS A O 1
ATOM 2670 N N . ASP A 1 338 ? 98.215 -1.140 -3.487 1.00 5.12 580 ASP A N 1
ATOM 2671 C CA . ASP A 1 338 ? 98.653 -2.558 -3.457 1.00 5.56 580 ASP A CA 1
ATOM 2672 C C . ASP A 1 338 ? 97.970 -3.272 -4.610 1.00 5.85 580 ASP A C 1
ATOM 2673 O O . ASP A 1 338 ? 96.806 -3.627 -4.540 1.00 6.42 580 ASP A O 1
ATOM 2678 N N . THR A 1 339 ? 98.726 -3.415 -5.694 1.00 6.59 581 THR A N 1
ATOM 2679 C CA . THR A 1 339 ? 98.161 -3.977 -6.925 1.00 7.56 581 THR A CA 1
ATOM 2680 C C . THR A 1 339 ? 97.959 -5.483 -6.848 1.00 7.20 581 THR A C 1
ATOM 2681 O O . THR A 1 339 ? 97.455 -6.080 -7.786 1.00 9.75 581 THR A O 1
ATOM 2685 N N . ASN A 1 340 ? 98.287 -6.090 -5.727 1.00 6.68 582 ASN A N 1
ATOM 2686 C CA . ASN A 1 340 ? 97.949 -7.485 -5.502 1.00 6.91 582 ASN A CA 1
ATOM 2687 C C . ASN A 1 340 ? 96.534 -7.700 -4.972 1.00 7.14 582 ASN A C 1
ATOM 2688 O O . ASN A 1 340 ? 96.111 -8.871 -4.855 1.00 8.53 582 ASN A O 1
ATOM 2693 N N . VAL A 1 341 ? 95.804 -6.623 -4.696 1.00 5.93 583 VAL A N 1
ATOM 2694 C CA . VAL A 1 341 ? 94.485 -6.742 -4.094 1.00 5.33 583 VAL A CA 1
ATOM 2695 C C . VAL A 1 341 ? 93.513 -5.848 -4.871 1.00 5.23 583 VAL A C 1
ATOM 2696 O O . VAL A 1 341 ? 93.520 -4.614 -4.735 1.00 5.63 583 VAL A O 1
ATOM 2700 N N . LEU A 1 342 ? 92.667 -6.458 -5.696 1.00 5.00 584 LEU A N 1
ATOM 2701 C CA . LEU A 1 342 ? 91.620 -5.722 -6.384 1.00 5.10 584 LEU A CA 1
ATOM 2702 C C . LEU A 1 342 ? 90.665 -5.107 -5.372 1.00 4.93 584 LEU A C 1
ATOM 2703 O O . LEU A 1 342 ? 90.378 -5.690 -4.327 1.00 5.65 584 LEU A O 1
ATOM 2708 N N . GLU A 1 343 ? 90.129 -3.944 -5.741 1.00 5.15 585 GLU A N 1
ATOM 2709 C CA . GLU A 1 343 ? 89.202 -3.182 -4.886 1.00 5.70 585 GLU A CA 1
ATOM 2710 C C . GLU A 1 343 ? 88.165 -2.620 -5.834 1.00 5.64 585 GLU A C 1
ATOM 2711 O O . GLU A 1 343 ? 88.468 -1.614 -6.512 1.00 7.50 585 GLU A O 1
ATOM 2717 N N . PRO A 1 344 ? 86.989 -3.230 -5.972 1.00 5.38 586 PRO A N 1
ATOM 2718 C CA . PRO A 1 344 ? 86.020 -2.806 -6.977 1.00 6.11 586 PRO A CA 1
ATOM 2719 C C . PRO A 1 344 ? 85.149 -1.628 -6.589 1.00 6.29 586 PRO A C 1
ATOM 2720 O O . PRO A 1 344 ? 84.153 -1.380 -7.286 1.00 9.59 586 PRO A O 1
ATOM 2724 N N . TYR A 1 345 ? 85.518 -0.860 -5.607 1.00 5.59 587 TYR A N 1
ATOM 2725 C CA . TYR A 1 345 ? 84.814 0.295 -5.053 1.00 5.38 587 TYR A CA 1
ATOM 2726 C C . TYR A 1 345 ? 83.688 -0.237 -4.140 1.00 4.83 587 TYR A C 1
ATOM 2727 O O . TYR A 1 345 ? 82.498 -0.105 -4.418 1.00 5.90 587 TYR A O 1
ATOM 2736 N N . CYS A 1 346 ? 84.128 -0.883 -3.086 1.00 4.87 588 CYS A N 1
ATOM 2737 C CA . CYS A 1 346 ? 83.259 -1.553 -2.127 1.00 4.83 588 CYS A CA 1
ATOM 2738 C C . CYS A 1 346 ? 83.919 -1.541 -0.761 1.00 4.26 588 CYS A C 1
ATOM 2739 O O . CYS A 1 346 ? 85.154 -1.481 -0.665 1.00 4.57 588 CYS A O 1
ATOM 2742 N N . GLN A 1 347 ? 83.116 -1.615 0.291 1.00 4.17 589 GLN A N 1
ATOM 2743 C CA . GLN A 1 347 ? 83.660 -1.780 1.637 1.00 3.84 589 GLN A CA 1
ATOM 2744 C C . GLN A 1 347 ? 84.495 -3.064 1.706 1.00 3.69 589 GLN A C 1
ATOM 2745 O O . GLN A 1 347 ? 84.250 -4.048 1.004 1.00 4.54 589 GLN A O 1
ATOM 2751 N N . LEU A 1 348 ? 85.476 -3.022 2.602 1.00 3.80 590 LEU A N 1
ATOM 2752 C CA . LEU A 1 348 ? 86.364 -4.122 2.869 1.00 3.86 590 LEU A CA 1
ATOM 2753 C C . LEU A 1 348 ? 86.447 -4.327 4.399 1.00 3.83 590 LEU A C 1
ATOM 2754 O O . LEU A 1 348 ? 86.186 -3.411 5.177 1.00 4.31 590 LEU A O 1
ATOM 2759 N N . SER A 1 349 ? 86.915 -5.507 4.804 1.00 3.73 591 SER A N 1
ATOM 2760 C CA . SER A 1 349 ? 87.220 -5.772 6.194 1.00 3.57 591 SER A CA 1
ATOM 2761 C C . SER A 1 349 ? 88.673 -6.215 6.325 1.00 3.54 591 SER A C 1
ATOM 2762 O O . SER A 1 349 ? 89.165 -7.001 5.540 1.00 4.03 591 SER A O 1
ATOM 2765 N N . VAL A 1 350 ? 89.345 -5.707 7.344 1.00 3.51 592 VAL A N 1
ATOM 2766 C CA . VAL A 1 350 ? 90.669 -6.176 7.700 1.00 3.91 592 VAL A CA 1
ATOM 2767 C C . VAL A 1 350 ? 90.753 -6.159 9.229 1.00 3.81 592 VAL A C 1
ATOM 2768 O O . VAL A 1 350 ? 90.241 -5.232 9.865 1.00 4.15 592 VAL A O 1
ATOM 2772 N N . ILE A 1 351 ? 91.407 -7.176 9.802 1.00 3.70 593 ILE A N 1
ATOM 2773 C CA . ILE A 1 351 ? 91.593 -7.292 11.236 1.00 4.06 593 ILE A CA 1
ATOM 2774 C C . ILE A 1 351 ? 92.994 -7.769 11.532 1.00 4.04 593 ILE A C 1
ATOM 2775 O O . ILE A 1 351 ? 93.614 -8.492 10.735 1.00 4.51 593 ILE A O 1
ATOM 2780 N N . ASN A 1 352 ? 93.499 -7.408 12.695 1.00 4.38 594 ASN A N 1
ATOM 2781 C CA . ASN A 1 352 ? 94.687 -8.053 13.228 1.00 5.08 594 ASN A CA 1
ATOM 2782 C C . ASN A 1 352 ? 94.343 -9.509 13.616 1.00 4.96 594 ASN A C 1
ATOM 2783 O O . ASN A 1 352 ? 93.220 -9.816 13.978 1.00 6.83 594 ASN A O 1
ATOM 2788 N N . TYR A 1 353 ? 95.325 -10.376 13.527 1.00 7.92 595 TYR A N 1
ATOM 2789 C CA . TYR A 1 353 ? 95.195 -11.769 13.978 1.00 6.29 595 TYR A CA 1
ATOM 2790 C C . TYR A 1 353 ? 96.182 -11.981 15.128 1.00 5.73 595 TYR A C 1
ATOM 2791 O O . TYR A 1 353 ? 97.304 -11.495 15.081 1.00 6.24 595 TYR A O 1
ATOM 2800 N N . SER A 1 354 ? 95.781 -12.743 16.144 1.00 6.25 596 SER A N 1
ATOM 2801 C CA . SER A 1 354 ? 96.543 -12.787 17.395 1.00 7.03 596 SER A CA 1
ATOM 2802 C C . SER A 1 354 ? 97.760 -13.690 17.393 1.00 6.57 596 SER A C 1
ATOM 2803 O O . SER A 1 354 ? 98.564 -13.601 18.314 1.00 9.04 596 SER A O 1
ATOM 2806 N N . GLN A 1 355 ? 97.850 -14.585 16.450 1.00 6.50 597 GLN A N 1
ATOM 2807 C CA . GLN A 1 355 ? 98.947 -15.581 16.380 1.00 6.92 597 GLN A CA 1
ATOM 2808 C C . GLN A 1 355 ? 99.721 -15.375 15.108 1.00 6.67 597 GLN A C 1
ATOM 2809 O O . GLN A 1 355 ? 99.169 -15.024 14.069 1.00 7.40 597 GLN A O 1
ATOM 2815 N N . LYS A 1 356 ? 101.042 -15.593 15.160 1.00 6.58 598 LYS A N 1
ATOM 2816 C CA . LYS A 1 356 ? 101.838 -15.520 13.941 1.00 6.66 598 LYS A CA 1
ATOM 2817 C C . LYS A 1 356 ? 101.468 -16.646 12.971 1.00 6.24 598 LYS A C 1
ATOM 2818 O O . LYS A 1 356 ? 100.982 -17.718 13.393 1.00 7.45 598 LYS A O 1
ATOM 2824 N N . VAL A 1 357 ? 101.681 -16.387 11.706 1.00 6.13 599 VAL A N 1
ATOM 2825 C CA . VAL A 1 357 ? 101.489 -17.336 10.631 1.00 6.40 599 VAL A CA 1
ATOM 2826 C C . VAL A 1 357 ? 102.806 -17.402 9.904 1.00 6.23 599 VAL A C 1
ATOM 2827 O O . VAL A 1 357 ? 103.351 -16.392 9.480 1.00 6.35 599 VAL A O 1
ATOM 2831 N N . ASP A 1 358 ? 103.373 -18.632 9.771 1.00 6.75 600 ASP A N 1
ATOM 2832 C CA . ASP A 1 358 ? 104.613 -18.795 9.043 1.00 7.61 600 ASP A CA 1
ATOM 2833 C C . ASP A 1 358 ? 105.698 -17.858 9.567 1.00 7.31 600 ASP A C 1
ATOM 2834 O O . ASP A 1 358 ? 106.515 -17.306 8.833 1.00 8.40 600 ASP A O 1
ATOM 2839 N N . GLY A 1 359 ? 105.756 -17.685 10.870 1.00 7.63 601 GLY A N 1
ATOM 2840 C CA . GLY A 1 359 ? 106.750 -16.886 11.501 1.00 7.66 601 GLY A CA 1
ATOM 2841 C C . GLY A 1 359 ? 106.539 -15.393 11.434 1.00 7.41 601 GLY A C 1
ATOM 2842 O O . GLY A 1 359 ? 107.438 -14.675 11.899 1.00 10.09 601 GLY A O 1
ATOM 2843 N N . LYS A 1 360 ? 105.411 -14.924 10.945 1.00 6.80 602 LYS A N 1
ATOM 2844 C CA . LYS A 1 360 ? 105.160 -13.470 10.729 1.00 6.68 602 LYS A CA 1
ATOM 2845 C C . LYS A 1 360 ? 103.890 -13.049 11.405 1.00 5.85 602 LYS A C 1
ATOM 2846 O O . LYS A 1 360 ? 102.889 -13.773 11.497 1.00 6.20 602 LYS A O 1
ATOM 2852 N N . ASP A 1 361 ? 103.887 -11.806 11.875 1.00 5.98 603 ASP A N 1
ATOM 2853 C CA . ASP A 1 361 ? 102.626 -11.151 12.270 1.00 5.29 603 ASP A CA 1
ATOM 2854 C C . ASP A 1 361 ? 101.721 -11.074 11.048 1.00 5.32 603 ASP A C 1
ATOM 2855 O O . ASP A 1 361 ? 102.194 -10.884 9.943 1.00 5.82 603 ASP A O 1
ATOM 2860 N N . ALA A 1 362 ? 100.406 -11.208 11.266 1.00 5.07 604 ALA A N 1
ATOM 2861 C CA . ALA A 1 362 ? 99.493 -11.360 10.159 1.00 5.00 604 ALA A CA 1
ATOM 2862 C C . ALA A 1 362 ? 98.200 -10.577 10.418 1.00 4.81 604 ALA A C 1
ATOM 2863 O O . ALA A 1 362 ? 97.779 -10.322 11.544 1.00 5.41 604 ALA A O 1
ATOM 2865 N N . VAL A 1 363 ? 97.545 -10.253 9.306 1.00 4.78 605 VAL A N 1
ATOM 2866 C CA . VAL A 1 363 ? 96.215 -9.719 9.271 1.00 4.57 605 VAL A CA 1
ATOM 2867 C C . VAL A 1 363 ? 95.318 -10.640 8.420 1.00 3.97 605 VAL A C 1
ATOM 2868 O O . VAL A 1 363 ? 95.804 -11.415 7.597 1.00 4.71 605 VAL A O 1
ATOM 2872 N N . ILE A 1 364 ? 94.016 -10.532 8.646 1.00 4.16 606 ILE A N 1
ATOM 2873 C CA . ILE A 1 364 ? 93.012 -11.240 7.869 1.00 4.04 606 ILE A CA 1
ATOM 2874 C C . ILE A 1 364 ? 92.218 -10.168 7.109 1.00 3.96 606 ILE A C 1
ATOM 2875 O O . ILE A 1 364 ? 91.846 -9.160 7.708 1.00 4.28 606 ILE A O 1
ATOM 2880 N N . PHE A 1 365 ? 91.927 -10.412 5.841 1.00 4.19 607 PHE A N 1
ATOM 2881 C CA . PHE A 1 365 ? 91.299 -9.441 4.957 1.00 3.82 607 PHE A CA 1
ATOM 2882 C C . PHE A 1 365 ? 90.166 -10.083 4.200 1.00 4.27 607 PHE A C 1
ATOM 2883 O O . PHE A 1 365 ? 90.272 -11.255 3.782 1.00 5.08 607 PHE A O 1
ATOM 2891 N N . SER A 1 366 ? 89.083 -9.343 3.959 1.00 3.72 608 SER A N 1
ATOM 2892 C CA . SER A 1 366 ? 87.941 -9.819 3.195 1.00 3.95 608 SER A CA 1
ATOM 2893 C C . SER A 1 366 ? 87.439 -8.711 2.286 1.00 3.82 608 SER A C 1
ATOM 2894 O O . SER A 1 366 ? 87.194 -7.591 2.735 1.00 4.07 608 SER A O 1
ATOM 2897 N N . ASN A 1 367 ? 87.212 -9.053 1.026 1.00 3.77 609 ASN A N 1
ATOM 2898 C CA . ASN A 1 367 ? 86.518 -8.152 0.099 1.00 3.79 609 ASN A CA 1
ATOM 2899 C C . ASN A 1 367 ? 86.141 -8.935 -1.140 1.00 3.68 609 ASN A C 1
ATOM 2900 O O . ASN A 1 367 ? 86.461 -10.161 -1.236 1.00 4.40 609 ASN A O 1
ATOM 2905 N N . PRO A 1 368 ? 85.459 -8.304 -2.099 1.00 3.99 610 PRO A N 1
ATOM 2906 C CA . PRO A 1 368 ? 85.197 -8.951 -3.405 1.00 4.36 610 PRO A CA 1
ATOM 2907 C C . PRO A 1 368 ? 86.438 -8.828 -4.268 1.00 4.21 610 PRO A C 1
ATOM 2908 O O . PRO A 1 368 ? 86.837 -7.716 -4.625 1.00 4.98 610 PRO A O 1
ATOM 2912 N N . ASN A 1 369 ? 87.071 -9.971 -4.597 1.00 4.51 611 ASN A N 1
ATOM 2913 C CA . ASN A 1 369 ? 88.293 -9.974 -5.378 1.00 4.76 611 ASN A CA 1
ATOM 2914 C C . ASN A 1 369 ? 87.974 -9.993 -6.872 1.00 4.97 611 ASN A C 1
ATOM 2915 O O . ASN A 1 369 ? 88.096 -10.992 -7.572 1.00 5.54 611 ASN A O 1
ATOM 2920 N N . ALA A 1 370 ? 87.552 -8.834 -7.360 1.00 5.28 612 ALA A N 1
ATOM 2921 C CA . ALA A 1 370 ? 87.076 -8.727 -8.746 1.00 5.20 612 ALA A CA 1
ATOM 2922 C C . ALA A 1 370 ? 86.993 -7.236 -9.066 1.00 5.33 612 ALA A C 1
ATOM 2923 O O . ALA A 1 370 ? 87.254 -6.377 -8.235 1.00 6.58 612 ALA A O 1
ATOM 2925 N N . ARG A 1 371 ? 86.559 -6.958 -10.318 1.00 5.86 613 ARG A N 1
ATOM 2926 C CA A ARG A 1 371 ? 86.192 -5.604 -10.721 0.50 5.94 613 ARG A CA 1
ATOM 2927 C CA B ARG A 1 371 ? 86.211 -5.592 -10.720 0.50 6.03 613 ARG A CA 1
ATOM 2928 C C . ARG A 1 371 ? 84.713 -5.321 -10.508 1.00 6.34 613 ARG A C 1
ATOM 2929 O O . ARG A 1 371 ? 84.224 -4.290 -10.910 1.00 11.73 613 ARG A O 1
ATOM 2944 N N . SER A 1 372 ? 84.015 -6.200 -9.840 1.00 5.59 614 SER A N 1
ATOM 2945 C CA . SER A 1 372 ? 82.626 -6.106 -9.475 1.00 5.30 614 SER A CA 1
ATOM 2946 C C . SER A 1 372 ? 82.479 -6.715 -8.081 1.00 5.13 614 SER A C 1
ATOM 2947 O O . SER A 1 372 ? 83.449 -7.257 -7.510 1.00 5.37 614 SER A O 1
ATOM 2950 N N . ARG A 1 373 ? 81.256 -6.665 -7.538 1.00 5.52 615 ARG A N 1
ATOM 2951 C CA . ARG A 1 373 ? 80.987 -7.163 -6.197 1.00 4.99 615 ARG A CA 1
ATOM 2952 C C . ARG A 1 373 ? 80.711 -8.661 -6.305 1.00 4.71 615 ARG A C 1
ATOM 2953 O O . ARG A 1 373 ? 79.561 -9.123 -6.260 1.00 5.69 615 ARG A O 1
ATOM 2961 N N . SER A 1 374 ? 81.781 -9.416 -6.398 1.00 4.70 616 SER A N 1
ATOM 2962 C CA . SER A 1 374 ? 81.725 -10.875 -6.604 1.00 4.69 616 SER A CA 1
ATOM 2963 C C . SER A 1 374 ? 83.050 -11.473 -6.149 1.00 4.42 616 SER A C 1
ATOM 2964 O O . SER A 1 374 ? 83.998 -10.809 -5.783 1.00 4.64 616 SER A O 1
ATOM 2967 N N . ASN A 1 375 ? 83.091 -12.829 -6.183 1.00 4.96 617 ASN A N 1
ATOM 2968 C CA . ASN A 1 375 ? 84.334 -13.549 -5.937 1.00 4.59 617 ASN A CA 1
ATOM 2969 C C . ASN A 1 375 ? 84.862 -13.220 -4.541 1.00 4.16 617 ASN A C 1
ATOM 2970 O O . ASN A 1 375 ? 86.017 -12.817 -4.360 1.00 4.75 617 ASN A O 1
ATOM 2975 N N . GLY A 1 376 ? 84.014 -13.382 -3.534 1.00 4.52 618 GLY A N 1
ATOM 2976 C CA . GLY A 1 376 ? 84.345 -12.987 -2.170 1.00 4.69 618 GLY A CA 1
ATOM 2977 C C . GLY A 1 376 ? 85.487 -13.832 -1.626 1.00 4.24 618 GLY A C 1
ATOM 2978 O O . GLY A 1 376 ? 85.403 -15.070 -1.626 1.00 4.88 618 GLY A O 1
ATOM 2979 N N . THR A 1 377 ? 86.562 -13.178 -1.190 1.00 4.43 619 THR A N 1
ATOM 2980 C CA . THR A 1 377 ? 87.818 -13.808 -0.904 1.00 4.50 619 THR A CA 1
ATOM 2981 C C . THR A 1 377 ? 88.359 -13.359 0.429 1.00 4.19 619 THR A C 1
ATOM 2982 O O . THR A 1 377 ? 88.407 -12.144 0.706 1.00 4.86 619 THR A O 1
ATOM 2986 N N . VAL A 1 378 ? 88.790 -14.318 1.236 1.00 4.06 620 VAL A N 1
ATOM 2987 C CA . VAL A 1 378 ? 89.439 -14.058 2.519 1.00 4.53 620 VAL A CA 1
ATOM 2988 C C . VAL A 1 378 ? 90.911 -14.346 2.369 1.00 4.38 620 VAL A C 1
ATOM 2989 O O . VAL A 1 378 ? 91.296 -15.401 1.845 1.00 5.38 620 VAL A O 1
ATOM 2993 N N . ARG A 1 379 ? 91.744 -13.427 2.824 1.00 4.35 621 ARG A N 1
ATOM 2994 C CA . ARG A 1 379 ? 93.184 -13.460 2.665 1.00 4.34 621 ARG A CA 1
ATOM 2995 C C . ARG A 1 379 ? 93.878 -13.387 4.003 1.00 4.52 621 ARG A C 1
ATOM 2996 O O . ARG A 1 379 ? 93.383 -12.755 4.932 1.00 4.92 621 ARG A O 1
ATOM 3004 N N . ILE A 1 380 ? 95.055 -14.006 4.046 1.00 4.77 622 ILE A N 1
ATOM 3005 C CA . ILE A 1 380 ? 95.997 -13.831 5.158 1.00 4.78 622 ILE A CA 1
ATOM 3006 C C . ILE A 1 380 ? 97.171 -13.038 4.607 1.00 4.94 622 ILE A C 1
ATOM 3007 O O . ILE A 1 380 ? 97.839 -13.462 3.675 1.00 5.71 622 ILE A O 1
ATOM 3012 N N . GLY A 1 381 ? 97.395 -11.850 5.183 1.00 5.06 623 GLY A N 1
ATOM 3013 C CA . GLY A 1 381 ? 98.484 -11.010 4.828 1.00 5.13 623 GLY A CA 1
ATOM 3014 C C . GLY A 1 381 ? 99.566 -11.021 5.901 1.00 4.89 623 GLY A C 1
ATOM 3015 O O . GLY A 1 381 ? 99.314 -10.711 7.040 1.00 6.57 623 GLY A O 1
ATOM 3016 N N . LEU A 1 382 ? 100.786 -11.408 5.488 1.00 4.81 624 LEU A N 1
ATOM 3017 C CA . LEU A 1 382 ? 101.910 -11.458 6.394 1.00 5.02 624 LEU A CA 1
ATOM 3018 C C . LEU A 1 382 ? 102.613 -10.093 6.366 1.00 4.75 624 LEU A C 1
ATOM 3019 O O . LEU A 1 382 ? 102.937 -9.592 5.302 1.00 6.17 624 LEU A O 1
ATOM 3024 N N . ILE A 1 383 ? 102.851 -9.549 7.516 1.00 5.47 625 ILE A N 1
ATOM 3025 C CA . ILE A 1 383 ? 103.482 -8.231 7.657 1.00 5.62 625 ILE A CA 1
ATOM 3026 C C . ILE A 1 383 ? 104.981 -8.405 7.499 1.00 6.51 625 ILE A C 1
ATOM 3027 O O . ILE A 1 383 ? 105.625 -9.219 8.178 1.00 7.48 625 ILE A O 1
ATOM 3032 N N . ASN A 1 384 ? 105.585 -7.618 6.617 1.00 6.48 626 ASN A N 1
ATOM 3033 C CA . ASN A 1 384 ? 107.028 -7.579 6.429 1.00 7.95 626 ASN A CA 1
ATOM 3034 C C . ASN A 1 384 ? 107.505 -6.135 6.535 1.00 7.03 626 ASN A C 1
ATOM 3035 O O . ASN A 1 384 ? 106.963 -5.250 5.868 1.00 7.17 626 ASN A O 1
ATOM 3040 N N . GLN A 1 385 ? 108.562 -5.939 7.301 1.00 7.49 627 GLN A N 1
ATOM 3041 C CA . GLN A 1 385 ? 109.246 -4.639 7.239 1.00 6.99 627 GLN A CA 1
ATOM 3042 C C . GLN A 1 385 ? 110.097 -4.631 6.001 1.00 7.52 627 GLN A C 1
ATOM 3043 O O . GLN A 1 385 ? 110.907 -5.550 5.776 1.00 10.43 627 GLN A O 1
ATOM 3049 N N . VAL A 1 386 ? 109.927 -3.618 5.172 1.00 7.91 628 VAL A N 1
ATOM 3050 C CA . VAL A 1 386 ? 110.594 -3.481 3.861 1.00 9.30 628 VAL A CA 1
ATOM 3051 C C . VAL A 1 386 ? 111.617 -2.412 3.836 1.00 11.40 628 VAL A C 1
ATOM 3052 O O . VAL A 1 386 ? 112.326 -2.305 2.791 1.00 16.58 628 VAL A O 1
ATOM 3056 N N . GLY A 1 387 ? 111.846 -1.695 4.884 1.00 13.57 629 GLY A N 1
ATOM 3057 C CA . GLY A 1 387 ? 112.831 -0.608 5.028 1.00 13.71 629 GLY A CA 1
ATOM 3058 C C . GLY A 1 387 ? 112.345 0.350 6.122 1.00 9.66 629 GLY A C 1
ATOM 3059 O O . GLY A 1 387 ? 111.632 -0.054 7.035 1.00 8.14 629 GLY A O 1
ATOM 3060 N N . THR A 1 388 ? 112.754 1.609 5.917 1.00 9.53 630 THR A N 1
ATOM 3061 C CA . THR A 1 388 ? 112.389 2.641 6.864 1.00 8.90 630 THR A CA 1
ATOM 3062 C C . THR A 1 388 ? 112.023 3.892 6.086 1.00 9.19 630 THR A C 1
ATOM 3063 O O . THR A 1 388 ? 112.454 4.084 4.969 1.00 11.96 630 THR A O 1
ATOM 3067 N N . TYR A 1 389 ? 111.239 4.746 6.718 1.00 8.82 631 TYR A N 1
ATOM 3068 C CA . TYR A 1 389 ? 110.970 6.082 6.171 1.00 9.18 631 TYR A CA 1
ATOM 3069 C C . TYR A 1 389 ? 112.155 6.996 6.484 1.00 11.61 631 TYR A C 1
ATOM 3070 O O . TYR A 1 389 ? 113.023 6.631 7.293 1.00 12.84 631 TYR A O 1
ATOM 3079 N N . GLU A 1 390 ? 112.117 8.176 5.902 1.00 13.68 632 GLU A N 1
ATOM 3080 C CA . GLU A 1 390 ? 113.172 9.151 6.101 1.00 18.32 632 GLU A CA 1
ATOM 3081 C C . GLU A 1 390 ? 113.285 9.493 7.604 1.00 17.86 632 GLU A C 1
ATOM 3082 O O . GLU A 1 390 ? 114.390 9.822 8.038 1.00 21.74 632 GLU A O 1
ATOM 3088 N N . ASN A 1 391 ? 112.189 9.474 8.362 1.00 16.03 633 ASN A N 1
ATOM 3089 C CA . ASN A 1 391 ? 112.150 9.814 9.758 1.00 17.93 633 ASN A CA 1
ATOM 3090 C C . ASN A 1 391 ? 112.597 8.624 10.632 1.00 15.90 633 ASN A C 1
ATOM 3091 O O . ASN A 1 391 ? 112.559 8.739 11.856 1.00 18.37 633 ASN A O 1
ATOM 3096 N N . GLY A 1 392 ? 113.020 7.516 10.026 1.00 14.12 634 GLY A N 1
ATOM 3097 C CA . GLY A 1 392 ? 113.513 6.386 10.777 1.00 12.95 634 GLY A CA 1
ATOM 3098 C C . GLY A 1 392 ? 112.458 5.384 11.210 1.00 11.84 634 GLY A C 1
ATOM 3099 O O . GLY A 1 392 ? 112.820 4.318 11.746 1.00 12.79 634 GLY A O 1
ATOM 3100 N N . GLU A 1 393 ? 111.176 5.684 10.950 1.00 10.29 635 GLU A N 1
ATOM 3101 C CA . GLU A 1 393 ? 110.125 4.754 11.361 1.00 10.11 635 GLU A CA 1
ATOM 3102 C C . GLU A 1 393 ? 110.158 3.527 10.443 1.00 7.90 635 GLU A C 1
ATOM 3103 O O . GLU A 1 393 ? 110.502 3.616 9.263 1.00 7.96 635 GLU A O 1
ATOM 3109 N N . PRO A 1 394 ? 109.761 2.375 10.945 1.00 7.60 636 PRO A N 1
ATOM 3110 C CA . PRO A 1 394 ? 109.687 1.174 10.097 1.00 6.99 636 PRO A CA 1
ATOM 3111 C C . PRO A 1 394 ? 108.639 1.363 8.993 1.00 6.18 636 PRO A C 1
ATOM 3112 O O . PRO A 1 394 ? 107.596 1.961 9.215 1.00 6.67 636 PRO A O 1
ATOM 3116 N N . LYS A 1 395 ? 108.954 0.790 7.834 1.00 6.02 637 LYS A N 1
ATOM 3117 C CA . LYS A 1 395 ? 108.024 0.736 6.692 1.00 5.73 637 LYS A CA 1
ATOM 3118 C C . LYS A 1 395 ? 107.576 -0.690 6.511 1.00 5.32 637 LYS A C 1
ATOM 3119 O O . LYS A 1 395 ? 108.415 -1.590 6.332 1.00 7.05 637 LYS A O 1
ATOM 3125 N N . TYR A 1 396 ? 106.269 -0.905 6.566 1.00 5.53 638 TYR A N 1
ATOM 3126 C CA . TYR A 1 396 ? 105.659 -2.231 6.503 1.00 5.76 638 TYR A CA 1
ATOM 3127 C C . TYR A 1 396 ? 104.799 -2.358 5.257 1.00 5.52 638 TYR A C 1
ATOM 3128 O O . TYR A 1 396 ? 104.029 -1.465 4.937 1.00 5.77 638 TYR A O 1
ATOM 3137 N N . GLU A 1 397 ? 104.878 -3.534 4.612 1.00 5.93 639 GLU A N 1
ATOM 3138 C CA . GLU A 1 397 ? 104.012 -3.940 3.520 1.00 5.70 639 GLU A CA 1
ATOM 3139 C C . GLU A 1 397 ? 103.529 -5.366 3.821 1.00 5.45 639 GLU A C 1
ATOM 3140 O O . GLU A 1 397 ? 104.007 -6.047 4.720 1.00 7.12 639 GLU A O 1
ATOM 3146 N N . PHE A 1 398 ? 102.556 -5.794 3.004 1.00 5.28 640 PHE A N 1
ATOM 3147 C CA . PHE A 1 398 ? 101.866 -7.054 3.237 1.00 5.41 640 PHE A CA 1
ATOM 3148 C C . PHE A 1 398 ? 102.191 -8.062 2.149 1.00 5.78 640 PHE A C 1
ATOM 3149 O O . PHE A 1 398 ? 102.204 -7.727 0.948 1.00 7.80 640 PHE A O 1
ATOM 3157 N N . ASP A 1 399 ? 102.423 -9.293 2.547 1.00 5.38 641 ASP A N 1
ATOM 3158 C CA . ASP A 1 399 ? 102.561 -10.412 1.624 1.00 5.49 641 ASP A CA 1
ATOM 3159 C C . ASP A 1 399 ? 101.247 -11.204 1.708 1.00 5.20 641 ASP A C 1
ATOM 3160 O O . ASP A 1 399 ? 100.978 -11.882 2.706 1.00 5.49 641 ASP A O 1
ATOM 3165 N N . TRP A 1 400 ? 100.419 -11.082 0.659 1.00 5.38 642 TRP A N 1
ATOM 3166 C CA . TRP A 1 400 ? 99.124 -11.748 0.618 1.00 5.49 642 TRP A CA 1
ATOM 3167 C C . TRP A 1 400 ? 99.356 -13.184 0.182 1.00 5.62 642 TRP A C 1
ATOM 3168 O O . TRP A 1 400 ? 99.167 -13.589 -0.970 1.00 6.89 642 TRP A O 1
ATOM 3179 N N . LYS A 1 401 ? 99.819 -13.976 1.141 1.00 6.01 643 LYS A N 1
ATOM 3180 C CA . LYS A 1 401 ? 100.336 -15.304 0.867 1.00 6.28 643 LYS A CA 1
ATOM 3181 C C . LYS A 1 401 ? 99.229 -16.337 0.662 1.00 6.06 643 LYS A C 1
ATOM 3182 O O . LYS A 1 401 ? 99.382 -17.272 -0.140 1.00 7.51 643 LYS A O 1
ATOM 3188 N N . TYR A 1 402 ? 98.140 -16.179 1.390 1.00 5.72 644 TYR A N 1
ATOM 3189 C CA . TYR A 1 402 ? 97.016 -17.121 1.346 1.00 5.79 644 TYR A CA 1
ATOM 3190 C C . TYR A 1 402 ? 95.794 -16.338 0.947 1.00 5.68 644 TYR A C 1
ATOM 3191 O O . TYR A 1 402 ? 95.513 -15.265 1.490 1.00 6.80 644 TYR A O 1
ATOM 3200 N N . ASN A 1 403 ? 95.069 -16.827 -0.066 1.00 6.58 645 ASN A N 1
ATOM 3201 C CA . ASN A 1 403 ? 93.940 -16.127 -0.644 1.00 6.70 645 ASN A CA 1
ATOM 3202 C C . ASN A 1 403 ? 92.889 -17.193 -0.963 1.00 7.73 645 ASN A C 1
ATOM 3203 O O . ASN A 1 403 ? 93.178 -18.058 -1.777 1.00 14.46 645 ASN A O 1
ATOM 3208 N N . LYS A 1 404 ? 91.750 -17.177 -0.313 1.00 5.93 646 LYS A N 1
ATOM 3209 C CA . LYS A 1 404 ? 90.766 -18.232 -0.438 1.00 5.58 646 LYS A CA 1
ATOM 3210 C C . LYS A 1 404 ? 89.417 -17.679 -0.882 1.00 5.31 646 LYS A C 1
ATOM 3211 O O . LYS A 1 404 ? 88.818 -16.850 -0.183 1.00 5.50 646 LYS A O 1
ATOM 3217 N N . LEU A 1 405 ? 88.897 -18.196 -1.976 1.00 5.72 647 LEU A N 1
ATOM 3218 C CA . LEU A 1 405 ? 87.526 -17.896 -2.415 1.00 5.30 647 LEU A CA 1
ATOM 3219 C C . LEU A 1 405 ? 86.546 -18.552 -1.446 1.00 5.58 647 LEU A C 1
ATOM 3220 O O . LEU A 1 405 ? 86.551 -19.773 -1.316 1.00 7.21 647 LEU A O 1
ATOM 3225 N N . VAL A 1 406 ? 85.708 -17.746 -0.790 1.00 4.99 648 VAL A N 1
ATOM 3226 C CA . VAL A 1 406 ? 84.714 -18.219 0.137 1.00 5.38 648 VAL A CA 1
ATOM 3227 C C . VAL A 1 406 ? 83.300 -18.053 -0.396 1.00 5.60 648 VAL A C 1
ATOM 3228 O O . VAL A 1 406 ? 82.395 -18.713 0.112 1.00 7.25 648 VAL A O 1
ATOM 3232 N N . LYS A 1 407 ? 83.056 -17.154 -1.347 1.00 5.35 649 LYS A N 1
ATOM 3233 C CA . LYS A 1 407 ? 81.704 -16.882 -1.839 1.00 5.09 649 LYS A CA 1
ATOM 3234 C C . LYS A 1 407 ? 81.746 -16.600 -3.336 1.00 4.82 649 LYS A C 1
ATOM 3235 O O . LYS A 1 407 ? 81.952 -15.477 -3.772 1.00 5.36 649 LYS A O 1
ATOM 3241 N N . PRO A 1 408 ? 81.494 -17.633 -4.154 1.00 5.40 650 PRO A N 1
ATOM 3242 C CA . PRO A 1 408 ? 81.258 -17.427 -5.564 1.00 5.87 650 PRO A CA 1
ATOM 3243 C C . PRO A 1 408 ? 80.003 -16.614 -5.769 1.00 5.36 650 PRO A C 1
ATOM 3244 O O . PRO A 1 408 ? 79.028 -16.730 -5.011 1.00 6.13 650 PRO A O 1
ATOM 3248 N N . GLY A 1 409 ? 79.993 -15.805 -6.818 1.00 5.41 651 GLY A N 1
ATOM 3249 C CA . GLY A 1 409 ? 78.840 -14.954 -7.099 1.00 5.60 651 GLY A CA 1
ATOM 3250 C C . GLY A 1 409 ? 78.862 -13.708 -6.230 1.00 5.05 651 GLY A C 1
ATOM 3251 O O . GLY A 1 409 ? 79.921 -13.193 -5.907 1.00 6.05 651 GLY A O 1
ATOM 3252 N N . TYR A 1 410 ? 77.677 -13.199 -5.893 1.00 5.03 652 TYR A N 1
ATOM 3253 C CA . TYR A 1 410 ? 77.584 -11.878 -5.285 1.00 5.33 652 TYR A CA 1
ATOM 3254 C C . TYR A 1 410 ? 78.326 -11.824 -3.970 1.00 4.51 652 TYR A C 1
ATOM 3255 O O . TYR A 1 410 ? 78.143 -12.699 -3.102 1.00 5.03 652 TYR A O 1
ATOM 3264 N N . TYR A 1 411 ? 79.066 -10.740 -3.762 1.00 4.40 653 TYR A N 1
ATOM 3265 C CA . TYR A 1 411 ? 79.748 -10.502 -2.483 1.00 4.27 653 TYR A CA 1
ATOM 3266 C C . TYR A 1 411 ? 79.981 -9.023 -2.397 1.00 4.30 653 TYR A C 1
ATOM 3267 O O . TYR A 1 411 ? 80.672 -8.455 -3.255 1.00 5.04 653 TYR A O 1
ATOM 3276 N N . ALA A 1 412 ? 79.450 -8.386 -1.350 1.00 4.09 654 ALA A N 1
ATOM 3277 C CA . ALA A 1 412 ? 79.621 -6.945 -1.183 1.00 4.27 654 ALA A CA 1
ATOM 3278 C C . ALA A 1 412 ? 80.259 -6.675 0.177 1.00 4.08 654 ALA A C 1
ATOM 3279 O O . ALA A 1 412 ? 81.423 -7.026 0.353 1.00 4.64 654 ALA A O 1
ATOM 3281 N N . TYR A 1 413 ? 79.558 -6.025 1.100 1.00 3.90 655 TYR A N 1
ATOM 3282 C CA . TYR A 1 413 ? 80.167 -5.628 2.359 1.00 3.74 655 TYR A CA 1
ATOM 3283 C C . TYR A 1 413 ? 80.397 -6.861 3.257 1.00 3.59 655 TYR A C 1
ATOM 3284 O O . TYR A 1 413 ? 79.662 -7.843 3.161 1.00 4.43 655 TYR A O 1
ATOM 3293 N N . SER A 1 414 ? 81.366 -6.740 4.149 1.00 3.59 656 SER A N 1
ATOM 3294 C CA . SER A 1 414 ? 81.692 -7.871 5.012 1.00 3.91 656 SER A CA 1
ATOM 3295 C C . SER A 1 414 ? 82.342 -7.388 6.293 1.00 3.78 656 SER A C 1
ATOM 3296 O O . SER A 1 414 ? 82.856 -6.279 6.379 1.00 4.04 656 SER A O 1
ATOM 3299 N N . CYS A 1 415 ? 82.376 -8.281 7.301 1.00 3.76 657 CYS A N 1
ATOM 3300 C CA . CYS A 1 415 ? 83.128 -7.973 8.497 1.00 3.63 657 CYS A CA 1
ATOM 3301 C C . CYS A 1 415 ? 83.639 -9.266 9.124 1.00 3.67 657 CYS A C 1
ATOM 3302 O O . CYS A 1 415 ? 82.866 -10.223 9.340 1.00 4.53 657 CYS A O 1
ATOM 3305 N N . LEU A 1 416 ? 84.915 -9.254 9.453 1.00 3.97 658 LEU A N 1
ATOM 3306 C CA . LEU A 1 416 ? 85.640 -10.360 10.090 1.00 4.09 658 LEU A CA 1
ATOM 3307 C C . LEU A 1 416 ? 85.725 -10.187 11.593 1.00 3.96 658 LEU A C 1
ATOM 3308 O O . LEU A 1 416 ? 85.739 -9.078 12.129 1.00 4.60 658 LEU A O 1
ATOM 3313 N N . THR A 1 417 ? 85.910 -11.330 12.293 1.00 4.18 659 THR A N 1
ATOM 3314 C CA . THR A 1 417 ? 86.390 -11.329 13.655 1.00 4.22 659 THR A CA 1
ATOM 3315 C C . THR A 1 417 ? 87.235 -12.562 13.900 1.00 4.33 659 THR A C 1
ATOM 3316 O O . THR A 1 417 ? 86.951 -13.630 13.344 1.00 6.06 659 THR A O 1
ATOM 3320 N N . GLU A 1 418 ? 88.212 -12.455 14.761 1.00 4.41 660 GLU A N 1
ATOM 3321 C CA . GLU A 1 418 ? 88.853 -13.642 15.331 1.00 4.76 660 GLU A CA 1
ATOM 3322 C C . GLU A 1 418 ? 87.946 -14.173 16.444 1.00 4.91 660 GLU A C 1
ATOM 3323 O O . GLU A 1 418 ? 87.389 -13.428 17.249 1.00 6.62 660 GLU A O 1
ATOM 3329 N N . LEU A 1 419 ? 87.849 -15.502 16.499 1.00 5.25 661 LEU A N 1
ATOM 3330 C CA . LEU A 1 419 ? 87.055 -16.227 17.481 1.00 5.54 661 LEU A CA 1
ATOM 3331 C C . LEU A 1 419 ? 87.954 -16.692 18.635 1.00 6.10 661 LEU A C 1
ATOM 3332 O O . LEU A 1 419 ? 89.173 -16.721 18.526 1.00 7.17 661 LEU A O 1
ATOM 3337 N N . SER A 1 420 ? 87.323 -17.141 19.718 1.00 6.47 662 SER A N 1
ATOM 3338 C CA . SER A 1 420 ? 88.064 -17.587 20.896 1.00 7.62 662 SER A CA 1
ATOM 3339 C C . SER A 1 420 ? 88.929 -18.787 20.614 1.00 8.03 662 SER A C 1
ATOM 3340 O O . SER A 1 420 ? 89.898 -19.004 21.338 1.00 11.07 662 SER A O 1
ATOM 3343 N N . ASN A 1 421 ? 88.561 -19.619 19.648 1.00 8.14 663 ASN A N 1
ATOM 3344 C CA . ASN A 1 421 ? 89.296 -20.846 19.286 1.00 8.93 663 ASN A CA 1
ATOM 3345 C C . ASN A 1 421 ? 90.427 -20.548 18.252 1.00 8.21 663 ASN A C 1
ATOM 3346 O O . ASN A 1 421 ? 91.081 -21.444 17.793 1.00 9.03 663 ASN A O 1
ATOM 3351 N N . GLY A 1 422 ? 90.667 -19.246 17.928 1.00 7.69 664 GLY A N 1
ATOM 3352 C CA . GLY A 1 422 ? 91.665 -18.862 16.949 1.00 7.40 664 GLY A CA 1
ATOM 3353 C C . GLY A 1 422 ? 91.175 -18.946 15.515 1.00 5.96 664 GLY A C 1
ATOM 3354 O O . GLY A 1 422 ? 91.911 -18.617 14.559 1.00 7.07 664 GLY A O 1
ATOM 3355 N N . ASN A 1 423 ? 89.934 -19.379 15.311 1.00 5.59 665 ASN A N 1
ATOM 3356 C CA . ASN A 1 423 ? 89.331 -19.387 13.999 1.00 5.54 665 ASN A CA 1
ATOM 3357 C C . ASN A 1 423 ? 88.808 -17.992 13.656 1.00 5.21 665 ASN A C 1
ATOM 3358 O O . ASN A 1 423 ? 88.955 -17.050 14.420 1.00 5.53 665 ASN A O 1
ATOM 3363 N N . ILE A 1 424 ? 88.225 -17.895 12.455 1.00 5.49 666 ILE A N 1
ATOM 3364 C CA . ILE A 1 424 ? 87.753 -16.627 11.879 1.00 5.17 666 ILE A CA 1
ATOM 3365 C C . ILE A 1 424 ? 86.275 -16.707 11.637 1.00 5.14 666 ILE A C 1
ATOM 3366 O O . ILE A 1 424 ? 85.780 -17.653 10.997 1.00 6.36 666 ILE A O 1
ATOM 3371 N N . GLY A 1 425 ? 85.523 -15.738 12.163 1.00 4.91 667 GLY A N 1
ATOM 3372 C CA . GLY A 1 425 ? 84.129 -15.563 11.821 1.00 4.77 667 GLY A CA 1
ATOM 3373 C C . GLY A 1 425 ? 83.988 -14.463 10.776 1.00 4.36 667 GLY A C 1
ATOM 3374 O O . GLY A 1 425 ? 84.761 -13.517 10.743 1.00 4.97 667 GLY A O 1
ATOM 3375 N N . LEU A 1 426 ? 82.963 -14.614 9.925 1.00 4.59 668 LEU A N 1
ATOM 3376 C CA . LEU A 1 426 ? 82.755 -13.676 8.824 1.00 4.06 668 LEU A CA 1
ATOM 3377 C C . LEU A 1 426 ? 81.262 -13.519 8.632 1.00 4.31 668 LEU A C 1
ATOM 3378 O O . LEU A 1 426 ? 80.549 -14.508 8.458 1.00 4.92 668 LEU A O 1
ATOM 3383 N N . LEU A 1 427 ? 80.800 -12.251 8.601 1.00 4.05 669 LEU A N 1
ATOM 3384 C CA . LEU A 1 427 ? 79.428 -11.909 8.268 1.00 4.05 669 LEU A CA 1
ATOM 3385 C C . LEU A 1 427 ? 79.483 -11.122 6.960 1.00 3.84 669 LEU A C 1
ATOM 3386 O O . LEU A 1 427 ? 80.207 -10.110 6.899 1.00 4.41 669 LEU A O 1
ATOM 3391 N N . TYR A 1 428 ? 78.792 -11.566 5.926 1.00 4.13 670 TYR A N 1
ATOM 3392 C CA . TYR A 1 428 ? 78.949 -10.972 4.601 1.00 4.18 670 TYR A CA 1
ATOM 3393 C C . TYR A 1 428 ? 77.605 -10.829 3.880 1.00 4.24 670 TYR A C 1
ATOM 3394 O O . TYR A 1 428 ? 76.646 -11.595 4.040 1.00 4.57 670 TYR A O 1
ATOM 3403 N N . GLU A 1 429 ? 77.605 -9.820 3.009 1.00 4.06 671 GLU A N 1
ATOM 3404 C CA . GLU A 1 429 ? 76.490 -9.580 2.087 1.00 4.33 671 GLU A CA 1
ATOM 3405 C C . GLU A 1 429 ? 76.664 -10.527 0.864 1.00 4.34 671 GLU A C 1
ATOM 3406 O O . GLU A 1 429 ? 77.307 -10.153 -0.124 1.00 5.07 671 GLU A O 1
ATOM 3412 N N . GLY A 1 430 ? 76.092 -11.700 0.949 1.00 4.85 672 GLY A N 1
ATOM 3413 C CA . GLY A 1 430 ? 76.057 -12.623 -0.159 1.00 4.97 672 GLY A CA 1
ATOM 3414 C C . GLY A 1 430 ? 74.824 -12.485 -1.018 1.00 5.16 672 GLY A C 1
ATOM 3415 O O . GLY A 1 430 ? 74.709 -13.181 -2.041 1.00 6.41 672 GLY A O 1
ATOM 3416 N N . THR A 1 431 ? 73.937 -11.579 -0.636 1.00 5.69 673 THR A N 1
ATOM 3417 C CA . THR A 1 431 ? 72.827 -11.080 -1.433 1.00 6.14 673 THR A CA 1
ATOM 3418 C C . THR A 1 431 ? 72.878 -9.560 -1.310 1.00 5.61 673 THR A C 1
ATOM 3419 O O . THR A 1 431 ? 73.469 -9.045 -0.362 1.00 5.63 673 THR A O 1
ATOM 3423 N N . PRO A 1 432 ? 72.237 -8.832 -2.223 1.00 6.04 674 PRO A N 1
ATOM 3424 C CA . PRO A 1 432 ? 72.344 -7.364 -2.098 1.00 6.18 674 PRO A CA 1
ATOM 3425 C C . PRO A 1 432 ? 71.757 -6.802 -0.830 1.00 5.92 674 PRO A C 1
ATOM 3426 O O . PRO A 1 432 ? 72.357 -5.892 -0.235 1.00 6.34 674 PRO A O 1
ATOM 3430 N N . SER A 1 433 ? 70.614 -7.305 -0.379 1.00 5.90 675 SER A N 1
ATOM 3431 C CA . SER A 1 433 ? 69.931 -6.670 0.775 1.00 6.10 675 SER A CA 1
ATOM 3432 C C . SER A 1 433 ? 68.948 -7.587 1.461 1.00 5.96 675 SER A C 1
ATOM 3433 O O . SER A 1 433 ? 67.994 -7.120 2.074 1.00 6.40 675 SER A O 1
ATOM 3436 N N . GLU A 1 434 ? 69.159 -8.897 1.371 1.00 6.36 676 GLU A N 1
ATOM 3437 C CA . GLU A 1 434 ? 68.219 -9.857 1.929 1.00 7.01 676 GLU A CA 1
ATOM 3438 C C . GLU A 1 434 ? 68.909 -10.718 2.982 1.00 6.60 676 GLU A C 1
ATOM 3439 O O . GLU A 1 434 ? 69.067 -10.292 4.123 1.00 9.16 676 GLU A O 1
ATOM 3445 N N . GLU A 1 435 ? 69.358 -11.906 2.639 1.00 6.88 677 GLU A N 1
ATOM 3446 C CA . GLU A 1 435 ? 70.117 -12.736 3.572 1.00 6.38 677 GLU A CA 1
ATOM 3447 C C . GLU A 1 435 ? 71.530 -12.222 3.747 1.00 5.89 677 GLU A C 1
ATOM 3448 O O . GLU A 1 435 ? 72.248 -11.997 2.767 1.00 6.36 677 GLU A O 1
ATOM 3454 N N . MET A 1 436 ? 71.957 -12.096 4.989 1.00 5.74 678 MET A N 1
ATOM 3455 C CA . MET A 1 436 ? 73.304 -11.773 5.431 1.00 5.19 678 MET A CA 1
ATOM 3456 C C . MET A 1 436 ? 73.863 -13.039 6.035 1.00 5.69 678 MET A C 1
ATOM 3457 O O . MET A 1 436 ? 73.248 -13.583 6.974 1.00 7.15 678 MET A O 1
ATOM 3462 N N . SER A 1 437 ? 74.990 -13.529 5.547 1.00 5.01 679 SER A N 1
ATOM 3463 C CA . SER A 1 437 ? 75.486 -14.842 5.882 1.00 5.44 679 SER A CA 1
ATOM 3464 C C . SER A 1 437 ? 76.660 -14.829 6.840 1.00 4.70 679 SER A C 1
ATOM 3465 O O . SER A 1 437 ? 77.566 -14.038 6.697 1.00 5.08 679 SER A O 1
ATOM 3468 N N . TYR A 1 438 ? 76.625 -15.759 7.811 1.00 5.12 680 TYR A N 1
ATOM 3469 C CA . TYR A 1 438 ? 77.703 -15.955 8.784 1.00 5.30 680 TYR A CA 1
ATOM 3470 C C . TYR A 1 438 ? 78.357 -17.316 8.525 1.00 5.31 680 TYR A C 1
ATOM 3471 O O . TYR A 1 438 ? 77.630 -18.327 8.420 1.00 5.55 680 TYR A O 1
ATOM 3480 N N . ILE A 1 439 ? 79.690 -17.347 8.509 1.00 5.33 681 ILE A N 1
ATOM 3481 C CA . ILE A 1 439 ? 80.474 -18.553 8.466 1.00 5.27 681 ILE A CA 1
ATOM 3482 C C . ILE A 1 439 ? 81.631 -18.468 9.466 1.00 5.12 681 ILE A C 1
ATOM 3483 O O . ILE A 1 439 ? 82.118 -17.380 9.774 1.00 5.54 681 ILE A O 1
ATOM 3488 N N . GLU A 1 440 ? 82.106 -19.644 9.870 1.00 5.90 682 GLU A N 1
ATOM 3489 C CA . GLU A 1 440 ? 83.347 -19.826 10.603 1.00 5.60 682 GLU A CA 1
ATOM 3490 C C . GLU A 1 440 ? 84.298 -20.597 9.717 1.00 5.31 682 GLU A C 1
ATOM 3491 O O . GLU A 1 440 ? 83.924 -21.575 9.067 1.00 6.30 682 GLU A O 1
ATOM 3497 N N . MET A 1 441 ? 85.570 -20.148 9.717 1.00 5.47 683 MET A N 1
ATOM 3498 C CA . MET A 1 441 ? 86.634 -20.782 8.970 1.00 6.23 683 MET A CA 1
ATOM 3499 C C . MET A 1 441 ? 87.830 -20.957 9.864 1.00 6.12 683 MET A C 1
ATOM 3500 O O . MET A 1 441 ? 88.141 -20.103 10.677 1.00 7.51 683 MET A O 1
ATOM 3509 N N . ASN A 1 442 ? 88.607 -22.029 9.663 1.00 6.21 684 ASN A N 1
ATOM 3510 C CA . ASN A 1 442 ? 89.862 -22.119 10.361 1.00 6.37 684 ASN A CA 1
ATOM 3511 C C . ASN A 1 442 ? 91.001 -21.847 9.399 1.00 6.42 684 ASN A C 1
ATOM 3512 O O . ASN A 1 442 ? 90.843 -21.716 8.181 1.00 6.62 684 ASN A O 1
ATOM 3517 N N . LEU A 1 443 ? 92.192 -21.710 9.973 1.00 7.78 685 LEU A N 1
ATOM 3518 C CA . LEU A 1 443 ? 93.353 -21.384 9.186 1.00 8.19 685 LEU A CA 1
ATOM 3519 C C . LEU A 1 443 ? 93.753 -22.604 8.325 1.00 7.72 685 LEU A C 1
ATOM 3520 O O . LEU A 1 443 ? 94.303 -22.373 7.230 1.00 9.84 685 LEU A O 1
ATOM 3525 N N . LYS A 1 444 ? 93.509 -23.810 8.783 1.00 8.62 686 LYS A N 1
ATOM 3526 C CA . LYS A 1 444 ? 93.779 -24.961 7.914 1.00 9.36 686 LYS A CA 1
ATOM 3527 C C . LYS A 1 444 ? 93.034 -24.782 6.607 1.00 8.90 686 LYS A C 1
ATOM 3528 O O . LYS A 1 444 ? 93.578 -24.995 5.514 1.00 10.82 686 LYS A O 1
ATOM 3534 N N . TYR A 1 445 ? 91.750 -24.386 6.652 1.00 8.06 687 TYR A N 1
ATOM 3535 C CA . TYR A 1 445 ? 90.959 -24.092 5.463 1.00 8.22 687 TYR A CA 1
ATOM 3536 C C . TYR A 1 445 ? 91.536 -22.936 4.687 1.00 8.18 687 TYR A C 1
ATOM 3537 O O . TYR A 1 445 ? 91.761 -22.983 3.457 1.00 10.66 687 TYR A O 1
ATOM 3546 N N . LEU A 1 446 ? 91.767 -21.791 5.327 1.00 7.78 688 LEU A N 1
ATOM 3547 C CA . LEU A 1 446 ? 92.199 -20.622 4.629 1.00 7.77 688 LEU A CA 1
ATOM 3548 C C . LEU A 1 446 ? 93.545 -20.819 3.936 1.00 8.52 688 LEU A C 1
ATOM 3549 O O . LEU A 1 446 ? 93.782 -20.122 2.951 1.00 9.05 688 LEU A O 1
ATOM 3554 N N . GLU A 1 447 ? 94.405 -21.660 4.456 1.00 8.29 689 GLU A N 1
ATOM 3555 C CA . GLU A 1 447 ? 95.741 -21.905 3.899 1.00 9.75 689 GLU A CA 1
ATOM 3556 C C . GLU A 1 447 ? 95.772 -23.017 2.931 1.00 11.22 689 GLU A C 1
ATOM 3557 O O . GLU A 1 447 ? 96.856 -23.298 2.375 1.00 14.52 689 GLU A O 1
ATOM 3563 N N . SER A 1 448 ? 94.660 -23.724 2.706 1.00 12.50 690 SER A N 1
ATOM 3564 C CA . SER A 1 448 ? 94.700 -24.924 1.924 1.00 12.35 690 SER A CA 1
ATOM 3565 C C . SER A 1 448 ? 94.820 -24.650 0.473 1.00 14.78 690 SER A C 1
ATOM 3566 O O . SER A 1 448 ? 95.191 -25.627 -0.252 1.00 21.16 690 SER A O 1
ATOM 3569 N N . GLY A 1 449 ? 94.485 -23.485 -0.035 1.00 16.71 691 GLY A N 1
#

B-factor: mean 9.75, std 7.46, range [2.62, 78.32]

Solvent-accessible surface area: 17706 Å² total

Radius of gyration: 21.54 Å; Cα contacts (8 Å, |Δi|>4): 1367; chains: 1; bounding box: 60×69×42 Å

Sequence (448 aa):
VEGAVKTEPVDLFHPGFLNSSNYRIPALFKTKEGTLIASIDARRHGGADAPNNDIDTAVRRSEDGGKTWDEGQIIMDYPDKSSVIDTTLIQDDETGRIFLLVTHFPSKYGFWNAGLGSGFKNIDGKEYLCLYDSSGKEFTVRENVVYDKDSNKTEYTTNALGDLFKNGTKIDNINSSTAPLKAKGTSYINLVYSDDDGKTWSEPQNINFQVKKDWMKFLGIAPGRGIQIKNGEHKGRIVVPVYYTNEKGKQSSAVIYSDDSGKNWTIGESPNDNRKLENGKIINSKTLSDDAPQLTECQVVEMPNGQLKLFMRNLSGYLNIATSFDGGATWDETVEKDTNVLEPYCQLSVINYSQKVDGKDAVIFSNPNARRSRSNGTVRIGLINQVGTYENGEPKYEFDWKYNKLVKPGYYAYSCLTELSNGNIGLLYEGTPSEEMSYIEMNLKYLES

Secondary structure (P-SEA, 3-state):
ccccccccccccccccccccccccbbbbbbcccbbbbbbbbbcccccccccccbbbbbbbbbcccccccccccccccccccccccbbbbbbcccccbbbbbbbbbccccccccccccccccccccbbbbbbbcccbbbbbbccccccccccccccbbbcccbbbbccccccccccccccccccccbbbbbbbbbcccccccccccccccccccccccbbbbcccccccccccccccbbbbbbccccccbbbbbbbbbbcccccbbbbccccccccccccbbbbbcccccccccccccccccccccbbbbbbbbccccbbbbbbbcccccccccbbbbccccccccbbbbbbbbccccccccbbbbbcccccccccbbbbbbbbbbccccccccbbbbbcccccccccccccccbbbbbccccbbbbbbccccccbbbbbbbccccccc

CATH classification: 2.120.10.10 (+1 more: 2.40.220.10)